Protein AF-0000000072647386 (afdb_homodimer)

Organism: Meloidogyne incognita (NCBI:txid6306)

Secondary structure (DSSP, 8-state):
----------------------HHHHHHHHHHHHHHHHHHHTT-STT---BSSPBPPEE-HHHHHHHHHHHHHT--TT--TTEEEEEE-S----HHHHHHHHHHHHHHGGGGB-TTT--B-GGGHHHHHHT-TT--EEEEEEEEETTEEEEEEEEES--GGGGTSS-SS-BSSTTTT-TTS-EETTTTEE----------/-------------------PPPHHHHHHHHHHHHHHHHHHHTT-STT---BSSPBPPEE-HHHHHHHHHHHHHT--TT--TTEEEEEE-S---SHHHHHHHHHHHHHHGGGGB-TTT--B-GGGHHHHHHT-TT--EEEEEEEEETTEEEEEEEEES--GGGGTSS-SS-BSSTTTT-TTS-EETTTTEE----------

pLDDT: mean 85.48, std 20.6, range [24.05, 98.81]

InterPro domains:
  IPR001283 Cysteine-rich secretory protein-related [PTHR10334] (27-175)
  IPR014044 CAP domain [PF00188] (32-155)
  IPR014044 CAP domain [SM00198] (24-166)
  IPR035940 CAP superfamily [G3DSA:3.40.33.10] (15-192)
  IPR035940 CAP superfamily [SSF55797] (18-172)

Sequence (400 aa):
MSSVVIIPFLFFISINGVSSLGKDERNSITKLINNQRSALANGEMSNLPTASDMNELTYSTLFEGMAQSLARDCSNNNMGGGVSHYSTDKIIQTNDALFQEAVDAWALESKDVDSSSLKPNENAKNFAQAFYSKNTQFGCGKAPCSGKTFLVCMFTPYGPAQTMNGPLYKQGETCGNCSNNKCDKGSGLCIPKVNKLIIDMSSVVIIPFLFFISINGVSSLGKDERNSITKLINNQRSALANGEMSNLPTASDMNELTYSTLFEGMAQSLARDCSNNNMGGGVSHYSTDKIIQTNDALFQEAVDAWALESKDVDSSSLKPNENAKNFAQAFYSKNTQFGCGKAPCSGKTFLVCMFTPYGPAQTMNGPLYKQGETCGNCSNNKCDKGSGLCIPKVNKLIID

Foldseek 3Di:
DDPPPPPPPPPPPPPVPPDQDDPVLQVLLLVLLLLLLLCQQCCNADRAAHFQAAAREDEAVVQQVVQQVVQVVVPPPDDDFQKAKDKDLDDDDDSSSVSNVRSVVLSVQCNQADRPQQFHDPSNLNVLNSNQRPWHYKHKHWDDDPNIIMIMMGTPDGDCSNVRRHHSHHHDHQNNPHPVSAADPVSSHHYDDDDHPPPD/DPPPPPPPPPPPPPPVPACQDDPVLQVLLLVLLLLLLLCQQCCNADRAAHFQAAARADEAVVQQVVQQVVQVVVPPPDDDFQKAKDKDLDDDDDSSSVSNVRSVVLSVQCNQADRPQQFHDPSNLNVLNSNQRPWHYKHKHWDDDPNIIMIMMGTPDGDCSNVRRHHSHHHDHQNNPHPVSAADPVSSHHYDDDDHPPPD

Nearest PDB structures (foldseek):
  4tpv-assembly1_A  TM=8.555E-01  e=1.645E-13  Ancylostoma caninum
  3nt8-assembly2_B  TM=8.337E-01  e=2.599E-13  Necator americanus
  5wee-assembly2_D  TM=8.666E-01  e=1.150E-11  Heligmosomoides polygyrus bakeri
  4p27-assembly1_A  TM=7.877E-01  e=4.246E-11  Schistosoma mansoni
  5vhg-assembly1_A  TM=6.550E-01  e=2.692E-07  Homo sapiens

Radius of gyration: 23.24 Å; Cα contacts (8 Å, |Δi|>4): 899; chains: 2; bounding box: 88×61×48 Å

Structure (mmCIF, N/CA/C/O backbone):
data_AF-0000000072647386-model_v1
#
loop_
_entity.id
_entity.type
_entity.pdbx_description
1 polymer 'SCP domain-containing protein'
#
loop_
_atom_site.group_PDB
_atom_site.id
_atom_site.type_symbol
_atom_site.label_atom_id
_atom_site.label_alt_id
_atom_site.label_comp_id
_atom_site.label_asym_id
_atom_site.label_entity_id
_atom_site.label_seq_id
_atom_site.pdbx_PDB_ins_code
_atom_site.Cartn_x
_atom_site.Cartn_y
_atom_site.Cartn_z
_atom_site.occupancy
_atom_site.B_iso_or_equiv
_atom_site.auth_seq_id
_atom_site.auth_comp_id
_atom_site.auth_asym_id
_atom_site.auth_atom_id
_atom_site.pdbx_PDB_model_num
ATOM 1 N N . MET A 1 1 ? -64.375 -10.914 5.543 1 29.05 1 MET A N 1
ATOM 2 C CA . MET A 1 1 ? -63.156 -11.383 4.906 1 29.05 1 MET A CA 1
ATOM 3 C C . MET A 1 1 ? -62.094 -10.273 4.852 1 29.05 1 MET A C 1
ATOM 5 O O . MET A 1 1 ? -62.25 -9.32 4.082 1 29.05 1 MET A O 1
ATOM 9 N N . SER A 1 2 ? -61.531 -9.938 6.027 1 34.81 2 SER A N 1
ATOM 10 C CA . SER A 1 2 ? -60.625 -8.828 6.324 1 34.81 2 SER A CA 1
ATOM 11 C C . SER A 1 2 ? -59.312 -8.977 5.586 1 34.81 2 SER A C 1
ATOM 13 O O . SER A 1 2 ? -58.656 -10.039 5.633 1 34.81 2 SER A O 1
ATOM 15 N N . SER A 1 3 ? -59.125 -8.242 4.461 1 37.66 3 SER A N 1
ATOM 16 C CA . SER A 1 3 ? -57.969 -8.156 3.572 1 37.66 3 SER A CA 1
ATOM 17 C C . SER A 1 3 ? -56.719 -7.73 4.328 1 37.66 3 SER A C 1
ATOM 19 O O . SER A 1 3 ? -56.688 -6.641 4.902 1 37.66 3 SER A O 1
ATOM 21 N N . VAL A 1 4 ? -56 -8.742 4.848 1 38.25 4 VAL A N 1
ATOM 22 C CA . VAL A 1 4 ? -54.719 -8.5 5.488 1 38.25 4 VAL A CA 1
ATOM 23 C C . VAL A 1 4 ? -53.719 -7.969 4.457 1 38.25 4 VAL A C 1
ATOM 25 O O . VAL A 1 4 ? -53.406 -8.656 3.482 1 38.25 4 VAL A O 1
ATOM 28 N N . VAL A 1 5 ? -53.719 -6.664 4.234 1 36 5 VAL A N 1
ATOM 29 C CA . VAL A 1 5 ? -52.688 -6.047 3.404 1 36 5 VAL A CA 1
ATOM 30 C C . VAL A 1 5 ? -51.344 -6.234 4.051 1 36 5 VAL A C 1
ATOM 32 O O . VAL A 1 5 ? -51.094 -5.809 5.188 1 36 5 VAL A O 1
ATOM 35 N N . ILE A 1 6 ? -50.625 -7.297 3.648 1 36.41 6 ILE A N 1
ATOM 36 C CA . ILE A 1 6 ? -49.219 -7.469 4.051 1 36.41 6 ILE A CA 1
ATOM 37 C C . ILE A 1 6 ? -48.375 -6.355 3.449 1 36.41 6 ILE A C 1
ATOM 39 O O . ILE A 1 6 ? -48.281 -6.234 2.227 1 36.41 6 ILE A O 1
ATOM 43 N N . ILE A 1 7 ? -48.281 -5.254 4.164 1 35.31 7 ILE A N 1
ATOM 44 C CA . ILE A 1 7 ? -47.312 -4.246 3.736 1 35.31 7 ILE A CA 1
ATOM 45 C C . ILE A 1 7 ? -45.906 -4.809 3.842 1 35.31 7 ILE A C 1
ATOM 47 O O . ILE A 1 7 ? -45.438 -5.188 4.926 1 35.31 7 ILE A O 1
ATOM 51 N N . PRO A 1 8 ? -45.469 -5.387 2.707 1 33.75 8 PRO A N 1
ATOM 52 C CA . PRO A 1 8 ? -44.062 -5.785 2.84 1 33.75 8 PRO A CA 1
ATOM 53 C C . PRO A 1 8 ? -43.156 -4.629 3.271 1 33.75 8 PRO A C 1
ATOM 55 O O . PRO A 1 8 ? -43.156 -3.57 2.637 1 33.75 8 PRO A O 1
ATOM 58 N N . PHE A 1 9 ? -42.875 -4.473 4.559 1 31.39 9 PHE A N 1
ATOM 59 C CA . PHE A 1 9 ? -41.844 -3.574 5.016 1 31.39 9 PHE A CA 1
ATOM 60 C C . PHE A 1 9 ? -40.5 -3.941 4.383 1 31.39 9 PHE A C 1
ATOM 62 O O . PHE A 1 9 ? -39.938 -5.004 4.668 1 31.39 9 PHE A O 1
ATOM 69 N N . LEU A 1 10 ? -40.375 -3.58 3.16 1 29.86 10 LEU A N 1
ATOM 70 C CA . LEU A 1 10 ? -39.031 -3.629 2.613 1 29.86 10 LEU A CA 1
ATOM 71 C C . LEU A 1 10 ? -38.031 -2.895 3.52 1 29.86 10 LEU A C 1
ATOM 73 O O . LEU A 1 10 ? -38.125 -1.672 3.658 1 29.86 10 LEU A O 1
ATOM 77 N N . PHE A 1 11 ? -37.656 -3.568 4.559 1 29.08 11 PHE A N 1
ATOM 78 C CA . PHE A 1 11 ? -36.562 -3.041 5.352 1 29.08 11 PHE A CA 1
ATOM 79 C C . PHE A 1 11 ? -35.312 -2.801 4.484 1 29.08 11 PHE A C 1
ATOM 81 O O . PHE A 1 11 ? -34.75 -3.744 3.93 1 29.08 11 PHE A O 1
ATOM 88 N N . PHE A 1 12 ? -35.312 -1.681 3.865 1 29.36 12 PHE A N 1
ATOM 89 C CA . PHE A 1 12 ? -34.062 -1.188 3.35 1 29.36 12 PHE A CA 1
ATOM 90 C C . PHE A 1 12 ? -32.938 -1.336 4.391 1 29.36 12 PHE A C 1
ATOM 92 O O . PHE A 1 12 ? -33 -0.729 5.461 1 29.36 12 PHE A O 1
ATOM 99 N N . ILE A 1 13 ? -32.531 -2.477 4.508 1 29.36 13 ILE A N 1
ATOM 100 C CA . ILE A 1 13 ? -31.281 -2.514 5.277 1 29.36 13 ILE A CA 1
ATOM 101 C C . ILE A 1 13 ? -30.312 -1.451 4.762 1 29.36 13 ILE A C 1
ATOM 103 O O . ILE A 1 13 ? -29.828 -1.547 3.633 1 29.36 13 ILE A O 1
ATOM 107 N N . SER A 1 14 ? -30.594 -0.255 5.078 1 29.78 14 SER A N 1
ATOM 108 C CA . SER A 1 14 ? -29.5 0.708 5.035 1 29.78 14 SER A CA 1
ATOM 109 C C . SER A 1 14 ? -28.203 0.11 5.598 1 29.78 14 SER A C 1
ATOM 111 O O . SER A 1 14 ? -28.141 -0.241 6.777 1 29.78 14 SER A O 1
ATOM 113 N N . ILE A 1 15 ? -27.672 -0.861 4.961 1 32.72 15 ILE A N 1
ATOM 114 C CA . ILE A 1 15 ? -26.297 -0.947 5.441 1 32.72 15 ILE A CA 1
ATOM 115 C C . ILE A 1 15 ? -25.844 0.419 5.949 1 32.72 15 ILE A C 1
ATOM 117 O O . ILE A 1 15 ? -25.75 1.375 5.176 1 32.72 15 ILE A O 1
ATOM 121 N N . ASN A 1 16 ? -26.516 0.883 7.027 1 33.66 16 ASN A N 1
ATOM 122 C CA . ASN A 1 16 ? -25.969 2.002 7.777 1 33.66 16 ASN A CA 1
ATOM 123 C C . ASN A 1 16 ? -24.453 2.084 7.617 1 33.66 16 ASN A C 1
ATOM 125 O O . ASN A 1 16 ? -23.719 1.214 8.102 1 33.66 16 ASN A O 1
ATOM 129 N N . GLY A 1 17 ? -23.953 2.074 6.473 1 36.88 17 GLY A N 1
ATOM 130 C CA . GLY A 1 17 ? -22.594 2.461 6.148 1 36.88 17 GLY A CA 1
ATOM 131 C C . GLY A 1 17 ? -21.953 3.344 7.207 1 36.88 17 GLY A C 1
ATOM 132 O O . GLY A 1 17 ? -22.531 4.359 7.602 1 36.88 17 GLY A O 1
ATOM 133 N N . VAL A 1 18 ? -21.266 2.832 8.172 1 41.38 18 VAL A N 1
ATOM 134 C CA . VAL A 1 18 ? -20.281 3.533 8.992 1 41.38 18 VAL A CA 1
ATOM 135 C C . VAL A 1 18 ? -19.891 4.848 8.312 1 41.38 18 VAL A C 1
ATOM 137 O O . VAL A 1 18 ? -20.031 4.992 7.098 1 41.38 18 VAL A O 1
ATOM 140 N N . SER A 1 19 ? -19.422 5.941 9.234 1 50.72 19 SER A N 1
ATOM 141 C CA . SER A 1 19 ? -19.172 7.379 9.32 1 50.72 19 SER A CA 1
ATOM 142 C C . SER A 1 19 ? -18.266 7.852 8.188 1 50.72 19 SER A C 1
ATOM 144 O O . SER A 1 19 ? -17.031 7.73 8.281 1 50.72 19 SER A O 1
ATOM 146 N N . SER A 1 20 ? -18.672 7.605 6.914 1 68.56 20 SER A N 1
ATOM 147 C CA . SER A 1 20 ? -18.047 8.328 5.805 1 68.56 20 SER A CA 1
ATOM 148 C C . SER A 1 20 ? -17.938 9.82 6.109 1 68.56 20 SER A C 1
ATOM 150 O O . SER A 1 20 ? -18.781 10.375 6.82 1 68.56 20 SER A O 1
ATOM 152 N N . LEU A 1 21 ? -16.812 10.32 6.145 1 89.12 21 LEU A N 1
ATOM 153 C CA . LEU A 1 21 ? -16.562 11.75 6.289 1 89.12 21 LEU A CA 1
ATOM 154 C C . LEU A 1 21 ? -17.422 12.562 5.332 1 89.12 21 LEU A C 1
ATOM 156 O O . LEU A 1 21 ? -17.656 12.148 4.195 1 89.12 21 LEU A O 1
ATOM 160 N N . GLY A 1 22 ? -18.094 13.602 5.973 1 91.5 22 GLY A N 1
ATOM 161 C CA . GLY A 1 22 ? -18.797 14.523 5.109 1 91.5 22 GLY A CA 1
ATOM 162 C C . GLY A 1 22 ? -17.875 15.367 4.25 1 91.5 22 GLY A C 1
ATOM 163 O O . GLY A 1 22 ? -16.656 15.359 4.441 1 91.5 22 GLY A O 1
ATOM 164 N N . LYS A 1 23 ? -18.516 16.078 3.338 1 93 23 LYS A N 1
ATOM 165 C CA . LYS A 1 23 ? -17.75 16.906 2.41 1 93 23 LYS A CA 1
ATOM 166 C C . LYS A 1 23 ? -16.906 17.938 3.156 1 93 23 LYS A C 1
ATOM 168 O O . LYS A 1 23 ? -15.734 18.141 2.836 1 93 23 LYS A O 1
ATOM 173 N N . ASP A 1 24 ? -17.5 18.609 4.113 1 95 24 ASP A N 1
ATOM 174 C CA . ASP A 1 24 ? -16.797 19.625 4.875 1 95 24 ASP A CA 1
ATOM 175 C C . ASP A 1 24 ? -15.609 19.031 5.629 1 95 24 ASP A C 1
ATOM 177 O O . ASP A 1 24 ? -14.539 19.641 5.711 1 95 24 ASP A O 1
ATOM 181 N N . GLU A 1 25 ? -15.773 17.891 6.168 1 96.06 25 GLU A N 1
ATOM 182 C CA . GL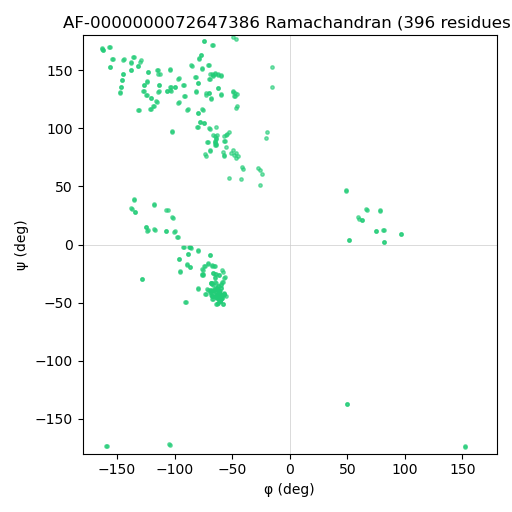U A 1 25 ? -14.711 17.203 6.895 1 96.06 25 GLU A CA 1
ATOM 183 C C . GLU A 1 25 ? -13.586 16.766 5.953 1 96.06 25 GLU A C 1
ATOM 185 O O . GLU A 1 25 ? -12.406 16.906 6.285 1 96.06 25 GLU A O 1
ATOM 190 N N . ARG A 1 26 ? -13.953 16.297 4.785 1 96.88 26 ARG A N 1
ATOM 191 C CA . ARG A 1 26 ? -12.977 15.938 3.764 1 96.88 26 ARG A CA 1
ATOM 192 C C . ARG A 1 26 ? -12.133 17.141 3.361 1 96.88 26 ARG A C 1
ATOM 194 O O . ARG A 1 26 ? -10.914 17.047 3.25 1 96.88 26 ARG A O 1
ATOM 201 N N . ASN A 1 27 ? -12.812 18.234 3.188 1 97.25 27 ASN A N 1
ATOM 202 C CA . ASN A 1 27 ? -12.109 19.469 2.84 1 97.25 27 ASN A CA 1
ATOM 203 C C . ASN A 1 27 ? -11.18 19.906 3.963 1 97.25 27 ASN A C 1
ATOM 205 O O . ASN A 1 27 ? -10.07 20.375 3.705 1 97.25 27 ASN A O 1
ATOM 209 N N . SER A 1 28 ? -11.648 19.781 5.113 1 97.31 28 SER A N 1
ATOM 210 C CA . SER A 1 28 ? -10.875 20.234 6.27 1 97.31 28 SER A CA 1
ATOM 211 C C . SER A 1 28 ? -9.57 19.453 6.391 1 97.31 28 SER A C 1
ATOM 213 O O . SER A 1 28 ? -8.5 20.047 6.527 1 97.31 28 SER A O 1
ATOM 215 N N . ILE A 1 29 ? -9.617 18.156 6.348 1 98.06 29 ILE A N 1
ATOM 216 C CA . ILE A 1 29 ? -8.406 17.359 6.504 1 98.06 29 ILE A CA 1
ATOM 217 C C . ILE A 1 29 ? -7.484 17.594 5.309 1 98.06 29 ILE A C 1
ATOM 219 O O . ILE A 1 29 ? -6.258 17.594 5.449 1 98.06 29 ILE A O 1
ATOM 223 N N . THR A 1 30 ? -8.07 17.781 4.156 1 98.38 30 THR A N 1
ATOM 224 C CA . THR A 1 30 ? -7.277 18.062 2.963 1 98.38 30 THR A CA 1
ATOM 225 C C . THR A 1 30 ? -6.496 19.359 3.117 1 98.38 30 THR A C 1
ATOM 227 O O . THR A 1 30 ? -5.297 19.406 2.83 1 98.38 30 THR A O 1
ATOM 230 N N . LYS A 1 31 ? -7.168 20.344 3.561 1 98.44 31 LYS A N 1
ATOM 231 C CA . LYS A 1 31 ? -6.516 21.641 3.789 1 98.44 31 LYS A CA 1
ATOM 232 C C . LYS A 1 31 ? -5.41 21.516 4.836 1 98.44 31 LYS A C 1
ATOM 234 O O . LYS A 1 31 ? -4.316 22.047 4.652 1 98.44 31 LYS A O 1
ATOM 239 N N . LEU A 1 32 ? -5.695 20.844 5.875 1 98.44 32 LEU A N 1
ATOM 240 C CA . LEU A 1 32 ? -4.734 20.703 6.965 1 98.44 32 LEU A CA 1
ATOM 241 C C . LEU A 1 32 ? -3.461 20.016 6.48 1 98.44 32 LEU A C 1
ATOM 243 O O . LEU A 1 32 ? -2.355 20.5 6.742 1 98.44 32 LEU A O 1
ATOM 247 N N . ILE A 1 33 ? -3.572 18.938 5.789 1 98.62 33 ILE A N 1
ATOM 248 C CA . ILE A 1 33 ? -2.4 18.188 5.355 1 98.62 33 ILE A CA 1
ATOM 249 C C . ILE A 1 33 ? -1.634 18.984 4.305 1 98.62 33 ILE A C 1
ATOM 251 O O . ILE A 1 33 ? -0.401 19.031 4.328 1 98.62 33 ILE A O 1
ATOM 255 N N . ASN A 1 34 ? -2.34 19.594 3.428 1 98.75 34 ASN A N 1
ATOM 256 C CA . ASN A 1 34 ? -1.669 20.359 2.379 1 98.75 34 ASN A CA 1
ATOM 257 C C . ASN A 1 34 ? -0.969 21.594 2.941 1 98.75 34 ASN A C 1
ATOM 259 O O . ASN A 1 34 ? 0.071 22.016 2.43 1 98.75 34 ASN A O 1
ATOM 263 N N . ASN A 1 35 ? -1.547 22.172 3.963 1 98.62 35 ASN A N 1
ATOM 264 C CA . ASN A 1 35 ? -0.834 23.25 4.641 1 98.62 35 ASN A CA 1
ATOM 265 C C . ASN A 1 35 ? 0.509 22.766 5.188 1 98.62 35 ASN A C 1
ATOM 267 O O . ASN A 1 35 ? 1.514 23.469 5.074 1 98.62 35 ASN A O 1
ATOM 271 N N . GLN A 1 36 ? 0.534 21.609 5.781 1 98.62 36 GLN A N 1
ATOM 272 C CA . GLN A 1 36 ? 1.783 21.062 6.305 1 98.62 36 GLN A CA 1
ATOM 273 C C . GLN A 1 36 ? 2.734 20.688 5.176 1 98.62 36 GLN A C 1
ATOM 275 O O . GLN A 1 36 ? 3.947 20.875 5.289 1 98.62 36 GLN A O 1
ATOM 280 N N . ARG A 1 37 ? 2.205 20.156 4.125 1 98.75 37 ARG A N 1
ATOM 281 C CA . ARG A 1 37 ? 3.033 19.844 2.965 1 98.75 37 ARG A CA 1
ATOM 282 C C . ARG A 1 37 ? 3.629 21.109 2.357 1 98.75 37 ARG A C 1
ATOM 284 O O . ARG A 1 37 ? 4.766 21.094 1.886 1 98.75 37 ARG A O 1
ATOM 291 N N . SER A 1 38 ? 2.82 22.156 2.375 1 98.81 38 SER A N 1
ATOM 292 C CA . SER A 1 38 ? 3.324 23.453 1.933 1 98.81 38 SER A CA 1
ATOM 293 C C . SER A 1 38 ? 4.484 23.922 2.807 1 98.81 38 SER A C 1
ATOM 295 O O . SER A 1 38 ? 5.508 24.375 2.295 1 98.81 38 SER A O 1
ATOM 297 N N . ALA A 1 39 ? 4.297 23.828 4.07 1 98.69 39 ALA A N 1
ATOM 298 C CA . ALA A 1 39 ? 5.371 24.188 4.992 1 98.69 39 ALA A CA 1
ATOM 299 C C . ALA A 1 39 ? 6.633 23.375 4.711 1 98.69 39 ALA A C 1
ATOM 301 O O . ALA A 1 39 ? 7.738 23.938 4.695 1 98.69 39 ALA A O 1
ATOM 302 N N . LEU A 1 40 ? 6.496 22.094 4.484 1 98.69 40 LEU A N 1
ATOM 303 C CA . LEU A 1 40 ? 7.625 21.219 4.172 1 98.69 40 LEU A CA 1
ATOM 304 C C . LEU A 1 40 ? 8.273 21.625 2.854 1 98.69 40 LEU A C 1
ATOM 306 O O . LEU A 1 40 ? 9.5 21.734 2.764 1 98.69 40 LEU A O 1
ATOM 310 N N . ALA A 1 41 ? 7.461 21.906 1.869 1 98.56 41 ALA A N 1
ATOM 311 C CA . ALA A 1 41 ? 7.961 22.297 0.555 1 98.56 41 ALA A CA 1
ATOM 312 C C . ALA A 1 41 ? 8.82 23.547 0.653 1 98.56 41 ALA A C 1
ATOM 314 O O . ALA A 1 41 ? 9.82 23.688 -0.059 1 98.56 41 ALA A O 1
ATOM 315 N N . ASN A 1 42 ? 8.484 24.375 1.565 1 98.5 42 ASN A N 1
ATOM 316 C CA . ASN A 1 42 ? 9.141 25.672 1.689 1 98.5 42 ASN A CA 1
ATOM 317 C C . ASN A 1 42 ? 10.242 25.656 2.744 1 98.5 42 ASN A C 1
ATOM 319 O O . ASN A 1 42 ? 10.758 26.703 3.133 1 98.5 42 ASN A O 1
ATOM 323 N N . GLY A 1 43 ? 10.539 24.531 3.275 1 98.06 43 GLY A N 1
ATOM 324 C CA . GLY A 1 43 ? 11.656 24.391 4.195 1 98.06 43 GLY A CA 1
ATOM 325 C C . GLY A 1 43 ? 11.336 24.875 5.594 1 98.06 43 GLY A C 1
ATOM 326 O O . GLY A 1 43 ? 12.227 25.344 6.309 1 98.06 43 GLY A O 1
ATOM 327 N N . GLU A 1 44 ? 10.125 24.797 6.004 1 97.56 44 GLU A N 1
ATOM 328 C CA . GLU A 1 44 ? 9.711 25.359 7.281 1 97.56 44 GLU A CA 1
ATOM 329 C C . GLU A 1 44 ? 9.438 24.281 8.312 1 97.56 44 GLU A C 1
ATOM 331 O O . GLU A 1 44 ? 8.758 24.516 9.312 1 97.56 44 GLU A O 1
ATOM 336 N N . MET A 1 45 ? 9.812 23.078 8.055 1 96.69 45 MET A N 1
ATOM 337 C CA . MET A 1 45 ? 9.578 21.984 8.984 1 96.69 45 MET A CA 1
ATOM 338 C C . MET A 1 45 ? 10.898 21.375 9.445 1 96.69 45 MET A C 1
ATOM 340 O O . MET A 1 45 ? 11.633 20.781 8.648 1 96.69 45 MET A O 1
ATOM 344 N N . SER A 1 46 ? 11.086 21.453 10.766 1 94.75 46 SER A N 1
ATOM 345 C CA . SER A 1 46 ? 12.297 20.922 11.367 1 94.75 46 SER A CA 1
ATOM 346 C C . SER A 1 46 ? 13.547 21.422 10.648 1 94.75 46 SER A C 1
ATOM 348 O O . SER A 1 46 ? 13.695 22.625 10.43 1 94.75 46 SER A O 1
ATOM 350 N N . ASN A 1 47 ? 14.547 20.625 10.375 1 93.81 47 ASN A N 1
ATOM 351 C CA . ASN A 1 47 ? 15.781 21.016 9.695 1 93.81 47 ASN A CA 1
ATOM 352 C C . ASN A 1 47 ? 15.82 20.469 8.273 1 93.81 47 ASN A C 1
ATOM 354 O O . ASN A 1 47 ? 16.906 20.25 7.715 1 93.81 47 ASN A O 1
ATOM 358 N N . LEU A 1 48 ? 14.648 20.344 7.746 1 98.25 48 LEU A N 1
ATOM 359 C CA . LEU A 1 48 ? 14.586 19.766 6.41 1 98.25 48 LEU A CA 1
ATOM 360 C C . LEU A 1 48 ? 14.633 20.859 5.34 1 98.25 48 LEU A C 1
ATOM 362 O O . LEU A 1 48 ? 14.008 21.906 5.488 1 98.25 48 LEU A O 1
ATOM 366 N N . PRO A 1 49 ? 15.352 20.672 4.32 1 98.5 49 PRO A N 1
ATOM 367 C CA . PRO A 1 49 ? 15.438 21.656 3.25 1 98.5 49 PRO A CA 1
ATOM 368 C C . PRO A 1 49 ? 14.195 21.703 2.371 1 98.5 49 PRO A C 1
ATOM 370 O O . PRO A 1 49 ? 13.289 20.875 2.535 1 98.5 49 PRO A O 1
ATOM 373 N N . THR A 1 50 ? 14.172 22.641 1.441 1 98.62 50 THR A N 1
ATOM 374 C CA . THR A 1 50 ? 13.039 22.828 0.542 1 98.62 50 THR A CA 1
ATOM 375 C C . THR A 1 50 ? 12.859 21.625 -0.379 1 98.62 50 THR A C 1
ATOM 377 O O . THR A 1 50 ? 13.836 20.969 -0.738 1 98.62 50 THR A O 1
ATOM 380 N N . ALA A 1 51 ? 11.656 21.375 -0.702 1 98.69 51 ALA A N 1
ATOM 381 C CA . ALA A 1 51 ? 11.305 20.297 -1.628 1 98.69 51 ALA A CA 1
ATOM 382 C C . ALA A 1 51 ? 10.945 20.859 -3 1 98.69 51 ALA A C 1
ATOM 384 O O . ALA A 1 51 ? 10.117 21.766 -3.107 1 98.69 51 ALA A O 1
ATOM 385 N N . SER A 1 52 ? 11.445 20.25 -4.055 1 98.44 52 SER A N 1
ATOM 386 C CA . SER A 1 52 ? 11.234 20.781 -5.398 1 98.44 52 SER A CA 1
ATOM 387 C C . SER A 1 52 ? 10.055 20.094 -6.086 1 98.44 52 SER A C 1
ATOM 389 O O . SER A 1 52 ? 9.562 20.578 -7.109 1 98.44 52 SER A O 1
ATOM 391 N N . ASP A 1 53 ? 9.594 19.016 -5.512 1 98.44 53 ASP A N 1
ATOM 392 C CA . ASP A 1 53 ? 8.633 18.203 -6.25 1 98.44 53 ASP A CA 1
ATOM 393 C C . ASP A 1 53 ? 7.461 17.797 -5.355 1 98.44 53 ASP A C 1
ATOM 395 O O . ASP A 1 53 ? 6.855 16.734 -5.555 1 98.44 53 ASP A O 1
ATOM 399 N N . MET A 1 54 ? 7.078 18.562 -4.32 1 98.62 54 MET A N 1
ATOM 400 C CA . MET A 1 54 ? 6.012 18.219 -3.383 1 98.62 54 MET A CA 1
ATOM 401 C C . MET A 1 54 ? 4.641 18.422 -4.02 1 98.62 54 MET A C 1
ATOM 403 O O . MET A 1 54 ? 4.242 19.547 -4.32 1 98.62 54 MET A O 1
ATOM 407 N N . ASN A 1 55 ? 3.887 17.344 -4.18 1 98.06 55 ASN A N 1
ATOM 408 C CA . ASN A 1 55 ? 2.564 17.422 -4.793 1 98.06 55 ASN A CA 1
ATOM 409 C C . ASN A 1 55 ? 1.506 17.859 -3.789 1 98.06 55 ASN A C 1
ATOM 411 O O . ASN A 1 55 ? 1.537 17.453 -2.625 1 98.06 55 ASN A O 1
ATOM 415 N N . GLU A 1 56 ? 0.584 18.625 -4.289 1 98.25 56 GLU A N 1
ATOM 416 C CA . GLU A 1 56 ? -0.674 18.812 -3.576 1 98.25 56 GLU A CA 1
ATOM 417 C C . GLU A 1 56 ? -1.514 17.547 -3.582 1 98.25 56 GLU A C 1
ATOM 419 O O . GLU A 1 56 ? -1.574 16.844 -4.59 1 98.25 56 GLU A O 1
ATOM 424 N N . LEU A 1 57 ? -2.182 17.312 -2.453 1 97.31 57 LEU A N 1
ATOM 425 C CA . LEU A 1 57 ? -3.031 16.125 -2.359 1 97.31 57 LEU A CA 1
ATOM 426 C C . LEU A 1 57 ? -4.484 16.484 -2.662 1 97.31 57 LEU A C 1
ATOM 428 O O . LEU A 1 57 ? -4.973 17.531 -2.25 1 97.31 57 LEU A O 1
ATOM 432 N N . THR A 1 58 ? -5.121 15.586 -3.336 1 95.88 58 THR A N 1
ATOM 433 C CA . THR A 1 58 ? -6.566 15.625 -3.537 1 95.88 58 THR A CA 1
ATOM 434 C C . THR A 1 58 ? -7.246 14.469 -2.809 1 95.88 58 THR A C 1
ATOM 436 O O . THR A 1 58 ? -6.688 13.367 -2.719 1 95.88 58 THR A O 1
ATOM 439 N N . TYR A 1 59 ? -8.453 14.766 -2.344 1 94.5 59 TYR A N 1
ATOM 440 C CA . TYR A 1 59 ? -9.18 13.75 -1.594 1 94.5 59 TYR A CA 1
ATOM 441 C C . TYR A 1 59 ? -9.828 12.742 -2.531 1 94.5 59 TYR A C 1
ATOM 443 O O . TYR A 1 59 ? -10.375 13.109 -3.576 1 94.5 59 TYR A O 1
ATOM 451 N N . SER A 1 60 ? -9.773 11.492 -2.168 1 91.75 60 SER A N 1
ATOM 452 C CA . SER A 1 60 ? -10.375 10.414 -2.939 1 91.75 60 SER A CA 1
ATOM 453 C C . SER A 1 60 ? -11.344 9.602 -2.088 1 91.75 60 SER A C 1
ATOM 455 O O . SER A 1 60 ? -10.953 9.016 -1.076 1 91.75 60 SER A O 1
ATOM 457 N N . THR A 1 61 ? -12.562 9.398 -2.574 1 90.06 61 THR A N 1
ATOM 458 C CA . THR A 1 61 ? -13.539 8.617 -1.833 1 90.06 61 THR A CA 1
ATOM 459 C C . THR A 1 61 ? -13.234 7.125 -1.943 1 90.06 61 THR A C 1
ATOM 461 O O . THR A 1 61 ? -13.617 6.34 -1.073 1 90.06 61 THR A O 1
ATOM 464 N N . LEU A 1 62 ? -12.547 6.762 -3.023 1 86.19 62 LEU A N 1
ATOM 465 C CA . LEU A 1 62 ? -12.094 5.379 -3.113 1 86.19 62 LEU A CA 1
ATOM 466 C C . LEU A 1 62 ? -11.156 5.039 -1.959 1 86.19 62 LEU A C 1
ATOM 468 O O . LEU A 1 62 ? -11.391 4.066 -1.235 1 86.19 62 LEU A O 1
ATOM 472 N N . PHE A 1 63 ? -10.203 5.863 -1.72 1 89.62 63 PHE A N 1
ATOM 473 C CA . PHE A 1 63 ? -9.219 5.605 -0.669 1 89.62 63 PHE A CA 1
ATOM 474 C C . PHE A 1 63 ? -9.82 5.867 0.707 1 89.62 63 PHE A C 1
ATOM 476 O O . PHE A 1 63 ? -9.414 5.254 1.695 1 89.62 63 PHE A O 1
ATOM 483 N N . GLU A 1 64 ? -10.805 6.734 0.701 1 92.19 64 GLU A N 1
ATOM 484 C CA . GLU A 1 64 ? -11.586 6.859 1.93 1 92.19 64 GLU A CA 1
ATOM 485 C C . GLU A 1 64 ? -12.211 5.523 2.322 1 92.19 64 GLU A C 1
ATOM 487 O O . GLU A 1 64 ? -12.109 5.102 3.477 1 92.19 64 GLU A O 1
ATOM 492 N N . GLY A 1 65 ? -12.891 4.93 1.356 1 88.06 65 GLY A N 1
ATOM 493 C CA . GLY A 1 65 ? -13.5 3.639 1.626 1 88.06 65 GLY A CA 1
ATOM 494 C C . GLY A 1 65 ? -12.508 2.59 2.082 1 88.06 65 GLY A C 1
ATOM 495 O O . GLY A 1 65 ? -12.781 1.83 3.014 1 88.06 65 GLY A O 1
ATOM 496 N N . MET A 1 66 ? -11.438 2.551 1.479 1 86.56 66 MET A N 1
ATOM 497 C CA . MET A 1 66 ? -10.406 1.577 1.842 1 86.56 66 MET A CA 1
ATOM 498 C C . MET A 1 66 ? -9.844 1.874 3.225 1 86.56 66 MET A C 1
ATOM 500 O O . MET A 1 66 ? -9.672 0.964 4.039 1 86.56 66 MET A O 1
ATOM 504 N N . ALA A 1 67 ? -9.586 3.084 3.461 1 90.69 67 ALA A N 1
ATOM 505 C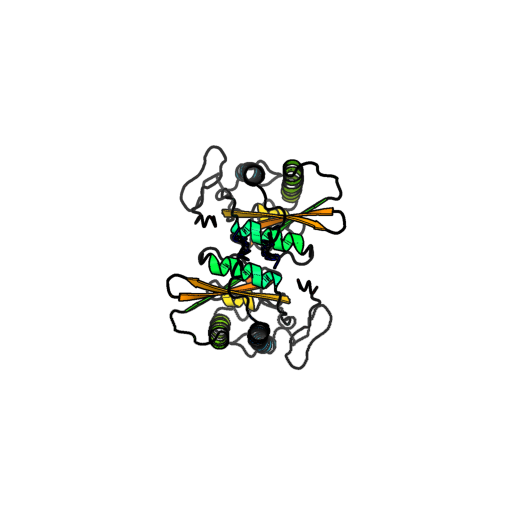 CA . ALA A 1 67 ? -9.102 3.484 4.781 1 90.69 67 ALA A CA 1
ATOM 506 C C . ALA A 1 67 ? -10.125 3.15 5.863 1 90.69 67 ALA A C 1
ATOM 508 O O . ALA A 1 67 ? -9.766 2.729 6.961 1 90.69 67 ALA A O 1
ATOM 509 N N . GLN A 1 68 ? -11.359 3.357 5.555 1 91.31 68 GLN A N 1
ATOM 510 C CA . GLN A 1 68 ? -12.422 3.049 6.504 1 91.31 68 GLN A CA 1
ATOM 511 C C . GLN A 1 68 ? -12.438 1.562 6.848 1 91.31 68 GLN A C 1
ATOM 513 O O . GLN A 1 68 ? -12.648 1.188 8.008 1 91.31 68 GLN A O 1
ATOM 518 N N . SER A 1 69 ? -12.25 0.764 5.844 1 85.62 69 SER A N 1
ATOM 519 C CA . SER A 1 69 ? -12.195 -0.675 6.078 1 85.62 69 SER A CA 1
ATOM 520 C C . SER A 1 69 ? -11.047 -1.042 7.008 1 85.62 69 SER A C 1
ATOM 522 O O . SER A 1 69 ? -11.203 -1.87 7.906 1 85.62 69 SER A O 1
ATOM 524 N N . LEU A 1 70 ? -9.969 -0.442 6.82 1 87.69 70 LEU A N 1
ATOM 525 C CA . LEU A 1 70 ? -8.812 -0.695 7.668 1 87.69 70 LEU A CA 1
ATOM 526 C C . LEU A 1 70 ? -9.055 -0.204 9.094 1 87.69 70 LEU A C 1
ATOM 528 O O . LEU A 1 70 ? -8.672 -0.867 10.055 1 87.69 70 LEU A O 1
ATOM 532 N N . ALA A 1 71 ? -9.609 0.968 9.172 1 89.44 71 ALA A N 1
ATOM 533 C CA . ALA A 1 71 ? -9.906 1.516 10.492 1 89.44 71 ALA A CA 1
ATOM 534 C C . ALA A 1 71 ? -10.812 0.578 11.281 1 89.44 71 ALA A C 1
ATOM 536 O O . ALA A 1 71 ? -10.586 0.336 12.469 1 89.44 71 ALA A O 1
ATOM 537 N N . ARG A 1 72 ? -11.75 0.039 10.656 1 87.5 72 ARG A N 1
ATOM 538 C CA . ARG A 1 72 ? -12.719 -0.84 11.312 1 87.5 72 ARG A CA 1
ATOM 539 C C . ARG A 1 72 ? -12.055 -2.141 11.758 1 87.5 72 ARG A C 1
ATOM 541 O O . ARG A 1 72 ? -12.484 -2.76 12.727 1 87.5 72 ARG A O 1
ATOM 548 N N . ASP A 1 73 ? -11.156 -2.543 11.031 1 81.81 73 ASP A N 1
ATOM 549 C CA . ASP A 1 73 ? -10.453 -3.777 11.367 1 81.81 73 ASP A CA 1
ATOM 550 C C . ASP A 1 73 ? -9.562 -3.584 12.586 1 81.81 73 ASP A C 1
ATOM 552 O O . ASP A 1 73 ? -9.188 -4.555 13.25 1 81.81 73 ASP A O 1
ATOM 556 N N . CYS A 1 74 ? -9.266 -2.41 12.969 1 75.81 74 CYS A N 1
ATOM 557 C CA . CYS A 1 74 ? -8.469 -2.012 14.117 1 75.81 74 CYS A CA 1
ATOM 558 C C . CYS A 1 74 ? -7.129 -2.732 14.133 1 75.81 74 CYS A C 1
ATOM 560 O O . CYS A 1 74 ? -6.445 -2.77 15.156 1 75.81 74 CYS A O 1
ATOM 562 N N . SER A 1 75 ? -6.812 -3.51 13.156 1 62.44 75 SER A N 1
ATOM 563 C CA . SER A 1 75 ? -5.551 -4.246 13.219 1 62.44 75 SER A CA 1
ATOM 564 C C . SER A 1 75 ? -4.359 -3.316 13.039 1 62.44 75 SER A C 1
ATOM 566 O O . SER A 1 75 ? -4.223 -2.666 12 1 62.44 75 SER A O 1
ATOM 568 N N . ASN A 1 76 ? -3.807 -2.713 14.078 1 55.91 76 ASN A N 1
ATOM 569 C CA . ASN A 1 76 ? -2.664 -1.805 14.078 1 55.91 76 ASN A CA 1
ATOM 570 C C . ASN A 1 76 ? -1.436 -2.447 13.445 1 55.91 76 ASN A C 1
ATOM 572 O O . ASN A 1 76 ? -0.514 -1.748 13.016 1 55.91 76 ASN A O 1
ATOM 576 N N . ASN A 1 77 ? -1.345 -3.777 13.523 1 51.09 77 ASN A N 1
ATOM 577 C CA . ASN A 1 77 ? -0.071 -4.434 13.242 1 51.09 77 ASN A CA 1
ATOM 578 C C . ASN A 1 77 ? 0.179 -4.559 11.742 1 51.09 77 ASN A C 1
ATOM 580 O O . ASN A 1 77 ? 1.29 -4.887 11.32 1 51.09 77 ASN A O 1
ATOM 584 N N . ASN A 1 78 ? -0.77 -4.191 11.039 1 51.81 78 ASN A N 1
ATOM 585 C CA . ASN A 1 78 ? -0.469 -4.633 9.68 1 51.81 78 ASN A CA 1
ATOM 586 C C . ASN A 1 78 ? -0.785 -3.545 8.656 1 51.81 78 ASN A C 1
ATOM 588 O O . ASN A 1 78 ? -1.182 -3.846 7.527 1 51.81 78 ASN A O 1
ATOM 592 N N . MET A 1 79 ? -0.566 -2.33 9.328 1 58.75 79 MET A N 1
ATOM 593 C CA . MET A 1 79 ? -0.985 -1.368 8.312 1 58.75 79 MET A CA 1
ATOM 594 C C . MET A 1 79 ? 0.115 -1.157 7.277 1 58.75 79 MET A C 1
ATOM 596 O O . MET A 1 79 ? 1.301 -1.205 7.605 1 58.75 79 MET A O 1
ATOM 600 N N . GLY A 1 80 ? 0.008 -1.785 6.109 1 59.12 80 GLY A N 1
ATOM 601 C CA . GLY A 1 80 ? 0.858 -1.84 4.93 1 59.12 80 GLY A CA 1
ATOM 602 C C . GLY A 1 80 ? 1.341 -0.474 4.477 1 59.12 80 GLY A C 1
ATOM 603 O O . GLY A 1 80 ? 1.188 0.514 5.199 1 59.12 80 GLY A O 1
ATOM 604 N N . GLY A 1 81 ? 2.096 -0.328 3.547 1 70.5 81 GLY A N 1
ATOM 605 C CA . GLY A 1 81 ? 2.564 0.849 2.834 1 70.5 81 GLY A CA 1
ATOM 606 C C . GLY A 1 81 ? 1.44 1.777 2.412 1 70.5 81 GLY A C 1
ATOM 607 O O . GLY A 1 81 ? 0.34 1.323 2.092 1 70.5 81 GLY A O 1
ATOM 608 N N . GLY A 1 82 ? 1.633 3.053 2.697 1 87 82 GLY A N 1
ATOM 609 C CA . GLY A 1 82 ? 0.713 4.082 2.242 1 87 82 GLY A CA 1
ATOM 610 C C . GLY A 1 82 ? -0.313 4.473 3.291 1 87 82 GLY A C 1
ATOM 611 O O . GLY A 1 82 ? -1.281 5.172 2.988 1 87 82 GLY A O 1
ATOM 612 N N . VAL A 1 83 ? -0.076 3.953 4.5 1 91.06 83 VAL A N 1
ATOM 613 C CA . VAL A 1 83 ? -1.09 4.184 5.527 1 91.06 83 VAL A CA 1
ATOM 614 C C . VAL A 1 83 ? -0.472 4.93 6.707 1 91.06 83 VAL A C 1
ATOM 616 O O . VAL A 1 83 ? 0.555 4.512 7.246 1 91.06 83 VAL A O 1
ATOM 619 N N . SER A 1 84 ? -1.05 6.016 7.066 1 93.75 84 SER A N 1
ATOM 620 C CA . SER A 1 84 ? -0.815 6.66 8.352 1 93.75 84 SER A CA 1
ATOM 621 C C . SER A 1 84 ? -1.979 6.418 9.312 1 93.75 84 SER A C 1
ATOM 623 O O . SER A 1 84 ? -3.117 6.238 8.875 1 93.75 84 SER A O 1
ATOM 625 N N . HIS A 1 85 ? -1.581 6.414 10.609 1 93.62 85 HIS A N 1
ATOM 626 C CA . HIS A 1 85 ? -2.648 6.223 11.578 1 93.62 85 HIS A CA 1
ATOM 627 C C . HIS A 1 85 ? -2.389 7.027 12.852 1 93.62 85 HIS A C 1
ATOM 629 O O . HIS A 1 85 ? -1.273 7.504 13.07 1 93.62 85 HIS A O 1
ATOM 635 N N . TYR A 1 86 ? -3.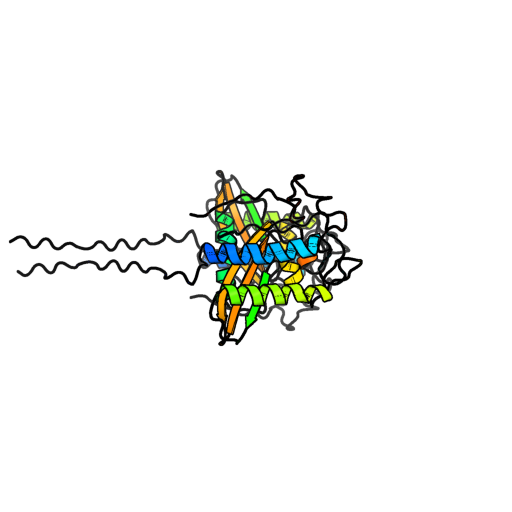449 7.27 13.586 1 94.5 86 TYR A N 1
ATOM 636 C CA . TYR A 1 86 ? -3.438 7.992 14.852 1 94.5 86 TYR A CA 1
ATOM 637 C C . TYR A 1 86 ? -4.508 7.457 15.797 1 94.5 86 TYR A C 1
ATOM 639 O O . TYR A 1 86 ? -5.641 7.199 15.375 1 94.5 86 TYR A O 1
ATOM 647 N N . SER A 1 87 ? -4.098 7.184 17.016 1 93.38 87 SER A N 1
ATOM 648 C CA . SER A 1 87 ? -5.031 6.734 18.047 1 93.38 87 SER A CA 1
ATOM 649 C C . SER A 1 87 ? -4.98 7.645 19.266 1 93.38 87 SER A C 1
ATOM 651 O O . SER A 1 87 ? -3.906 8.102 19.656 1 93.38 87 SER A O 1
ATOM 653 N N . THR A 1 88 ? -6.172 7.902 19.812 1 94.81 88 THR A N 1
ATOM 654 C CA . THR A 1 88 ? -6.227 8.727 21.016 1 94.81 88 THR A CA 1
ATOM 655 C C . THR A 1 88 ? -7.344 8.266 21.938 1 94.81 88 THR A C 1
ATOM 657 O O . THR A 1 88 ? -8.406 7.84 21.484 1 94.81 88 THR A O 1
ATOM 660 N N . ASP A 1 89 ? -7.066 8.312 23.203 1 92.81 89 ASP A N 1
ATOM 661 C CA . ASP A 1 89 ? -8.078 7.992 24.203 1 92.81 89 ASP A CA 1
ATOM 662 C C . ASP A 1 89 ? -8.812 9.25 24.672 1 92.81 89 ASP A C 1
ATOM 664 O O . ASP A 1 89 ? -9.75 9.172 25.469 1 92.81 89 ASP A O 1
ATOM 668 N N . LYS A 1 90 ? -8.391 10.352 24.141 1 91.06 90 LYS A N 1
ATOM 669 C CA . LYS A 1 90 ? -9.055 11.609 24.469 1 91.06 90 LYS A CA 1
ATOM 670 C C . LYS A 1 90 ? -10.469 11.648 23.906 1 91.06 90 LYS A C 1
ATOM 672 O O . LYS A 1 90 ? -10.75 11.039 22.875 1 91.06 90 LYS A O 1
ATOM 677 N N . ILE A 1 91 ? -11.273 12.297 24.656 1 86.38 91 ILE A N 1
ATOM 678 C CA . ILE A 1 91 ? -12.602 12.578 24.125 1 86.38 91 ILE A CA 1
ATOM 679 C C . ILE A 1 91 ? -12.516 13.688 23.078 1 86.38 91 ILE A C 1
ATOM 681 O O . ILE A 1 91 ? -12.273 14.844 23.406 1 86.38 91 ILE A O 1
ATOM 685 N N . ILE A 1 92 ? -12.617 13.352 21.828 1 83.25 92 ILE A N 1
ATOM 686 C CA . ILE A 1 92 ? -12.547 14.312 20.734 1 83.25 92 ILE A CA 1
ATOM 687 C C . ILE A 1 92 ? -13.953 14.719 20.297 1 83.25 92 ILE A C 1
ATOM 689 O O . ILE A 1 92 ? -14.766 13.867 19.938 1 83.25 92 ILE A O 1
ATOM 693 N N . GLN A 1 93 ? -14.211 15.969 20.344 1 84.31 93 GLN A N 1
ATOM 694 C CA . GLN A 1 93 ? -15.57 16.469 20.156 1 84.31 93 GLN A CA 1
ATOM 695 C C . GLN A 1 93 ? -15.938 16.516 18.672 1 84.31 93 GLN A C 1
ATOM 697 O O . GLN A 1 93 ? -17.109 16.344 18.312 1 84.31 93 GLN A O 1
ATOM 702 N N . THR A 1 94 ? -14.93 16.906 17.906 1 91.56 94 THR A N 1
ATOM 703 C CA . THR A 1 94 ? -15.203 17.031 16.484 1 91.56 94 THR A CA 1
ATOM 704 C C . THR A 1 94 ? -14.156 16.281 15.664 1 91.56 94 THR A C 1
ATOM 706 O O . THR A 1 94 ? -13.023 16.109 16.109 1 91.56 94 THR A O 1
ATOM 709 N N . ASN A 1 95 ? -14.531 15.961 14.461 1 93.69 95 ASN A N 1
ATOM 710 C CA . ASN A 1 95 ? -13.57 15.352 13.555 1 93.69 95 ASN A CA 1
ATOM 711 C C . ASN A 1 95 ? -12.43 16.297 13.219 1 93.69 95 ASN A C 1
ATOM 713 O O . ASN A 1 95 ? -11.289 15.875 13.047 1 93.69 95 ASN A O 1
ATOM 717 N N . ASP A 1 96 ? -12.758 17.578 13.18 1 95.19 96 ASP A N 1
ATOM 718 C CA . ASP A 1 96 ? -11.727 18.562 12.875 1 95.19 96 ASP A CA 1
ATOM 719 C C . ASP A 1 96 ? -10.633 18.562 13.938 1 95.19 96 ASP A C 1
ATOM 721 O O . ASP A 1 96 ? -9.445 18.672 13.617 1 95.19 96 ASP A O 1
ATOM 725 N N . ALA A 1 97 ? -11.062 18.484 15.125 1 95.62 97 ALA A N 1
ATOM 726 C CA . ALA A 1 97 ? -10.086 18.406 16.219 1 95.62 97 ALA A CA 1
ATOM 727 C C . ALA A 1 97 ? -9.234 17.141 16.109 1 95.62 97 ALA A C 1
ATOM 729 O O . ALA A 1 97 ? -8.023 17.172 16.328 1 95.62 97 ALA A O 1
ATOM 730 N N . LEU A 1 98 ? -9.836 16.016 15.797 1 96.44 98 LEU A N 1
ATOM 731 C CA . LEU A 1 98 ? -9.117 14.766 15.594 1 96.44 98 LEU A CA 1
ATOM 732 C C . LEU A 1 98 ? -8.094 14.891 14.469 1 96.44 98 LEU A C 1
ATOM 734 O O . LEU A 1 98 ? -6.945 14.469 14.625 1 96.44 98 LEU A O 1
ATOM 738 N N . PHE A 1 99 ? -8.5 15.5 13.367 1 97.94 99 PHE A N 1
ATOM 739 C CA . PHE A 1 99 ? -7.629 15.695 12.211 1 97.94 99 PHE A CA 1
ATOM 740 C C . PHE A 1 99 ? -6.414 16.531 12.586 1 97.94 99 PHE A C 1
ATOM 742 O O . PHE A 1 99 ? -5.285 16.203 12.227 1 97.94 99 PHE A O 1
ATOM 749 N N . GLN A 1 100 ? -6.684 17.609 13.297 1 97.5 100 GLN A N 1
ATOM 750 C CA . GLN A 1 100 ? -5.594 18.484 13.719 1 97.5 100 GLN A CA 1
ATOM 751 C C . GLN A 1 100 ? -4.582 17.734 14.578 1 97.5 100 GLN A C 1
ATOM 753 O O . GLN A 1 100 ? -3.373 17.828 14.344 1 97.5 100 GLN A O 1
ATOM 758 N N . GLU A 1 101 ? -5.062 16.984 15.531 1 97.44 101 GLU A N 1
ATOM 759 C CA . GLU A 1 101 ? -4.172 16.219 16.406 1 97.44 101 GLU A CA 1
ATOM 760 C C . GLU A 1 101 ? -3.352 15.203 15.602 1 97.44 101 GLU A C 1
ATOM 762 O O . GLU A 1 101 ? -2.143 15.086 15.805 1 97.44 101 GLU A O 1
ATOM 767 N N . ALA A 1 102 ? -3.996 14.508 14.734 1 97.44 102 ALA A N 1
ATOM 768 C CA . ALA A 1 102 ? -3.334 13.469 13.945 1 97.44 102 ALA A CA 1
ATOM 769 C C . ALA A 1 102 ? -2.256 14.062 13.047 1 97.44 102 ALA A C 1
ATOM 771 O O . ALA A 1 102 ? -1.104 13.625 13.07 1 97.44 102 ALA A O 1
ATOM 772 N N . VAL A 1 103 ? -2.627 15.078 12.289 1 98.38 103 VAL A N 1
ATOM 773 C CA . VAL A 1 103 ? -1.708 15.672 11.32 1 98.38 103 VAL A CA 1
ATOM 774 C C . VAL A 1 103 ? -0.529 16.312 12.055 1 98.38 103 VAL A C 1
ATOM 776 O O . VAL A 1 103 ? 0.616 16.203 11.609 1 98.38 103 VAL A O 1
ATOM 779 N N . ASP A 1 104 ? -0.794 16.938 13.211 1 97.75 104 ASP A N 1
ATOM 780 C CA . ASP A 1 104 ? 0.284 17.5 14.023 1 97.75 104 ASP A CA 1
ATOM 781 C C . ASP A 1 104 ? 1.229 16.406 14.508 1 97.75 104 ASP A C 1
ATOM 783 O O . ASP A 1 104 ? 2.449 16.578 14.477 1 97.75 104 ASP A O 1
ATOM 787 N N . ALA A 1 105 ? 0.663 15.32 14.977 1 97.62 105 ALA A N 1
ATOM 788 C CA . ALA A 1 105 ? 1.474 14.203 15.453 1 97.62 105 ALA A CA 1
ATOM 789 C C . ALA A 1 105 ? 2.352 13.648 14.336 1 97.62 105 ALA A C 1
ATOM 791 O O . ALA A 1 105 ? 3.525 13.344 14.555 1 97.62 105 ALA A O 1
ATOM 792 N N . TRP A 1 106 ? 1.79 13.5 13.148 1 97.69 106 TRP A N 1
ATOM 793 C CA . TRP A 1 106 ? 2.568 13.008 12.016 1 97.69 106 TRP A CA 1
ATOM 794 C C . TRP A 1 106 ? 3.678 13.992 11.656 1 97.69 106 TRP A C 1
ATOM 796 O O . TRP A 1 106 ? 4.816 13.586 11.406 1 97.69 106 TRP A O 1
ATOM 806 N N . ALA A 1 107 ? 3.307 15.281 11.617 1 97.81 107 ALA A N 1
ATOM 807 C CA . ALA A 1 107 ? 4.289 16.312 11.273 1 97.81 107 ALA A CA 1
ATOM 808 C C . ALA A 1 107 ? 5.449 16.297 12.266 1 97.81 107 ALA A C 1
ATOM 810 O O . ALA A 1 107 ? 6.598 16.547 11.883 1 97.81 107 ALA A O 1
ATOM 811 N N . LEU A 1 108 ? 5.223 16.016 13.484 1 97.62 108 LEU A N 1
ATOM 812 C CA . LEU A 1 108 ? 6.25 16 14.523 1 97.62 108 LEU A CA 1
ATOM 813 C C . LEU A 1 108 ? 7.289 14.922 14.25 1 97.62 108 LEU A C 1
ATOM 815 O O . LEU A 1 108 ? 8.445 15.047 14.656 1 97.62 108 LEU A O 1
ATOM 819 N N . GLU A 1 109 ? 6.898 13.922 13.547 1 97.5 109 GLU A N 1
ATOM 820 C CA . GLU A 1 109 ? 7.832 12.844 13.219 1 97.5 109 GLU A CA 1
ATOM 821 C C . GLU A 1 109 ? 8.906 13.32 12.242 1 97.5 109 GLU A C 1
ATOM 823 O O . GLU A 1 109 ? 9.898 12.633 12.016 1 97.5 109 GLU A O 1
ATOM 828 N N . SER A 1 110 ? 8.758 14.539 11.695 1 97.94 110 SER A N 1
ATOM 829 C CA . SER A 1 110 ? 9.734 15.086 10.75 1 97.94 110 SER A CA 1
ATOM 830 C C . SER A 1 110 ? 11.125 15.148 11.375 1 97.94 110 SER A C 1
ATOM 832 O O . SER A 1 110 ? 12.133 15.141 10.656 1 97.94 110 SER A O 1
ATOM 834 N N . LYS A 1 111 ? 11.219 15.195 12.664 1 97.5 111 LYS A N 1
ATOM 835 C CA . LYS A 1 111 ? 12.492 15.25 13.367 1 97.5 111 LYS A CA 1
ATOM 836 C C . LYS A 1 111 ? 13.297 13.969 13.156 1 97.5 111 LYS A C 1
ATOM 838 O O . LYS A 1 111 ? 14.5 13.938 13.406 1 97.5 111 LYS A O 1
ATOM 843 N N . ASP A 1 112 ? 12.609 12.906 12.727 1 97.56 112 ASP A N 1
ATOM 844 C CA . ASP A 1 112 ? 13.242 11.602 12.555 1 97.56 112 ASP A CA 1
ATOM 845 C C . ASP A 1 112 ? 13.531 11.32 11.086 1 97.56 112 ASP A C 1
ATOM 847 O O . ASP A 1 112 ? 13.609 10.164 10.672 1 97.56 112 ASP A O 1
ATOM 851 N N . VAL A 1 113 ? 13.641 12.375 10.305 1 97.75 113 VAL A N 1
ATOM 852 C CA . VAL A 1 113 ? 14.086 12.305 8.914 1 97.75 113 VAL A CA 1
ATOM 853 C C . VAL A 1 113 ? 15.508 12.867 8.805 1 97.75 113 VAL A C 1
ATOM 855 O O . VAL A 1 113 ? 15.797 13.945 9.336 1 97.75 113 VAL A O 1
ATOM 858 N N . ASP A 1 114 ? 16.328 12.125 8.133 1 97.44 114 ASP A N 1
ATOM 859 C CA . ASP A 1 114 ? 17.688 12.602 7.906 1 97.44 114 ASP A CA 1
ATOM 860 C C . ASP A 1 114 ? 17.703 13.797 6.957 1 97.44 114 ASP A C 1
ATOM 862 O O . ASP A 1 114 ? 17.203 13.711 5.836 1 97.44 114 ASP A O 1
ATOM 866 N N . SER A 1 115 ? 18.312 14.875 7.383 1 96.38 115 SER A N 1
ATOM 867 C CA . SER A 1 115 ? 18.219 16.109 6.621 1 96.38 115 SER A CA 1
ATOM 868 C C . SER A 1 115 ? 19.094 16.047 5.363 1 96.38 115 SER A C 1
ATOM 870 O O . SER A 1 115 ? 18.891 16.828 4.43 1 96.38 115 SER A O 1
ATOM 872 N N . SER A 1 116 ? 20.016 15.156 5.328 1 96.88 116 SER A N 1
ATOM 873 C CA . SER A 1 116 ? 20.906 15.047 4.172 1 96.88 116 SER A CA 1
ATOM 874 C C . SER A 1 116 ? 20.344 14.078 3.135 1 96.88 116 SER A C 1
ATOM 876 O O . SER A 1 116 ? 20.141 14.453 1.978 1 96.88 116 SER A O 1
ATOM 878 N N . SER A 1 117 ? 19.953 12.906 3.58 1 97.31 117 SER A N 1
ATOM 879 C CA . SER A 1 117 ? 19.469 11.891 2.65 1 97.31 117 SER A CA 1
ATOM 880 C C . SER A 1 117 ? 17.969 12.023 2.428 1 97.31 117 SER A C 1
ATOM 882 O O . SER A 1 117 ? 17.422 11.438 1.495 1 97.31 117 SER A O 1
ATOM 884 N N . LEU A 1 118 ? 17.297 12.727 3.299 1 98.31 118 LEU A N 1
ATOM 885 C CA . LEU A 1 118 ? 15.859 12.922 3.285 1 98.31 118 LEU A CA 1
ATOM 886 C C . LEU A 1 118 ? 15.125 11.594 3.453 1 98.31 118 LEU A C 1
ATOM 888 O O . LEU A 1 118 ? 13.969 11.461 3.049 1 98.31 118 LEU A O 1
ATOM 892 N N . LYS A 1 119 ? 15.828 10.617 4 1 96.88 119 LYS A N 1
ATOM 893 C CA . LYS A 1 119 ? 15.25 9.305 4.277 1 96.88 119 LYS A CA 1
ATOM 894 C C . LYS A 1 119 ? 14.68 9.242 5.688 1 96.88 119 LYS A C 1
ATOM 896 O O . LYS A 1 119 ? 15.359 9.586 6.656 1 96.88 119 LYS A O 1
ATOM 901 N N . PRO A 1 120 ? 13.398 8.812 5.793 1 96.31 120 PRO A N 1
ATOM 902 C CA . PRO A 1 120 ? 12.82 8.602 7.121 1 96.31 120 PRO A CA 1
ATOM 903 C C . PRO A 1 120 ? 13.312 7.312 7.781 1 96.31 120 PRO A C 1
ATOM 905 O O . PRO A 1 120 ? 13.734 6.383 7.086 1 96.31 120 PRO A O 1
ATOM 908 N N . ASN A 1 121 ? 13.336 7.34 9.078 1 94.69 121 ASN A N 1
ATOM 909 C CA . ASN A 1 121 ? 13.562 6.098 9.805 1 94.69 121 ASN A CA 1
ATOM 910 C C . ASN A 1 121 ? 12.273 5.555 10.414 1 94.69 121 ASN A C 1
ATOM 912 O O . ASN A 1 121 ? 11.188 6.051 10.117 1 94.69 121 ASN A O 1
ATOM 916 N N . GLU A 1 122 ? 12.398 4.52 11.227 1 90.69 122 GLU A N 1
ATOM 917 C CA . GLU A 1 122 ? 11.227 3.779 11.703 1 90.69 122 GLU A CA 1
ATOM 918 C C . GLU A 1 122 ? 10.375 4.637 12.633 1 90.69 122 GLU A C 1
ATOM 920 O O . GLU A 1 122 ? 9.188 4.363 12.812 1 90.69 122 GLU A O 1
ATOM 925 N N . ASN A 1 123 ? 10.914 5.715 13.172 1 94.38 123 ASN A N 1
ATOM 926 C CA . ASN A 1 123 ? 10.164 6.594 14.07 1 94.38 123 ASN A CA 1
ATOM 927 C C . ASN A 1 123 ? 9.383 7.648 13.297 1 94.38 123 ASN A C 1
ATOM 929 O O . ASN A 1 123 ? 8.602 8.406 13.883 1 94.38 123 ASN A O 1
ATOM 933 N N . ALA A 1 124 ? 9.523 7.668 11.938 1 96.06 124 ALA A N 1
ATOM 934 C CA . ALA A 1 124 ? 8.828 8.625 11.086 1 96.06 124 ALA A CA 1
ATOM 935 C C . ALA A 1 124 ? 7.895 7.918 10.109 1 96.06 124 ALA A C 1
ATOM 937 O O . ALA A 1 124 ? 7.707 8.375 8.977 1 96.06 124 ALA A O 1
ATOM 938 N N . LYS A 1 125 ? 7.312 6.852 10.516 1 92.81 125 LYS A N 1
ATOM 939 C CA . LYS A 1 125 ? 6.527 6.031 9.594 1 92.81 125 LYS A CA 1
ATOM 940 C C . LYS A 1 125 ? 5.273 6.766 9.133 1 92.81 125 LYS A C 1
ATOM 942 O O . LYS A 1 125 ? 4.93 6.734 7.949 1 92.81 125 LYS A O 1
ATOM 947 N N . ASN A 1 126 ? 4.566 7.352 10.07 1 95 126 ASN A N 1
ATOM 948 C CA . ASN A 1 126 ? 3.359 8.062 9.656 1 95 126 ASN A CA 1
ATOM 949 C C . ASN A 1 126 ? 3.693 9.273 8.789 1 95 126 ASN A C 1
ATOM 951 O O . ASN A 1 126 ? 2.986 9.57 7.824 1 95 126 ASN A O 1
ATOM 955 N N . PHE A 1 127 ? 4.738 9.992 9.133 1 97.31 127 PHE A N 1
ATOM 956 C CA . PHE A 1 127 ? 5.207 11.125 8.344 1 97.31 127 PHE A CA 1
ATOM 957 C C . PHE A 1 127 ? 5.57 10.688 6.934 1 97.31 127 PHE A C 1
ATOM 959 O O . PHE A 1 127 ? 5.188 11.336 5.957 1 97.31 127 PHE A O 1
ATOM 966 N N . ALA A 1 128 ? 6.273 9.57 6.824 1 95.81 128 ALA A N 1
ATOM 967 C CA . ALA A 1 128 ? 6.734 9.062 5.535 1 95.81 128 ALA A CA 1
ATOM 968 C C . ALA A 1 128 ? 5.555 8.781 4.605 1 95.81 128 ALA A C 1
ATOM 970 O O . ALA A 1 128 ? 5.641 9.023 3.396 1 95.81 128 ALA A O 1
ATOM 971 N N . GLN A 1 129 ? 4.512 8.305 5.184 1 94.5 129 GLN A N 1
ATOM 972 C CA . GLN A 1 129 ? 3.354 7.977 4.355 1 94.5 129 GLN A CA 1
ATOM 973 C C . GLN A 1 129 ? 2.639 9.242 3.883 1 94.5 129 GLN A C 1
ATOM 975 O O . GLN A 1 129 ? 2.352 9.391 2.693 1 94.5 129 GLN A O 1
ATOM 980 N N . ALA A 1 130 ? 2.467 10.172 4.695 1 97.06 130 ALA A N 1
ATOM 981 C CA . ALA A 1 130 ? 1.594 11.312 4.445 1 97.06 130 ALA A CA 1
ATOM 982 C C . ALA A 1 130 ? 2.336 12.414 3.689 1 97.06 130 ALA A C 1
ATOM 984 O O . ALA A 1 130 ? 1.712 13.266 3.053 1 97.06 130 ALA A O 1
ATOM 985 N N . PHE A 1 131 ? 3.645 12.398 3.707 1 98.19 131 PHE A N 1
ATOM 986 C CA . PHE A 1 131 ? 4.371 13.547 3.184 1 98.19 131 PHE A CA 1
ATOM 987 C C . PHE A 1 131 ? 5.336 13.125 2.082 1 98.19 131 PHE A C 1
ATOM 989 O O . PHE A 1 131 ? 6.25 13.867 1.73 1 98.19 131 PHE A O 1
ATOM 996 N N . TYR A 1 132 ? 5.18 11.938 1.652 1 97.06 132 TYR A N 1
ATOM 997 C CA . TYR A 1 132 ? 5.895 11.539 0.444 1 97.06 132 TYR A CA 1
ATOM 998 C C . TYR A 1 132 ? 5.492 12.414 -0.739 1 97.06 132 TYR A C 1
ATOM 1000 O O . TYR A 1 132 ? 4.305 12.555 -1.036 1 97.06 132 TYR A O 1
ATOM 1008 N N . SER A 1 133 ? 6.469 12.953 -1.429 1 97.94 133 SER A N 1
ATOM 1009 C CA . SER A 1 133 ? 6.23 14.023 -2.395 1 97.94 133 SER A CA 1
ATOM 1010 C C . SER A 1 133 ? 5.41 13.516 -3.58 1 97.94 133 SER A C 1
ATOM 1012 O O . SER A 1 133 ? 4.668 14.289 -4.195 1 97.94 133 SER A O 1
ATOM 1014 N N . LYS A 1 134 ? 5.457 12.25 -3.857 1 93.5 134 LYS A N 1
ATOM 1015 C CA . LYS A 1 134 ? 4.848 11.734 -5.078 1 93.5 134 LYS A CA 1
ATOM 1016 C C . LYS A 1 134 ? 3.379 11.383 -4.852 1 93.5 134 LYS A C 1
ATOM 1018 O O . LYS A 1 134 ? 2.65 11.094 -5.805 1 93.5 134 LYS A O 1
ATOM 1023 N N . ASN A 1 135 ? 2.936 11.422 -3.605 1 94.38 135 ASN A N 1
ATOM 1024 C CA . ASN A 1 135 ? 1.512 11.211 -3.361 1 94.38 135 ASN A CA 1
ATOM 1025 C C . ASN A 1 135 ? 0.66 12.25 -4.086 1 94.38 135 ASN A C 1
ATOM 1027 O O . ASN A 1 135 ? 1.021 13.43 -4.137 1 94.38 135 ASN A O 1
ATOM 1031 N N . THR A 1 136 ? -0.563 11.773 -4.559 1 93.81 136 THR A N 1
ATOM 1032 C CA . THR A 1 136 ? -1.437 12.703 -5.254 1 93.81 136 THR A CA 1
ATOM 1033 C C . THR A 1 136 ? -2.84 12.688 -4.656 1 93.81 136 THR A C 1
ATOM 1035 O O . THR A 1 136 ? -3.578 13.672 -4.762 1 93.81 136 THR A O 1
ATOM 1038 N N . GLN A 1 137 ? -3.189 11.523 -4.125 1 93.25 137 GLN A N 1
ATOM 1039 C CA . GLN A 1 137 ? -4.527 11.383 -3.557 1 93.25 137 GLN A CA 1
ATOM 1040 C C . GLN A 1 137 ? -4.477 10.656 -2.217 1 93.25 137 GLN A C 1
ATOM 1042 O O . GLN A 1 137 ? -3.508 9.953 -1.92 1 93.25 137 GLN A O 1
ATOM 1047 N N . PHE A 1 138 ? -5.535 10.797 -1.447 1 93.75 138 PHE A N 1
ATOM 1048 C CA . PHE A 1 138 ? -5.633 10.109 -0.168 1 93.75 138 PHE A CA 1
ATOM 1049 C C . PHE A 1 138 ? -7.078 10.07 0.319 1 93.75 138 PHE A C 1
ATOM 1051 O O . PHE A 1 138 ? -7.949 10.727 -0.258 1 93.75 138 PHE A O 1
ATOM 1058 N N . GLY A 1 139 ? -7.344 9.312 1.277 1 94.25 139 GLY A N 1
ATOM 1059 C CA . GLY A 1 139 ? -8.602 9.227 2.01 1 94.25 139 GLY A CA 1
ATOM 1060 C C . GLY A 1 139 ? -8.43 8.711 3.424 1 94.25 139 GLY A C 1
ATOM 1061 O O . GLY A 1 139 ? -7.426 8.07 3.74 1 94.25 139 GLY A O 1
ATOM 1062 N N . CYS A 1 140 ? -9.43 9.023 4.223 1 95.75 140 CYS A N 1
ATOM 1063 C CA . CYS A 1 140 ? -9.312 8.641 5.629 1 95.75 140 CYS A CA 1
ATOM 1064 C C . CYS A 1 140 ? -10.578 7.953 6.113 1 95.75 140 CYS A C 1
ATOM 1066 O O . CYS A 1 140 ? -11.664 8.188 5.57 1 95.75 140 CYS A O 1
ATOM 1068 N N . GLY A 1 141 ? -10.383 7.168 7.074 1 93.69 141 GLY A N 1
ATOM 1069 C CA . GLY A 1 141 ? -11.453 6.543 7.844 1 93.69 141 GLY A CA 1
ATOM 1070 C C . GLY A 1 141 ? -11.18 6.531 9.336 1 93.69 141 GLY A C 1
ATOM 1071 O O . GLY A 1 141 ? -10.031 6.664 9.766 1 93.69 141 GLY A O 1
ATOM 1072 N N . LYS A 1 142 ? -12.203 6.441 10.094 1 93.69 142 LYS A N 1
ATOM 1073 C CA . LYS A 1 142 ? -12.047 6.371 11.547 1 93.69 142 LYS A CA 1
ATOM 1074 C C . LYS A 1 142 ? -12.992 5.34 12.148 1 93.69 142 LYS A C 1
ATOM 1076 O O . LYS A 1 142 ? -14.047 5.047 11.578 1 93.69 142 LYS A O 1
ATOM 1081 N N . ALA A 1 143 ? -12.562 4.758 13.25 1 90.88 143 ALA A N 1
ATOM 1082 C CA . ALA A 1 143 ? -13.367 3.791 13.992 1 90.88 143 ALA A CA 1
ATOM 1083 C C . ALA A 1 143 ? -12.938 3.721 15.453 1 90.88 143 ALA A C 1
ATOM 1085 O O . ALA A 1 143 ? -11.812 4.082 15.789 1 90.88 143 ALA A O 1
ATOM 1086 N N . PRO A 1 144 ? -13.898 3.361 16.281 1 89.94 144 PRO A N 1
ATOM 1087 C CA . PRO A 1 144 ? -13.492 3.061 17.656 1 89.94 144 PRO A CA 1
ATOM 1088 C C . PRO A 1 144 ? -12.742 1.737 17.766 1 89.94 144 PRO A C 1
ATOM 1090 O O . PRO A 1 144 ? -13.148 0.735 17.188 1 89.94 144 PRO A O 1
ATOM 1093 N N . CYS A 1 145 ? -11.586 1.811 18.438 1 87.81 145 CYS A N 1
ATOM 1094 C CA . CYS A 1 145 ? -10.797 0.606 18.688 1 87.81 145 CYS A CA 1
ATOM 1095 C C . CYS A 1 145 ? -10.375 0.524 20.141 1 87.81 145 CYS A C 1
ATOM 1097 O O . CYS A 1 145 ? -9.516 1.284 20.594 1 87.81 145 CYS A O 1
ATOM 1099 N N . SER A 1 146 ? -10.859 -0.492 20.859 1 86.56 146 SER A N 1
ATOM 1100 C CA . SER A 1 146 ? -10.492 -0.716 22.25 1 86.56 146 SER A CA 1
ATOM 1101 C C . SER A 1 146 ? -10.625 0.565 23.078 1 86.56 146 SER A C 1
ATOM 1103 O O . SER A 1 146 ? -9.688 0.956 23.781 1 86.56 146 SER A O 1
ATOM 1105 N N . GLY A 1 147 ? -11.664 1.259 22.938 1 86.94 147 GLY A N 1
ATOM 1106 C CA . GLY A 1 147 ? -11.953 2.449 23.719 1 86.94 147 GLY A CA 1
ATOM 1107 C C . GLY A 1 147 ? -11.266 3.693 23.203 1 86.94 147 GLY A C 1
ATOM 1108 O O . GLY A 1 147 ? -11.367 4.77 23.797 1 86.94 147 GLY A O 1
ATOM 1109 N N . LYS A 1 148 ? -10.555 3.562 22.125 1 92.38 148 LYS A N 1
ATOM 1110 C CA . LYS A 1 148 ? -9.867 4.695 21.516 1 92.38 148 LYS A CA 1
ATOM 1111 C C . LYS A 1 148 ? -10.438 5.012 20.141 1 92.38 148 LYS A C 1
ATOM 1113 O O . LYS A 1 148 ? -11.031 4.145 19.5 1 92.38 148 LYS A O 1
ATOM 1118 N N . THR A 1 149 ? -10.344 6.277 19.812 1 92.44 149 THR A N 1
ATOM 1119 C CA . THR A 1 149 ? -10.633 6.637 18.438 1 92.44 149 THR A CA 1
ATOM 1120 C C . THR A 1 149 ? -9.422 6.371 17.547 1 92.44 149 THR A C 1
ATOM 1122 O O . THR A 1 149 ? -8.305 6.789 17.859 1 92.44 149 THR A O 1
ATOM 1125 N N . PHE A 1 150 ? -9.703 5.719 16.469 1 92.38 150 PHE A N 1
ATOM 1126 C CA . PHE A 1 150 ? -8.641 5.301 15.562 1 92.38 150 PHE A CA 1
ATOM 1127 C C . PHE A 1 150 ? -8.844 5.898 14.172 1 92.38 150 PHE A C 1
ATOM 1129 O O . PHE A 1 150 ? -9.852 5.633 13.516 1 92.38 150 PHE A O 1
ATOM 1136 N N . LEU A 1 151 ? -7.906 6.738 13.758 1 94.19 151 LEU A N 1
ATOM 1137 C CA . LEU A 1 151 ? -7.91 7.348 12.43 1 94.19 151 LEU A CA 1
ATOM 1138 C C . LEU A 1 151 ? -6.895 6.672 11.516 1 94.19 151 LEU A C 1
ATOM 1140 O O . LEU A 1 151 ? -5.746 6.453 11.914 1 94.19 151 LEU A O 1
ATOM 1144 N N . VAL A 1 152 ? -7.371 6.363 10.352 1 93.69 152 VAL A N 1
ATOM 1145 C CA . VAL A 1 152 ? -6.508 5.781 9.328 1 93.69 152 VAL A CA 1
ATOM 1146 C C . VAL A 1 152 ? -6.617 6.586 8.039 1 93.69 152 VAL A C 1
ATOM 1148 O O . VAL A 1 152 ? -7.719 6.91 7.594 1 93.69 152 VAL A O 1
ATOM 1151 N N . CYS A 1 153 ? -5.492 6.93 7.445 1 94.81 153 CYS A N 1
ATOM 1152 C CA . CYS A 1 153 ? -5.477 7.578 6.141 1 94.81 153 CYS A CA 1
ATOM 1153 C C . CYS A 1 153 ? -4.574 6.824 5.168 1 94.81 153 CYS A C 1
ATOM 1155 O O . CYS A 1 153 ? -3.484 6.387 5.539 1 94.81 153 CYS A O 1
ATOM 1157 N N . MET A 1 154 ? -5.09 6.703 3.977 1 92.12 154 MET A N 1
ATOM 1158 C CA . MET A 1 154 ? -4.344 6.012 2.928 1 92.12 154 MET A CA 1
ATOM 1159 C C . MET A 1 154 ? -3.936 6.98 1.822 1 92.12 154 MET A C 1
ATOM 1161 O O . MET A 1 154 ? -4.73 7.824 1.405 1 92.12 154 MET A O 1
ATOM 1165 N N . PHE A 1 155 ? -2.68 6.82 1.372 1 92.38 155 PHE A N 1
ATOM 1166 C CA . PHE A 1 155 ? -2.102 7.711 0.372 1 92.38 155 PHE A CA 1
ATOM 1167 C C . PHE A 1 155 ? -1.634 6.922 -0.847 1 92.38 155 PHE A C 1
ATOM 1169 O O . PHE A 1 155 ? -1.173 5.789 -0.721 1 92.38 155 PHE A O 1
ATOM 1176 N N . THR A 1 156 ? -1.71 7.574 -2.037 1 89.12 156 THR A N 1
ATOM 1177 C CA . THR A 1 156 ? -1.31 6.953 -3.293 1 89.12 156 THR A CA 1
ATOM 1178 C C . THR A 1 156 ? -0.682 7.98 -4.23 1 89.12 156 THR A C 1
ATOM 1180 O O . THR A 1 156 ? -1.023 9.164 -4.18 1 89.12 156 THR A O 1
ATOM 1183 N N . PRO A 1 157 ? 0.26 7.547 -5.004 1 87.25 157 PRO A N 1
ATOM 1184 C CA . PRO A 1 157 ? 0.858 6.211 -5.047 1 87.25 157 PRO A CA 1
ATOM 1185 C C . PRO A 1 157 ? 1.851 5.973 -3.91 1 87.25 157 PRO A C 1
ATOM 1187 O O . PRO A 1 157 ? 2.225 6.91 -3.205 1 87.25 157 PRO A O 1
ATOM 1190 N N . TYR A 1 158 ? 2.16 4.699 -3.68 1 85.75 158 TYR A N 1
ATOM 1191 C CA . TYR A 1 158 ? 3.172 4.285 -2.717 1 85.75 158 TYR A CA 1
ATOM 1192 C C . TYR A 1 158 ? 4.562 4.297 -3.346 1 85.75 158 TYR A C 1
ATOM 1194 O O . TYR A 1 158 ? 4.699 4.152 -4.562 1 85.75 158 TYR A O 1
ATOM 1202 N N . GLY A 1 159 ? 5.605 4.473 -2.461 1 87.75 159 GLY A N 1
ATOM 1203 C CA . GLY A 1 159 ? 6.965 4.516 -2.977 1 87.75 159 GLY A CA 1
ATOM 1204 C C . GLY A 1 159 ? 8.016 4.207 -1.923 1 87.75 159 GLY A C 1
ATOM 1205 O O . GLY A 1 159 ? 7.68 3.801 -0.808 1 87.75 159 GLY A O 1
ATOM 1206 N N . PRO A 1 160 ? 9.25 4.379 -2.332 1 88.12 160 PRO A N 1
ATOM 1207 C CA . PRO A 1 160 ? 10.359 3.938 -1.488 1 88.12 160 PRO A CA 1
ATOM 1208 C C . PRO A 1 160 ? 10.406 4.66 -0.144 1 88.12 160 PRO A C 1
ATOM 1210 O O . PRO A 1 160 ? 10.781 4.066 0.868 1 88.12 160 PRO A O 1
ATOM 1213 N N . ALA A 1 161 ? 10.055 5.914 -0.111 1 92.75 161 ALA A N 1
ATOM 1214 C CA . ALA A 1 161 ? 10.094 6.66 1.143 1 92.75 161 ALA A CA 1
ATOM 1215 C C . ALA A 1 161 ? 9.156 6.047 2.178 1 92.75 161 ALA A C 1
ATOM 1217 O O . ALA A 1 161 ? 9.438 6.086 3.379 1 92.75 161 ALA A O 1
ATOM 1218 N N . GLN A 1 162 ? 8.141 5.379 1.707 1 90.94 162 GLN A N 1
ATOM 1219 C CA . GLN A 1 162 ? 7.105 4.875 2.598 1 90.94 162 GLN A CA 1
ATOM 1220 C C . GLN A 1 162 ? 7.469 3.498 3.146 1 90.94 162 GLN A C 1
ATOM 1222 O O . GLN A 1 162 ? 6.762 2.955 3.998 1 90.94 162 GLN A O 1
ATOM 1227 N N . THR A 1 163 ? 8.609 3 2.699 1 88.38 163 THR A N 1
ATOM 1228 C CA . THR A 1 163 ? 9.203 1.807 3.287 1 88.38 163 THR A CA 1
ATOM 1229 C C . THR A 1 163 ? 10.57 2.127 3.9 1 88.38 163 THR A C 1
ATOM 1231 O O . THR A 1 163 ? 11.391 1.232 4.102 1 88.38 163 THR A O 1
ATOM 1234 N N . MET A 1 164 ? 10.828 3.41 4.035 1 89.75 164 MET A N 1
ATOM 1235 C CA . MET A 1 164 ? 12.047 3.928 4.652 1 89.75 164 MET A CA 1
ATOM 1236 C C . MET A 1 164 ? 13.266 3.592 3.809 1 89.75 164 MET A C 1
ATOM 1238 O O . MET A 1 164 ? 14.367 3.422 4.34 1 89.75 164 MET A O 1
ATOM 1242 N N . ASN A 1 165 ? 13.078 3.504 2.518 1 89.38 165 ASN A N 1
ATOM 1243 C CA . ASN A 1 165 ? 14.172 3.061 1.658 1 89.38 165 ASN A CA 1
ATOM 1244 C C . ASN A 1 165 ? 14.469 4.074 0.556 1 89.38 165 ASN A C 1
ATOM 1246 O O . ASN A 1 165 ? 15.133 3.748 -0.43 1 89.38 165 ASN A O 1
ATOM 1250 N N . GLY A 1 166 ? 13.984 5.223 0.692 1 93.31 166 GLY A N 1
ATOM 1251 C CA . GLY A 1 166 ? 14.203 6.297 -0.263 1 93.31 166 GLY A CA 1
ATOM 1252 C C . GLY A 1 166 ? 13.875 7.668 0.295 1 93.31 166 GLY A C 1
ATOM 1253 O O . GLY A 1 166 ? 13.305 7.781 1.383 1 93.31 166 GLY A O 1
ATOM 1254 N N . PRO A 1 167 ? 14.266 8.68 -0.442 1 96.69 167 PRO A N 1
ATOM 1255 C CA . PRO A 1 167 ? 14.023 10.047 0.028 1 96.69 167 PRO A CA 1
ATOM 1256 C C . PRO A 1 167 ? 12.547 10.43 -0.024 1 96.69 167 PRO A C 1
ATOM 1258 O O . PRO A 1 167 ? 11.805 9.93 -0.871 1 96.69 167 PRO A O 1
ATOM 1261 N N . LEU A 1 168 ? 12.172 11.352 0.814 1 97.88 168 LEU A N 1
ATOM 1262 C CA . LEU A 1 168 ? 10.805 11.844 0.892 1 97.88 168 LEU A CA 1
ATOM 1263 C C . LEU A 1 168 ? 10.453 12.688 -0.328 1 97.88 168 LEU A C 1
ATOM 1265 O O . LEU A 1 168 ? 9.312 12.672 -0.796 1 97.88 168 LEU A O 1
ATOM 1269 N N . TYR A 1 169 ? 11.43 13.445 -0.724 1 98.44 16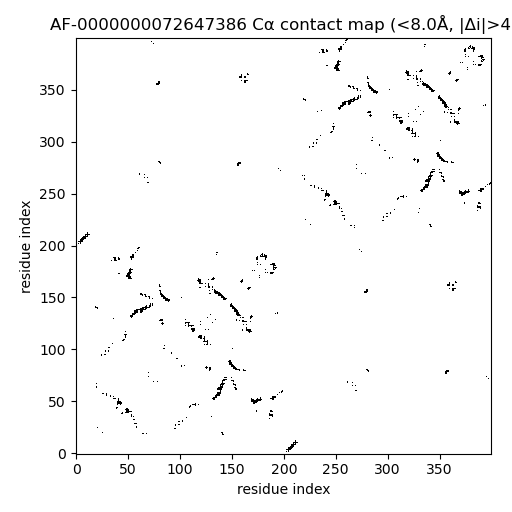9 TYR A N 1
ATOM 1270 C CA . TYR A 1 169 ? 11.242 14.359 -1.844 1 98.44 169 TYR A CA 1
ATOM 1271 C C . TYR A 1 169 ? 12.57 14.703 -2.502 1 98.44 169 TYR A C 1
ATOM 1273 O O . TYR A 1 169 ? 13.633 14.281 -2.031 1 98.44 169 TYR A O 1
ATOM 1281 N N . LYS A 1 170 ? 12.477 15.352 -3.627 1 98.06 170 LYS A N 1
ATOM 1282 C CA . LYS A 1 170 ? 13.664 15.883 -4.285 1 98.06 170 LYS A CA 1
ATOM 1283 C C . LYS A 1 170 ? 13.984 17.297 -3.801 1 98.06 170 LYS A C 1
ATOM 1285 O O . LYS A 1 170 ? 13.188 18.219 -3.996 1 98.06 170 LYS A O 1
ATOM 1290 N N . GLN A 1 171 ? 15.133 17.344 -3.17 1 98.44 171 GLN A N 1
ATOM 1291 C CA . GLN A 1 171 ? 15.57 18.641 -2.691 1 98.44 171 GLN A CA 1
ATOM 1292 C C . GLN A 1 171 ? 15.773 19.609 -3.852 1 98.44 171 GLN A C 1
ATOM 1294 O O . GLN A 1 171 ? 16.219 19.219 -4.934 1 98.44 171 GLN A O 1
ATOM 1299 N N . GLY A 1 172 ? 15.477 20.906 -3.586 1 98.25 172 GLY A N 1
ATOM 1300 C CA . GLY A 1 172 ? 15.648 21.953 -4.59 1 98.25 172 GLY A CA 1
ATOM 1301 C C . GLY A 1 172 ? 14.703 23.125 -4.395 1 98.25 172 GLY A C 1
ATOM 1302 O O . GLY A 1 172 ? 13.961 23.172 -3.408 1 98.25 172 GLY A O 1
ATOM 1303 N N . GLU A 1 173 ? 14.766 23.969 -5.359 1 97.5 173 GLU A N 1
ATOM 1304 C CA . GLU A 1 173 ? 13.867 25.109 -5.297 1 97.5 173 GLU A CA 1
ATOM 1305 C C . GLU A 1 173 ? 12.406 24.672 -5.34 1 97.5 173 GLU A C 1
ATOM 1307 O O . GLU A 1 173 ? 12.039 23.797 -6.117 1 97.5 173 GLU A O 1
ATOM 1312 N N . THR A 1 174 ? 11.68 25.266 -4.461 1 97.69 174 THR A N 1
ATOM 1313 C CA . THR A 1 174 ? 10.25 24.984 -4.434 1 97.69 174 THR A CA 1
ATOM 1314 C C . THR A 1 174 ? 9.656 25.062 -5.84 1 97.69 174 THR A C 1
ATOM 1316 O O . THR A 1 174 ? 9.945 26 -6.594 1 97.69 174 THR A O 1
ATOM 1319 N N . CYS A 1 175 ? 8.977 24.078 -6.238 1 97.44 175 CYS A N 1
ATOM 1320 C CA . CYS A 1 175 ? 8.32 23.984 -7.535 1 97.44 175 CYS A CA 1
ATOM 1321 C C . CYS A 1 175 ? 9.344 23.719 -8.641 1 97.44 175 CYS A C 1
ATOM 1323 O O . CYS A 1 175 ? 9.016 23.781 -9.82 1 97.44 175 CYS A O 1
ATOM 1325 N N . GLY A 1 176 ? 10.539 23.391 -8.336 1 97.5 176 GLY A N 1
ATOM 1326 C CA . GLY A 1 176 ? 11.609 23.281 -9.312 1 97.5 176 GLY A CA 1
ATOM 1327 C C . GLY A 1 176 ? 11.539 22.016 -10.148 1 97.5 176 GLY A C 1
ATOM 1328 O O . GLY A 1 176 ? 12.125 21.953 -11.227 1 97.5 176 GLY A O 1
ATOM 1329 N N . ASN A 1 177 ? 10.844 20.969 -9.672 1 97.31 177 ASN A N 1
ATOM 1330 C CA . ASN A 1 177 ? 10.797 19.688 -10.367 1 97.31 177 ASN A CA 1
ATOM 1331 C C . ASN A 1 177 ? 9.375 19.125 -10.414 1 97.31 177 ASN A C 1
ATOM 1333 O O . ASN A 1 177 ? 9.18 17.922 -10.242 1 97.31 177 ASN A O 1
ATOM 1337 N N . CYS A 1 178 ? 8.445 20.031 -10.609 1 97.12 178 CYS A N 1
ATOM 1338 C CA . CYS A 1 178 ? 7.066 19.578 -10.719 1 97.12 178 CYS A CA 1
ATOM 1339 C C . CYS A 1 178 ? 6.848 18.828 -12.031 1 97.12 178 CYS A C 1
ATOM 1341 O O . CYS A 1 178 ? 7.234 19.297 -13.094 1 97.12 178 CYS A O 1
ATOM 1343 N N . SER A 1 179 ? 6.258 17.641 -12.031 1 87.88 179 SER A N 1
ATOM 1344 C CA . SER A 1 179 ? 6.102 16.734 -13.172 1 87.88 179 SER A CA 1
ATOM 1345 C C . SER A 1 179 ? 5.305 17.391 -14.289 1 87.88 179 SER A C 1
ATOM 1347 O O . SER A 1 179 ? 5.621 17.219 -15.469 1 87.88 179 SER A O 1
ATOM 1349 N N . ASN A 1 180 ? 4.223 18.062 -14.031 1 84.25 180 ASN A N 1
ATOM 1350 C CA . ASN A 1 180 ? 3.391 18.641 -15.086 1 84.25 180 ASN A CA 1
ATOM 1351 C C . ASN A 1 180 ? 3.664 20.125 -15.266 1 84.25 180 ASN A C 1
ATOM 1353 O O . ASN A 1 180 ? 2.877 20.828 -15.898 1 84.25 180 ASN A O 1
ATOM 1357 N N . ASN A 1 181 ? 4.691 20.609 -14.672 1 85.25 181 ASN A N 1
ATOM 1358 C CA . ASN A 1 181 ? 5.121 22 -14.727 1 85.25 181 ASN A CA 1
ATOM 1359 C C . ASN A 1 181 ? 4.051 22.953 -14.188 1 85.25 181 ASN A C 1
ATOM 1361 O O . ASN A 1 181 ? 3.881 24.062 -14.695 1 85.25 181 ASN A O 1
ATOM 1365 N N . LYS A 1 182 ? 3.248 22.438 -13.453 1 94.5 182 LYS A N 1
ATOM 1366 C CA . LYS A 1 182 ? 2.258 23.281 -12.773 1 94.5 182 LYS A CA 1
ATOM 1367 C C . LYS A 1 182 ? 2.484 23.281 -11.266 1 94.5 182 LYS A C 1
ATOM 1369 O O . LYS A 1 182 ? 2.709 22.234 -10.664 1 94.5 182 LYS A O 1
ATOM 1374 N N . CYS A 1 183 ? 2.473 24.484 -10.797 1 97.38 183 CYS A N 1
ATOM 1375 C CA . CYS A 1 183 ? 2.727 24.672 -9.375 1 97.38 183 CYS A CA 1
ATOM 1376 C C . CYS A 1 183 ? 1.931 25.859 -8.844 1 97.38 183 CYS A C 1
ATOM 1378 O O . CYS A 1 183 ? 1.798 26.891 -9.516 1 97.38 183 CYS A O 1
ATOM 1380 N N . ASP A 1 184 ? 1.337 25.656 -7.715 1 97.44 184 ASP A N 1
ATOM 1381 C CA . ASP A 1 184 ? 0.779 26.797 -6.992 1 97.44 184 ASP A CA 1
ATOM 1382 C C . ASP A 1 184 ? 1.875 27.578 -6.273 1 97.44 184 ASP A C 1
ATOM 1384 O O . ASP A 1 184 ? 2.336 27.172 -5.203 1 97.44 184 ASP A O 1
ATOM 1388 N N . LYS A 1 185 ? 2.199 28.672 -6.793 1 94.31 185 LYS A N 1
ATOM 1389 C CA . LYS A 1 185 ? 3.322 29.438 -6.266 1 94.31 185 LYS A CA 1
ATOM 1390 C C . LYS A 1 185 ? 3.039 29.922 -4.844 1 94.31 185 LYS A C 1
ATOM 1392 O O . LYS A 1 185 ? 3.965 30.141 -4.062 1 94.31 185 LYS A O 1
ATOM 1397 N N . GLY A 1 186 ? 1.872 30.094 -4.574 1 96.19 186 GLY A N 1
ATOM 1398 C CA . GLY A 1 186 ? 1.507 30.531 -3.234 1 96.19 186 GLY A CA 1
ATOM 1399 C C . GLY A 1 186 ? 1.839 29.5 -2.168 1 96.19 186 GLY A C 1
ATOM 1400 O O . GLY A 1 186 ? 2.506 29.812 -1.182 1 96.19 186 GLY A O 1
ATOM 1401 N N . SER A 1 187 ? 1.554 28.281 -2.418 1 97.94 187 SER A N 1
ATOM 1402 C CA . SER A 1 187 ? 1.774 27.219 -1.439 1 97.94 187 SER A CA 1
ATOM 1403 C C . SER A 1 187 ? 3.113 26.531 -1.669 1 97.94 187 SER A C 1
ATOM 1405 O O . SER A 1 187 ? 3.652 25.891 -0.76 1 97.94 187 SER A O 1
ATOM 1407 N N . GLY A 1 188 ? 3.594 26.609 -2.857 1 98.12 188 GLY A N 1
ATOM 1408 C CA . GLY A 1 188 ? 4.801 25.891 -3.207 1 98.12 188 GLY A CA 1
ATOM 1409 C C . GLY A 1 188 ? 4.543 24.438 -3.553 1 98.12 188 GLY A C 1
ATOM 1410 O O . GLY A 1 188 ? 5.477 23.641 -3.689 1 98.12 188 GLY A O 1
ATOM 1411 N N . LEU A 1 189 ? 3.277 24.047 -3.754 1 98.69 189 LEU A N 1
ATOM 1412 C CA . LEU A 1 189 ? 2.939 22.672 -4.051 1 98.69 189 LEU A CA 1
ATOM 1413 C C . LEU A 1 189 ? 2.713 22.469 -5.547 1 98.69 189 LEU A C 1
ATOM 1415 O O . LEU A 1 189 ? 2.109 23.328 -6.203 1 98.69 189 LEU A O 1
ATOM 1419 N N . CYS A 1 190 ? 3.24 21.422 -6.09 1 98.44 190 CYS A N 1
ATOM 1420 C CA . CYS A 1 190 ? 2.982 21.016 -7.465 1 98.44 190 CYS A CA 1
ATOM 1421 C C . CYS A 1 190 ? 1.531 20.578 -7.645 1 98.44 190 CYS A C 1
ATOM 1423 O O . CYS A 1 190 ? 0.929 20.016 -6.727 1 98.44 190 CYS A O 1
ATOM 1425 N N . ILE A 1 191 ? 0.942 20.828 -8.766 1 96.38 191 ILE A N 1
ATOM 1426 C CA . ILE A 1 191 ? -0.422 20.438 -9.094 1 96.38 191 ILE A CA 1
ATOM 1427 C C . ILE A 1 191 ? -0.396 19.219 -10.008 1 96.38 191 ILE A C 1
ATOM 1429 O O . ILE A 1 191 ? -0.253 19.344 -11.227 1 96.38 191 ILE A O 1
ATOM 1433 N N . PRO A 1 192 ? -0.574 17.969 -9.438 1 92.62 192 PRO A N 1
ATOM 1434 C CA . PRO A 1 192 ? -0.485 16.766 -10.266 1 92.62 192 PRO A CA 1
ATOM 1435 C C . PRO A 1 192 ? -1.753 16.516 -11.078 1 92.62 192 PRO A C 1
ATOM 1437 O O . PRO A 1 192 ? -2.814 17.047 -10.75 1 92.62 192 PRO A O 1
ATOM 1440 N N . LYS A 1 193 ? -1.557 15.727 -12.117 1 84.38 193 LYS A N 1
ATOM 1441 C CA . LYS A 1 193 ? -2.719 15.234 -12.852 1 84.38 193 LYS A CA 1
ATOM 1442 C C . LYS A 1 193 ? -3.369 14.062 -12.125 1 84.38 193 LYS A C 1
ATOM 1444 O O . LYS A 1 193 ? -2.695 13.094 -11.773 1 84.38 193 LYS A O 1
ATOM 1449 N N . VAL A 1 194 ? -4.539 14.305 -11.664 1 80.38 194 VAL A N 1
ATOM 1450 C CA . VAL A 1 194 ? -5.203 13.219 -10.945 1 80.38 194 VAL A CA 1
ATOM 1451 C C . VAL A 1 194 ? -6.461 12.797 -11.703 1 80.38 194 VAL A C 1
ATOM 1453 O O . VAL A 1 194 ? -7.16 13.633 -12.273 1 80.38 194 VAL A O 1
ATOM 1456 N N . ASN A 1 195 ? -6.434 11.492 -11.992 1 59.44 195 ASN A N 1
ATOM 1457 C CA . ASN A 1 195 ? -7.691 11 -12.539 1 59.44 195 ASN A CA 1
ATOM 1458 C C . ASN A 1 195 ? -8.789 10.969 -11.484 1 59.44 195 ASN A C 1
ATOM 1460 O O . ASN A 1 195 ? -8.555 10.547 -10.352 1 59.44 195 ASN A O 1
ATOM 1464 N N . LYS A 1 196 ? -9.734 11.945 -11.414 1 50.22 196 LYS A N 1
ATOM 1465 C CA . LYS A 1 196 ? -10.836 11.992 -10.461 1 50.22 196 LYS A CA 1
ATOM 1466 C C . LYS A 1 196 ? -11.859 10.891 -10.75 1 50.22 196 LYS A C 1
ATOM 1468 O O . LYS A 1 196 ? -12.477 10.883 -11.812 1 50.22 196 LYS A O 1
ATOM 1473 N N . LEU A 1 197 ? -11.711 9.68 -10.383 1 39.16 197 LEU A N 1
ATOM 1474 C CA . LEU A 1 197 ? -12.891 8.82 -10.414 1 39.16 197 LEU A CA 1
ATOM 1475 C C . LEU A 1 197 ? -13.836 9.164 -9.266 1 39.16 197 LEU A C 1
ATOM 1477 O O . LEU A 1 197 ? -13.469 9.039 -8.094 1 39.16 197 LEU A O 1
ATOM 1481 N N . ILE A 1 198 ? -14.672 10.227 -9.25 1 32.72 198 ILE A N 1
ATOM 1482 C CA . ILE A 1 198 ? -15.758 10.453 -8.297 1 32.72 198 ILE A CA 1
ATOM 1483 C C . ILE A 1 198 ? -16.719 9.273 -8.328 1 32.72 198 ILE A C 1
ATOM 1485 O O . ILE A 1 198 ? -17.266 8.938 -9.383 1 32.72 198 ILE A O 1
ATOM 1489 N N . ILE A 1 199 ? -16.578 8.312 -7.512 1 29.78 199 ILE A N 1
ATOM 1490 C CA . ILE A 1 199 ? -17.734 7.426 -7.371 1 29.78 199 ILE A CA 1
ATOM 1491 C C . ILE A 1 199 ? -18.906 8.195 -6.777 1 29.78 199 ILE A C 1
ATOM 1493 O O . ILE A 1 199 ? -18.828 8.703 -5.656 1 29.78 199 ILE A O 1
ATOM 1497 N N . ASP A 1 200 ? -19.719 8.852 -7.562 1 24.14 200 ASP A N 1
ATOM 1498 C CA . ASP A 1 200 ? -21.016 9.344 -7.07 1 24.14 200 ASP A CA 1
ATOM 1499 C C . ASP A 1 200 ? -21.734 8.273 -6.27 1 24.14 200 ASP A C 1
ATOM 1501 O O . ASP A 1 200 ? -21.688 7.09 -6.609 1 24.14 200 ASP A O 1
ATOM 1505 N N . MET B 1 1 ? -66.312 -2.316 -0.519 1 30.3 1 MET B N 1
ATOM 1506 C CA . MET B 1 1 ? -65.125 -1.492 -0.176 1 30.3 1 MET B CA 1
ATOM 1507 C C . MET B 1 1 ? -63.844 -2.297 -0.277 1 30.3 1 MET B C 1
ATOM 1509 O O . MET B 1 1 ? -63.656 -3.26 0.465 1 30.3 1 MET B O 1
ATOM 1513 N N . SER B 1 2 ? -63.281 -2.406 -1.529 1 35.5 2 SER B N 1
ATOM 1514 C CA . SER B 1 2 ? -62.188 -3.217 -2.014 1 35.5 2 SER B CA 1
ATOM 1515 C C . SER B 1 2 ? -60.844 -2.781 -1.382 1 35.5 2 SER B C 1
ATOM 1517 O O . SER B 1 2 ? -60.5 -1.601 -1.425 1 35.5 2 SER B O 1
ATOM 1519 N N . SER B 1 3 ? -60.469 -3.449 -0.291 1 37.81 3 SER B N 1
ATOM 1520 C CA . SER B 1 3 ? -59.25 -3.246 0.498 1 37.81 3 SER B CA 1
ATOM 1521 C C . SER B 1 3 ? -58 -3.375 -0.365 1 37.81 3 SER B C 1
ATOM 1523 O O . SER B 1 3 ? -57.75 -4.43 -0.95 1 37.81 3 SER B O 1
ATOM 1525 N N . VAL B 1 4 ? -57.594 -2.221 -0.932 1 37.69 4 VAL B N 1
ATOM 1526 C CA . VAL B 1 4 ? -56.344 -2.148 -1.671 1 37.69 4 VAL B CA 1
ATOM 1527 C C . VAL B 1 4 ? -55.188 -2.414 -0.728 1 37.69 4 VAL B C 1
ATOM 1529 O O . VAL B 1 4 ? -54.938 -1.658 0.22 1 37.69 4 VAL B O 1
ATOM 1532 N N . VAL B 1 5 ? -54.844 -3.654 -0.523 1 35.75 5 VAL B N 1
ATOM 1533 C CA . VAL B 1 5 ? -53.625 -3.996 0.232 1 35.75 5 VAL B CA 1
ATOM 1534 C C . VAL B 1 5 ? -52.406 -3.527 -0.527 1 35.75 5 VAL B C 1
ATOM 1536 O O . VAL B 1 5 ? -52.156 -3.938 -1.668 1 35.75 5 VAL B O 1
ATOM 1539 N N . ILE B 1 6 ? -51.938 -2.307 -0.214 1 36.62 6 ILE B N 1
ATOM 1540 C CA . ILE B 1 6 ? -50.688 -1.848 -0.747 1 36.62 6 ILE B CA 1
ATOM 1541 C C . ILE B 1 6 ? -49.531 -2.73 -0.216 1 36.62 6 ILE B C 1
ATOM 1543 O O . ILE B 1 6 ? -49.312 -2.801 0.995 1 36.62 6 ILE B O 1
ATOM 1547 N N . ILE B 1 7 ? -49.219 -3.777 -0.947 1 36.25 7 ILE B N 1
ATOM 1548 C CA . ILE B 1 7 ? -48.031 -4.551 -0.612 1 36.25 7 ILE B CA 1
ATOM 1549 C C . ILE B 1 7 ? -46.781 -3.688 -0.803 1 36.25 7 ILE B C 1
ATOM 1551 O O . ILE B 1 7 ? -46.5 -3.227 -1.912 1 36.25 7 ILE B O 1
ATOM 1555 N N . PRO B 1 8 ? -46.438 -3.002 0.283 1 33.81 8 PRO B N 1
ATOM 1556 C CA . PRO B 1 8 ? -45.156 -2.326 0.04 1 33.81 8 PRO B CA 1
ATOM 1557 C C . PRO B 1 8 ? -44.062 -3.281 -0.448 1 33.81 8 PRO B C 1
ATOM 1559 O O . PRO B 1 8 ? -43.812 -4.312 0.181 1 33.81 8 PRO B O 1
ATOM 1562 N N . PHE B 1 9 ? -43.844 -3.357 -1.753 1 32.44 9 PHE B N 1
ATOM 1563 C CA . PHE B 1 9 ? -42.656 -4.031 -2.275 1 32.44 9 PHE B CA 1
ATOM 1564 C C . PHE B 1 9 ? -41.375 -3.412 -1.708 1 32.44 9 PHE B C 1
ATOM 1566 O O . PHE B 1 9 ? -41.094 -2.252 -1.985 1 32.44 9 PHE B O 1
ATOM 1573 N N . LEU B 1 10 ? -41.125 -3.752 -0.525 1 30.22 10 LEU B N 1
ATOM 1574 C CA . LEU B 1 10 ? -39.781 -3.443 -0.047 1 30.22 10 LEU B CA 1
ATOM 1575 C C . LEU B 1 10 ? -38.719 -3.918 -1.042 1 30.22 10 LEU B C 1
ATOM 1577 O O . LEU B 1 10 ? -38.562 -5.125 -1.247 1 30.22 10 LEU B O 1
ATOM 1581 N N . PHE B 1 11 ? -38.5 -3.105 -2.061 1 29.27 11 PHE B N 1
ATOM 1582 C CA . PHE B 1 11 ? -37.375 -3.377 -2.926 1 29.27 11 PHE B CA 1
ATOM 1583 C C . PHE B 1 11 ? -36.062 -3.4 -2.123 1 29.27 11 PHE B C 1
ATOM 1585 O O . PHE B 1 11 ? -35.656 -2.377 -1.573 1 29.27 11 PHE B O 1
ATOM 1592 N N . PHE B 1 12 ? -35.875 -4.484 -1.503 1 30.19 12 PHE B N 1
ATOM 1593 C CA . PHE B 1 12 ? -34.5 -4.727 -1.057 1 30.19 12 PHE B CA 1
ATOM 1594 C C . PHE B 1 12 ? -33.5 -4.441 -2.178 1 30.19 12 PHE B C 1
ATOM 1596 O O . PHE B 1 12 ? -33.531 -5.105 -3.213 1 30.19 12 PHE B O 1
ATOM 1603 N N . ILE B 1 13 ? -33.25 -3.232 -2.352 1 29.11 13 ILE B N 1
ATOM 1604 C CA . ILE B 1 13 ? -32.094 -3.031 -3.201 1 29.11 13 ILE B CA 1
ATOM 1605 C C . ILE B 1 13 ? -30.938 -3.91 -2.715 1 29.11 13 ILE B C 1
ATOM 1607 O O . ILE B 1 13 ? -30.422 -3.709 -1.614 1 29.11 13 ILE B O 1
ATOM 1611 N N . SER B 1 14 ? -31 -5.125 -3.01 1 29.7 14 SER B N 1
ATOM 1612 C CA . SER B 1 14 ? -29.75 -5.879 -3.008 1 29.7 14 SER B CA 1
ATOM 1613 C C . SER B 1 14 ? -28.625 -5.066 -3.621 1 29.7 14 SER B C 1
ATOM 1615 O O . SER B 1 14 ? -28.656 -4.723 -4.805 1 29.7 14 SER B O 1
ATOM 1617 N N . ILE B 1 15 ? -28.234 -4.016 -3.002 1 32.72 15 ILE B N 1
ATOM 1618 C CA . ILE B 1 15 ? -26.922 -3.686 -3.533 1 32.72 15 ILE B CA 1
ATOM 1619 C C . ILE B 1 15 ? -26.234 -4.953 -4.047 1 32.72 15 ILE B C 1
ATOM 1621 O O . ILE B 1 15 ? -25.969 -5.875 -3.273 1 32.72 15 ILE B O 1
ATOM 1625 N N . ASN B 1 16 ? -26.828 -5.535 -5.113 1 34.47 16 ASN B N 1
ATOM 1626 C CA . ASN B 1 16 ? -26.094 -6.539 -5.879 1 34.47 16 ASN B CA 1
ATOM 1627 C C . ASN B 1 16 ? -24.594 -6.375 -5.723 1 34.47 16 ASN B C 1
ATOM 1629 O O . ASN B 1 16 ? -24.016 -5.355 -6.117 1 34.47 16 ASN B O 1
ATOM 1633 N N . GLY B 1 17 ? -24.094 -6.48 -4.594 1 36.94 17 GLY B N 1
ATOM 1634 C CA . GLY B 1 17 ? -22.688 -6.664 -4.25 1 36.94 17 GLY B CA 1
ATOM 1635 C C . GLY B 1 17 ? -21.859 -7.203 -5.398 1 36.94 17 GLY B C 1
ATOM 1636 O O . GLY B 1 17 ? -22.266 -8.164 -6.062 1 36.94 17 GLY B O 1
ATOM 1637 N N . VAL B 1 18 ? -21.156 -6.41 -6.168 1 41.94 18 VAL B N 1
ATOM 1638 C CA . VAL B 1 18 ? -19.984 -6.758 -6.965 1 41.94 18 VAL B CA 1
ATOM 1639 C C . VAL B 1 18 ? -19.422 -8.102 -6.504 1 41.94 18 VAL B C 1
ATOM 1641 O O . VAL B 1 18 ? -19.531 -8.453 -5.324 1 41.94 18 VAL B O 1
ATOM 1644 N N . SER B 1 19 ? -19.047 -9.055 -7.531 1 51.19 19 SER B N 1
ATOM 1645 C CA . SER B 1 19 ? -18.578 -10.422 -7.711 1 51.19 19 SER B CA 1
ATOM 1646 C C . SER B 1 19 ? -17.5 -10.773 -6.691 1 51.19 19 SER B C 1
ATOM 1648 O O . SER B 1 19 ? -16.328 -10.438 -6.887 1 51.19 19 SER B O 1
ATOM 1650 N N . SER B 1 20 ? -17.828 -10.633 -5.359 1 69.12 20 SER B N 1
ATOM 1651 C CA . SER B 1 20 ? -17 -11.25 -4.324 1 69.12 20 SER B CA 1
ATOM 1652 C C . SER B 1 20 ? -16.672 -12.703 -4.668 1 69.12 20 SER B C 1
ATOM 1654 O O . SER B 1 20 ? -17.469 -13.383 -5.312 1 69.12 20 SER B O 1
ATOM 1656 N N . LEU B 1 21 ? -15.5 -13.031 -4.836 1 89.12 21 LEU B N 1
ATOM 1657 C CA . LEU B 1 21 ? -15.039 -14.406 -5.02 1 89.12 21 LEU B CA 1
ATOM 1658 C C . LEU B 1 21 ? -15.672 -15.336 -3.998 1 89.12 21 LEU B C 1
ATOM 1660 O O . LEU B 1 21 ? -15.859 -14.961 -2.838 1 89.12 21 LEU B O 1
ATOM 1664 N N . GLY B 1 22 ? -16.234 -16.453 -4.582 1 91.56 22 GLY B N 1
ATOM 1665 C CA . GLY B 1 22 ? -16.719 -17.484 -3.666 1 91.56 22 GLY B CA 1
ATOM 1666 C C . GLY B 1 22 ? -15.594 -18.156 -2.9 1 91.56 22 GLY B C 1
ATOM 1667 O O . GLY B 1 22 ? -14.414 -17.969 -3.209 1 91.56 22 GLY B O 1
ATOM 1668 N N . LYS B 1 23 ? -16.031 -18.969 -1.947 1 93 23 LYS B N 1
ATOM 1669 C CA . LYS B 1 23 ? -15.055 -19.656 -1.101 1 93 23 LYS B CA 1
ATOM 1670 C C . LYS B 1 23 ? -14.141 -20.547 -1.93 1 93 23 LYS B C 1
ATOM 1672 O O . LYS B 1 23 ? -12.922 -20.562 -1.723 1 93 23 LYS B O 1
ATOM 1677 N N . ASP B 1 24 ? -14.711 -21.297 -2.834 1 95 24 ASP B N 1
ATOM 1678 C CA . ASP B 1 24 ? -13.922 -22.203 -3.664 1 95 24 ASP B CA 1
ATOM 1679 C C . ASP B 1 24 ? -12.93 -21.422 -4.523 1 95 24 ASP B C 1
ATOM 1681 O O . ASP B 1 24 ? -11.789 -21.859 -4.707 1 95 24 ASP B O 1
ATOM 1685 N N . GLU B 1 25 ? -13.312 -20.328 -5.031 1 96.12 25 GLU B N 1
ATOM 1686 C CA . GLU B 1 25 ? -12.438 -19.5 -5.848 1 96.12 25 GLU B CA 1
ATOM 1687 C C . GLU B 1 25 ? -11.312 -18.891 -5.008 1 96.12 25 GLU B C 1
ATOM 1689 O O . GLU B 1 25 ? -10.156 -18.844 -5.449 1 96.12 25 GLU B O 1
ATOM 1694 N N . ARG B 1 26 ? -11.648 -18.469 -3.811 1 96.88 26 ARG B N 1
ATOM 1695 C CA . ARG B 1 26 ? -10.641 -17.953 -2.883 1 96.88 26 ARG B CA 1
ATOM 1696 C C . ARG B 1 26 ? -9.594 -19.016 -2.566 1 96.88 26 ARG B C 1
ATOM 1698 O O . ARG B 1 26 ? -8.391 -18.734 -2.568 1 96.88 26 ARG B O 1
ATOM 1705 N N . ASN B 1 27 ? -10.078 -20.188 -2.34 1 97.25 27 ASN B N 1
ATOM 1706 C CA . ASN B 1 27 ? -9.164 -21.297 -2.066 1 97.25 27 ASN B CA 1
ATOM 1707 C C . ASN B 1 27 ? -8.281 -21.609 -3.275 1 97.25 27 ASN B C 1
ATOM 1709 O O . ASN B 1 27 ? -7.094 -21.891 -3.125 1 97.25 27 ASN B O 1
ATOM 1713 N N . SER B 1 28 ? -8.867 -21.562 -4.387 1 97.38 28 SER B N 1
ATOM 1714 C CA . SER B 1 28 ? -8.141 -21.891 -5.609 1 97.38 28 SER B CA 1
ATOM 1715 C C . SER B 1 28 ? -6.992 -20.922 -5.848 1 97.38 28 SER B C 1
ATOM 1717 O O . SER B 1 28 ? -5.855 -21.344 -6.086 1 97.38 28 SER B O 1
ATOM 1719 N N . ILE B 1 29 ? -7.23 -19.641 -5.789 1 98.06 29 ILE B N 1
ATOM 1720 C CA . ILE B 1 29 ? -6.172 -18.672 -6.051 1 98.06 29 ILE B CA 1
ATOM 1721 C C . ILE B 1 29 ? -5.121 -18.75 -4.945 1 98.06 29 ILE B C 1
ATOM 1723 O O . ILE B 1 29 ? -3.928 -18.562 -5.199 1 98.06 29 ILE B O 1
ATOM 1727 N N . THR B 1 30 ? -5.562 -19.031 -3.746 1 98.38 30 THR B N 1
ATOM 1728 C CA . THR B 1 30 ? -4.629 -19.156 -2.633 1 98.38 30 THR B CA 1
ATOM 1729 C C . THR B 1 30 ? -3.676 -20.328 -2.871 1 98.38 30 THR B C 1
ATOM 1731 O O . THR B 1 30 ? -2.463 -20.188 -2.697 1 98.38 30 THR B O 1
ATOM 1734 N N . LYS B 1 31 ? -4.227 -21.406 -3.264 1 98.44 31 LYS B N 1
ATOM 1735 C CA . LYS B 1 31 ? -3.408 -22.578 -3.562 1 98.44 31 LYS B CA 1
ATOM 1736 C C . LYS B 1 31 ? -2.438 -22.297 -4.703 1 98.44 31 LYS B C 1
ATOM 1738 O O . LYS B 1 31 ? -1.259 -22.656 -4.625 1 98.44 31 LYS B O 1
ATOM 1743 N N . LEU B 1 32 ? -2.912 -21.688 -5.707 1 98.44 32 LEU B N 1
ATOM 1744 C CA . LEU B 1 32 ? -2.092 -21.406 -6.879 1 98.44 32 LEU B CA 1
ATOM 1745 C C . LEU B 1 32 ? -0.898 -20.531 -6.504 1 98.44 32 LEU B C 1
ATOM 1747 O O . LEU B 1 32 ? 0.239 -20.828 -6.875 1 98.44 32 LEU B O 1
ATOM 1751 N N . ILE B 1 33 ? -1.113 -19.469 -5.793 1 98.69 33 ILE B N 1
ATOM 1752 C CA . ILE B 1 33 ? -0.037 -18.547 -5.461 1 98.69 33 ILE B CA 1
ATOM 1753 C C . ILE B 1 33 ? 0.937 -19.219 -4.492 1 98.69 33 ILE B C 1
ATOM 1755 O O . ILE B 1 33 ? 2.154 -19.078 -4.629 1 98.69 33 ILE B O 1
ATOM 1759 N N . ASN B 1 34 ? 0.416 -19.922 -3.557 1 98.75 34 ASN B N 1
ATOM 1760 C CA . ASN B 1 34 ? 1.289 -20.562 -2.582 1 98.75 34 ASN B CA 1
ATOM 1761 C C . ASN B 1 34 ? 2.117 -21.672 -3.221 1 98.75 34 ASN B C 1
ATOM 1763 O O . ASN B 1 34 ? 3.252 -21.922 -2.811 1 98.75 34 ASN B O 1
ATOM 1767 N N . ASN B 1 35 ? 1.555 -22.344 -4.199 1 98.69 35 ASN B N 1
ATOM 1768 C CA . ASN B 1 35 ? 2.359 -23.297 -4.949 1 98.69 35 ASN B CA 1
ATOM 1769 C C . ASN B 1 35 ? 3.559 -22.625 -5.613 1 98.69 35 ASN B C 1
ATOM 1771 O O . ASN B 1 35 ? 4.664 -23.156 -5.602 1 98.69 35 ASN B O 1
ATOM 1775 N N . GLN B 1 36 ? 3.344 -21.484 -6.188 1 98.62 36 GLN B N 1
ATOM 1776 C CA . GLN B 1 36 ? 4.441 -20.75 -6.82 1 98.62 36 GLN B CA 1
ATOM 1777 C C . GLN B 1 36 ? 5.422 -20.219 -5.777 1 98.62 36 GLN B C 1
ATOM 1779 O O . GLN B 1 36 ? 6.633 -20.219 -6 1 98.62 36 GLN B O 1
ATOM 1784 N N . ARG B 1 37 ? 4.91 -19.766 -4.672 1 98.75 37 ARG B N 1
ATOM 1785 C CA . ARG B 1 37 ? 5.785 -19.328 -3.59 1 98.75 37 ARG B CA 1
ATOM 1786 C C . ARG B 1 37 ? 6.621 -20.484 -3.053 1 98.75 37 ARG B C 1
ATOM 1788 O O . ARG B 1 37 ? 7.785 -20.297 -2.691 1 98.75 37 ARG B O 1
ATOM 1795 N N . SER B 1 38 ? 5.984 -21.641 -3.012 1 98.81 38 SER B N 1
ATOM 1796 C CA . SER B 1 38 ? 6.723 -22.844 -2.633 1 98.81 38 SER B CA 1
ATOM 1797 C C . SER B 1 38 ? 7.852 -23.125 -3.615 1 98.81 38 SER B C 1
ATOM 1799 O O . SER B 1 38 ? 8.977 -23.422 -3.205 1 98.81 38 SER B O 1
ATOM 1801 N N . ALA B 1 39 ? 7.547 -23.078 -4.859 1 98.69 39 ALA B N 1
ATOM 1802 C CA . ALA B 1 39 ? 8.57 -23.266 -5.879 1 98.69 39 ALA B CA 1
ATOM 1803 C C . ALA B 1 39 ? 9.719 -22.281 -5.707 1 98.69 39 ALA B C 1
ATOM 1805 O O . ALA B 1 39 ? 10.891 -22.656 -5.797 1 98.69 39 ALA B O 1
ATOM 1806 N N . LEU B 1 40 ? 9.398 -21.031 -5.453 1 98.69 40 LEU B N 1
ATOM 1807 C CA . LEU B 1 40 ? 10.406 -20 -5.23 1 98.69 40 LEU B CA 1
ATOM 1808 C C . LEU B 1 40 ? 11.227 -20.297 -3.982 1 98.69 40 LEU B C 1
ATOM 1810 O O . LEU B 1 40 ? 12.461 -20.203 -4.008 1 98.69 40 LEU B O 1
ATOM 1814 N N . ALA B 1 41 ? 10.562 -20.672 -2.926 1 98.56 41 ALA B N 1
ATOM 1815 C CA . ALA B 1 41 ? 11.234 -20.984 -1.666 1 98.56 41 ALA B CA 1
ATOM 1816 C C . ALA B 1 41 ? 12.266 -22.094 -1.854 1 98.56 41 ALA B C 1
ATOM 1818 O O . ALA B 1 41 ? 13.328 -22.078 -1.232 1 98.56 41 ALA B O 1
ATOM 1819 N N . ASN B 1 42 ? 11.977 -22.969 -2.744 1 98.5 42 ASN B N 1
ATOM 1820 C CA . ASN B 1 42 ? 12.805 -24.156 -2.939 1 98.5 42 ASN B CA 1
ATOM 1821 C C . AS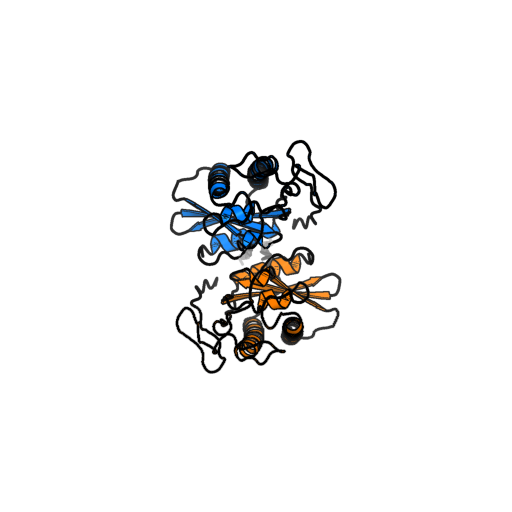N B 1 42 ? 13.789 -23.969 -4.094 1 98.5 42 ASN B C 1
ATOM 1823 O O . ASN B 1 42 ? 14.414 -24.922 -4.543 1 98.5 42 ASN B O 1
ATOM 1827 N N . GLY B 1 43 ? 13.859 -22.812 -4.637 1 98.06 43 GLY B N 1
ATOM 1828 C CA . GLY B 1 43 ? 14.852 -22.516 -5.656 1 98.06 43 GLY B CA 1
ATOM 1829 C C . GLY B 1 43 ? 14.484 -23.047 -7.023 1 98.06 43 GLY B C 1
ATOM 1830 O O . GLY B 1 43 ? 15.367 -23.391 -7.82 1 98.06 43 GLY B O 1
ATOM 1831 N N . GLU B 1 44 ? 13.242 -23.156 -7.32 1 97.56 44 GLU B N 1
ATOM 1832 C CA . GLU B 1 44 ? 12.797 -23.781 -8.562 1 97.56 44 GLU B CA 1
ATOM 1833 C C . GLU B 1 44 ? 12.273 -22.75 -9.547 1 97.56 44 GLU B C 1
ATOM 1835 O O . GLU B 1 44 ? 11.547 -23.094 -10.484 1 97.56 44 GLU B O 1
ATOM 1840 N N . MET B 1 45 ? 12.477 -21.516 -9.32 1 96.69 45 MET B N 1
ATOM 1841 C CA . MET B 1 45 ? 11.992 -20.469 -10.211 1 96.69 45 MET B CA 1
ATOM 1842 C C . MET B 1 45 ? 13.156 -19.672 -10.797 1 96.69 45 MET B C 1
ATOM 1844 O O . MET B 1 45 ? 13.867 -18.984 -10.062 1 96.69 45 MET B O 1
ATOM 1848 N N . SER B 1 46 ? 13.227 -19.734 -12.125 1 94.5 46 SER B N 1
ATOM 1849 C CA . SER B 1 46 ? 14.281 -19.031 -12.844 1 94.5 46 SER B CA 1
ATOM 1850 C C . SER B 1 46 ? 15.648 -19.344 -12.242 1 94.5 46 SER B C 1
ATOM 1852 O O . SER B 1 46 ? 16 -20.5 -12.039 1 94.5 46 SER B O 1
ATOM 1854 N N . ASN B 1 47 ? 16.547 -18.375 -12.07 1 93.62 47 ASN B N 1
ATOM 1855 C CA . ASN B 1 47 ? 17.875 -18.562 -11.508 1 93.62 47 ASN B CA 1
ATOM 1856 C C . ASN B 1 47 ? 17.969 -18.016 -10.086 1 93.62 47 ASN B C 1
ATOM 1858 O O . ASN B 1 47 ? 19.047 -17.625 -9.633 1 93.62 47 ASN B O 1
ATOM 1862 N N . LEU B 1 48 ? 16.844 -18.078 -9.445 1 98.19 48 LEU B N 1
ATOM 1863 C CA . LEU B 1 48 ? 16.812 -17.5 -8.102 1 98.19 48 LEU B CA 1
ATOM 1864 C C . LEU B 1 48 ? 17.125 -18.562 -7.051 1 98.19 48 LEU B C 1
ATOM 1866 O O . LEU B 1 48 ? 16.656 -19.703 -7.148 1 98.19 48 LEU B O 1
ATOM 1870 N N . PRO B 1 49 ? 17.906 -18.25 -6.102 1 98.5 49 PRO B N 1
ATOM 1871 C CA . PRO B 1 49 ? 18.25 -19.219 -5.051 1 98.5 49 PRO B CA 1
ATOM 1872 C C . PRO B 1 49 ? 17.109 -19.438 -4.059 1 98.5 49 PRO B C 1
ATOM 1874 O O . PRO B 1 49 ? 16.078 -18.766 -4.137 1 98.5 49 PRO B O 1
ATOM 1877 N N . THR B 1 50 ? 17.312 -20.375 -3.137 1 98.62 50 THR B N 1
ATOM 1878 C CA . THR B 1 50 ? 16.312 -20.734 -2.139 1 98.62 50 THR B CA 1
ATOM 1879 C C . THR B 1 50 ? 16.047 -19.578 -1.195 1 98.62 50 THR B C 1
ATOM 1881 O O . THR B 1 50 ? 16.938 -18.766 -0.918 1 98.62 50 THR B O 1
ATOM 1884 N N . ALA B 1 51 ? 14.859 -19.5 -0.768 1 98.69 51 ALA B N 1
ATOM 1885 C CA . ALA B 1 51 ? 14.43 -18.484 0.197 1 98.69 51 ALA B CA 1
ATOM 1886 C C . ALA B 1 51 ? 14.289 -19.094 1.593 1 98.69 51 ALA B C 1
ATOM 1888 O O . ALA B 1 51 ? 13.625 -20.125 1.768 1 98.69 51 ALA B O 1
ATOM 1889 N N . SER B 1 52 ? 14.781 -18.406 2.607 1 98.5 52 SER B N 1
ATOM 1890 C CA . SER B 1 52 ? 14.781 -18.953 3.959 1 98.5 52 SER B CA 1
ATOM 1891 C C . SER B 1 52 ? 13.578 -18.453 4.758 1 98.5 52 SER B C 1
ATOM 1893 O O . SER B 1 52 ? 13.266 -19 5.816 1 98.5 52 SER B O 1
ATOM 1895 N N . ASP B 1 53 ? 12.906 -17.469 4.242 1 98.5 53 ASP B N 1
ATOM 1896 C CA . ASP B 1 53 ? 11.906 -16.797 5.07 1 98.5 53 ASP B CA 1
ATOM 1897 C C . ASP B 1 53 ? 10.609 -16.594 4.297 1 98.5 53 ASP B C 1
ATOM 1899 O O . ASP B 1 53 ? 9.867 -15.641 4.555 1 98.5 53 ASP B O 1
ATOM 1903 N N . MET B 1 54 ? 10.242 -17.422 3.299 1 98.62 54 MET B N 1
ATOM 1904 C CA . MET B 1 54 ? 9.062 -17.25 2.465 1 98.62 54 MET B CA 1
ATOM 1905 C C . MET B 1 54 ? 7.797 -17.656 3.223 1 98.62 54 MET B C 1
ATOM 1907 O O . MET B 1 54 ? 7.609 -18.828 3.549 1 98.62 54 MET B O 1
ATOM 1911 N N . ASN B 1 55 ? 6.902 -16.703 3.449 1 98.06 55 ASN B N 1
ATOM 1912 C CA . ASN B 1 55 ? 5.668 -16.969 4.18 1 98.06 55 ASN B CA 1
ATOM 1913 C C . ASN B 1 55 ? 4.605 -17.594 3.275 1 98.06 55 ASN B C 1
ATOM 1915 O O . ASN B 1 55 ? 4.465 -17.188 2.117 1 98.06 55 ASN B O 1
ATOM 1919 N N . GLU B 1 56 ? 3.859 -18.484 3.863 1 98.25 56 GLU B N 1
ATOM 1920 C CA . GLU B 1 56 ? 2.584 -18.875 3.268 1 98.25 56 GLU B CA 1
ATOM 1921 C C . GLU B 1 56 ? 1.561 -17.75 3.363 1 98.25 56 GLU B C 1
ATOM 1923 O O . GLU B 1 56 ? 1.482 -17.062 4.383 1 98.25 56 GLU B O 1
ATOM 1928 N N . LEU B 1 57 ? 0.773 -17.625 2.307 1 97.31 57 LEU B N 1
ATOM 1929 C CA . LEU B 1 57 ? -0.255 -16.594 2.305 1 97.31 57 LEU B CA 1
ATOM 1930 C C . LEU B 1 57 ? -1.602 -17.156 2.738 1 97.31 57 LEU B C 1
ATOM 1932 O O . LEU B 1 57 ? -1.955 -18.281 2.367 1 97.31 57 LEU B O 1
ATOM 1936 N N . THR B 1 58 ? -2.316 -16.359 3.461 1 95.88 58 THR B N 1
ATOM 1937 C CA . THR B 1 58 ? -3.713 -16.625 3.793 1 95.88 58 THR B CA 1
ATOM 1938 C C . THR B 1 58 ? -4.625 -15.586 3.141 1 95.88 58 THR B C 1
ATOM 1940 O O . THR B 1 58 ? -4.254 -14.422 3.006 1 95.88 58 THR B O 1
ATOM 1943 N N . TYR B 1 59 ? -5.812 -16.078 2.793 1 94.56 59 TYR B N 1
ATOM 1944 C CA . TYR B 1 59 ? -6.754 -15.18 2.121 1 94.56 59 TYR B CA 1
ATOM 1945 C C . TYR B 1 59 ? -7.461 -14.281 3.123 1 94.56 59 TYR B C 1
ATOM 1947 O O . TYR B 1 59 ? -7.84 -14.719 4.211 1 94.56 59 TYR B O 1
ATOM 1955 N N . SER B 1 60 ? -7.621 -13.047 2.77 1 91.75 60 SER B N 1
ATOM 1956 C CA . SER B 1 60 ? -8.312 -12.062 3.604 1 91.75 60 SER B CA 1
ATOM 1957 C C . SER B 1 60 ? -9.469 -11.414 2.854 1 91.75 60 SER B C 1
ATOM 1959 O O . SER B 1 60 ? -9.266 -10.789 1.814 1 91.75 60 SER B O 1
ATOM 1961 N N . THR B 1 61 ? -10.656 -11.406 3.447 1 90 61 THR B N 1
ATOM 1962 C CA . THR B 1 61 ? -11.805 -10.781 2.809 1 90 61 THR B CA 1
ATOM 1963 C C . THR B 1 61 ? -11.727 -9.266 2.904 1 90 61 THR B C 1
ATOM 1965 O O . THR B 1 61 ? -12.305 -8.555 2.084 1 90 61 THR B O 1
ATOM 1968 N N . LEU B 1 62 ? -11.008 -8.789 3.924 1 86.06 62 LEU B N 1
ATOM 1969 C CA . LEU B 1 62 ? -10.766 -7.355 3.986 1 86.06 62 LEU B CA 1
ATOM 1970 C C . LEU B 1 62 ? -10.008 -6.875 2.752 1 86.06 62 LEU B C 1
ATOM 1972 O O . LEU B 1 62 ? -10.453 -5.957 2.064 1 86.06 62 LEU B O 1
ATOM 1976 N N . PHE B 1 63 ? -8.961 -7.543 2.414 1 89.69 63 PHE B N 1
ATOM 1977 C CA . PHE B 1 63 ? -8.133 -7.137 1.283 1 89.69 63 PHE B CA 1
ATOM 1978 C C . PHE B 1 63 ? -8.812 -7.496 -0.036 1 89.69 63 PHE B C 1
ATOM 1980 O O . PHE B 1 63 ? -8.586 -6.832 -1.052 1 89.69 63 PHE B O 1
ATOM 1987 N N . GLU B 1 64 ? -9.641 -8.508 0.056 1 92.19 64 GLU B N 1
ATOM 1988 C CA . GLU B 1 64 ? -10.5 -8.758 -1.1 1 92.19 64 GLU B CA 1
ATOM 1989 C C . GLU B 1 64 ? -11.359 -7.539 -1.42 1 92.19 64 GLU B C 1
ATOM 1991 O O . GLU B 1 64 ? -11.43 -7.113 -2.574 1 92.19 64 GLU B O 1
ATOM 1996 N N . GLY B 1 65 ? -12.031 -7.059 -0.395 1 88 65 GLY B N 1
ATOM 1997 C CA . GLY B 1 65 ? -12.867 -5.879 -0.594 1 88 65 GLY B CA 1
ATOM 1998 C C . GLY B 1 65 ? -12.094 -4.688 -1.131 1 88 65 GLY B C 1
ATOM 1999 O O . GLY B 1 65 ? -12.562 -3.986 -2.027 1 88 65 GLY B O 1
ATOM 2000 N N . MET B 1 66 ? -10.984 -4.484 -0.63 1 86.56 66 MET B N 1
ATOM 2001 C CA . MET B 1 66 ? -10.164 -3.365 -1.076 1 86.56 66 MET B CA 1
ATOM 2002 C C . MET B 1 66 ? -9.68 -3.578 -2.508 1 86.56 66 MET B C 1
ATOM 2004 O O . MET B 1 66 ? -9.734 -2.658 -3.328 1 86.56 66 MET B O 1
ATOM 2008 N N . ALA B 1 67 ? -9.266 -4.738 -2.771 1 90.69 67 ALA B N 1
ATOM 2009 C CA . ALA B 1 67 ? -8.852 -5.066 -4.133 1 90.69 67 ALA B CA 1
ATOM 2010 C C . ALA B 1 67 ? -10.008 -4.902 -5.113 1 90.69 67 ALA B C 1
ATOM 2012 O O . ALA B 1 67 ? -9.82 -4.438 -6.238 1 90.69 67 ALA B O 1
ATOM 2013 N N . GLN B 1 68 ? -11.164 -5.297 -4.703 1 91.38 68 GLN B N 1
ATOM 2014 C CA . GLN B 1 68 ? -12.344 -5.16 -5.551 1 91.38 68 GLN B CA 1
ATOM 2015 C C . GLN B 1 68 ? -12.617 -3.693 -5.879 1 91.38 68 GLN B C 1
ATOM 2017 O O . GLN B 1 68 ? -12.984 -3.363 -7.008 1 91.38 68 GLN B O 1
ATOM 2022 N N . SER B 1 69 ? -12.453 -2.869 -4.891 1 85.56 69 SER B N 1
ATOM 2023 C CA . SER B 1 69 ? -12.648 -1.439 -5.117 1 85.56 69 SER B CA 1
ATOM 2024 C C . SER B 1 69 ? -11.656 -0.903 -6.145 1 85.56 69 SER B C 1
ATOM 2026 O O . SER B 1 69 ? -12.031 -0.117 -7.02 1 85.56 69 SER B O 1
ATOM 2028 N N . LEU B 1 70 ? -10.5 -1.332 -6.055 1 87.75 70 LEU B N 1
ATOM 2029 C CA . LEU B 1 70 ? -9.469 -0.907 -7 1 87.75 70 LEU B CA 1
ATOM 2030 C C . LEU B 1 70 ? -9.773 -1.438 -8.398 1 87.75 70 LEU B C 1
ATOM 2032 O O . LEU B 1 70 ? -9.586 -0.729 -9.391 1 87.75 70 LEU B O 1
ATOM 2036 N N . ALA B 1 71 ? -10.141 -2.672 -8.445 1 89.44 71 ALA B N 1
ATOM 2037 C CA . ALA B 1 71 ? -10.469 -3.268 -9.734 1 89.44 71 ALA B CA 1
ATOM 2038 C C . ALA B 1 71 ? -11.578 -2.484 -10.43 1 89.44 71 ALA B C 1
ATOM 2040 O O . ALA B 1 71 ? -11.492 -2.215 -11.633 1 89.44 71 ALA B O 1
ATOM 2041 N N . ARG B 1 72 ? -12.531 -2.105 -9.727 1 87.44 72 ARG B N 1
ATOM 2042 C CA . ARG B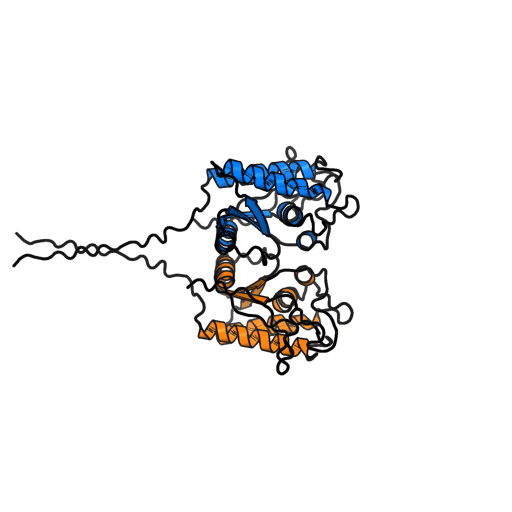 1 72 ? -13.672 -1.39 -10.281 1 87.44 72 ARG B CA 1
ATOM 2043 C C . ARG B 1 72 ? -13.266 -0.003 -10.766 1 87.44 72 ARG B C 1
ATOM 2045 O O . ARG B 1 72 ? -13.883 0.538 -11.695 1 87.44 72 ARG B O 1
ATOM 2052 N N . ASP B 1 73 ? -12.383 0.532 -10.125 1 81.94 73 ASP B N 1
ATOM 2053 C CA . ASP B 1 73 ? -11.914 1.859 -10.508 1 81.94 73 ASP B CA 1
ATOM 2054 C C . ASP B 1 73 ? -11.109 1.803 -11.812 1 81.94 73 ASP B C 1
ATOM 2056 O O . ASP B 1 73 ? -10.938 2.82 -12.484 1 81.94 73 ASP B O 1
ATOM 2060 N N . CYS B 1 74 ? -10.68 0.685 -12.234 1 76 74 CYS B N 1
ATOM 2061 C CA . CYS B 1 74 ? -9.93 0.409 -13.453 1 76 74 CYS B CA 1
ATOM 2062 C C . CYS B 1 74 ? -8.719 1.326 -13.57 1 76 74 CYS B C 1
ATOM 2064 O O . CYS B 1 74 ? -8.148 1.477 -14.656 1 76 74 CYS B O 1
ATOM 2066 N N . SER B 1 75 ? -8.445 2.135 -12.609 1 62.72 75 SER B N 1
ATOM 2067 C CA . SER B 1 75 ? -7.328 3.059 -12.781 1 62.72 75 SER B CA 1
ATOM 2068 C C . SER B 1 75 ? -5.992 2.326 -12.727 1 62.72 75 SER B C 1
ATOM 2070 O O . SER B 1 75 ? -5.66 1.7 -11.719 1 62.72 75 SER B O 1
ATOM 2072 N N . ASN B 1 76 ? -5.453 1.816 -13.82 1 56.06 76 ASN B N 1
ATOM 2073 C CA . ASN B 1 76 ? -4.195 1.091 -13.953 1 56.06 76 ASN B CA 1
ATOM 2074 C C . ASN B 1 76 ? -3.018 1.913 -13.438 1 56.06 76 ASN B C 1
ATOM 2076 O O . ASN B 1 76 ? -1.964 1.361 -13.117 1 56.06 76 ASN B O 1
ATOM 2080 N N . ASN B 1 77 ? -3.123 3.234 -13.523 1 51.06 77 ASN B N 1
ATOM 2081 C CA . ASN B 1 77 ? -1.937 4.07 -13.359 1 51.06 77 ASN B CA 1
ATOM 2082 C C . ASN B 1 77 ? -1.568 4.25 -11.891 1 51.06 77 ASN B C 1
ATOM 2084 O O . ASN B 1 77 ? -0.479 4.73 -11.57 1 51.06 77 ASN B O 1
ATOM 2088 N N . ASN B 1 78 ? -2.383 3.74 -11.102 1 52.09 78 ASN B N 1
ATOM 2089 C CA . ASN B 1 78 ? -2.016 4.238 -9.781 1 52.09 78 ASN B CA 1
ATOM 2090 C C . ASN B 1 78 ? -2.08 3.133 -8.734 1 52.09 78 ASN B C 1
ATOM 2092 O O . ASN B 1 78 ? -2.424 3.389 -7.574 1 52.09 78 ASN B O 1
ATOM 2096 N N . MET B 1 79 ? -1.744 1.95 -9.422 1 58.78 79 MET B N 1
ATOM 2097 C CA . MET B 1 79 ? -1.91 0.954 -8.375 1 58.78 79 MET B CA 1
ATOM 2098 C C . MET B 1 79 ? -0.69 0.919 -7.457 1 58.78 79 MET B C 1
ATOM 2100 O O . MET B 1 79 ? 0.436 1.131 -7.91 1 58.78 79 MET B O 1
ATOM 2104 N N . GLY B 1 80 ? -0.774 1.534 -6.277 1 59.44 80 GLY B N 1
ATOM 2105 C CA . GLY B 1 80 ? 0.183 1.729 -5.199 1 59.44 80 GLY B CA 1
ATOM 2106 C C . GLY B 1 80 ? 0.889 0.451 -4.789 1 59.44 80 GLY B C 1
ATOM 2107 O O . GLY B 1 80 ? 0.815 -0.558 -5.492 1 59.44 80 GLY B O 1
ATOM 2108 N N . GLY B 1 81 ? 1.729 0.427 -3.928 1 70.88 81 GLY B N 1
ATOM 2109 C CA . GLY B 1 81 ? 2.43 -0.658 -3.26 1 70.88 81 GLY B CA 1
ATOM 2110 C C . GLY B 1 81 ? 1.499 -1.739 -2.742 1 70.88 81 GLY B C 1
ATOM 2111 O O . GLY B 1 81 ? 0.38 -1.449 -2.312 1 70.88 81 GLY B O 1
ATOM 2112 N N . GLY B 1 82 ? 1.852 -2.977 -3.049 1 87.19 82 GLY B N 1
ATOM 2113 C CA . GLY B 1 82 ? 1.141 -4.129 -2.518 1 87.19 82 GLY B CA 1
ATOM 2114 C C . GLY B 1 82 ? 0.097 -4.676 -3.473 1 87.19 82 GLY B C 1
ATOM 2115 O O . GLY B 1 82 ? -0.719 -5.52 -3.092 1 87.19 82 GLY B O 1
ATOM 2116 N N . VAL B 1 83 ? 0.132 -4.137 -4.695 1 91.12 83 VAL B N 1
ATOM 2117 C CA . VAL B 1 83 ? -0.923 -4.527 -5.625 1 91.12 83 VAL B CA 1
ATOM 2118 C C . VAL B 1 83 ? -0.307 -5.176 -6.863 1 91.12 83 VAL B C 1
ATOM 2120 O O . VAL B 1 83 ? 0.587 -4.602 -7.492 1 91.12 83 VAL B O 1
ATOM 2123 N N . SER B 1 84 ? -0.744 -6.34 -7.184 1 93.88 84 SER B N 1
ATOM 2124 C CA . SER B 1 84 ? -0.534 -6.945 -8.492 1 93.88 84 SER B CA 1
ATOM 2125 C C . SER B 1 84 ? -1.805 -6.898 -9.336 1 93.88 84 SER B C 1
ATOM 2127 O O . SER B 1 84 ? -2.912 -6.898 -8.797 1 93.88 84 SER B O 1
ATOM 2129 N N . HIS B 1 85 ? -1.543 -6.82 -10.656 1 93.81 85 HIS B N 1
ATOM 2130 C CA . HIS B 1 85 ? -2.715 -6.805 -11.523 1 93.81 85 HIS B CA 1
ATOM 2131 C C . HIS B 1 85 ? -2.449 -7.566 -12.82 1 93.81 85 HIS B C 1
ATOM 2133 O O . HIS B 1 85 ? -1.298 -7.859 -13.148 1 93.81 85 HIS B O 1
ATOM 2139 N N . TYR B 1 86 ? -3.512 -7.973 -13.461 1 94.56 86 TYR B N 1
ATOM 2140 C CA . TYR B 1 86 ? -3.506 -8.688 -14.727 1 94.56 86 TYR B CA 1
ATOM 2141 C C . TYR B 1 86 ? -4.73 -8.328 -15.562 1 94.56 86 TYR B C 1
ATOM 2143 O O . TYR B 1 86 ? -5.844 -8.258 -15.039 1 94.56 86 TYR B O 1
ATOM 2151 N N . SER B 1 87 ? -4.488 -8.008 -16.812 1 93.44 87 SER B N 1
ATOM 2152 C CA . SER B 1 87 ? -5.566 -7.715 -17.75 1 93.44 87 SER B CA 1
ATOM 2153 C C . SER B 1 87 ? -5.492 -8.617 -18.969 1 93.44 87 SER B C 1
ATOM 2155 O O . SER B 1 87 ? -4.402 -8.906 -19.469 1 93.44 87 SER B O 1
ATOM 2157 N N . THR B 1 88 ? -6.684 -9.055 -19.422 1 94.88 88 THR B N 1
ATOM 2158 C CA . THR B 1 88 ? -6.719 -9.891 -20.609 1 94.88 88 THR B CA 1
ATOM 2159 C C . THR B 1 88 ? -7.977 -9.609 -21.422 1 94.88 88 THR B C 1
ATOM 2161 O O . THR B 1 88 ? -9.047 -9.352 -20.859 1 94.88 88 THR B O 1
ATOM 2164 N N . ASP B 1 89 ? -7.805 -9.617 -22.703 1 92.88 89 ASP B N 1
ATOM 2165 C CA . ASP B 1 89 ? -8.938 -9.469 -23.609 1 92.88 89 ASP B CA 1
ATOM 2166 C C . ASP B 1 89 ? -9.516 -10.828 -24 1 92.88 89 ASP B C 1
ATOM 2168 O O . ASP B 1 89 ? -10.508 -10.898 -24.719 1 92.88 89 ASP B O 1
ATOM 2172 N N . LYS B 1 90 ? -8.891 -11.836 -23.516 1 91 90 LYS B N 1
ATOM 2173 C CA . LYS B 1 90 ? -9.375 -13.18 -23.812 1 91 90 LYS B CA 1
ATOM 2174 C C . LYS B 1 90 ? -10.711 -13.438 -23.109 1 91 90 LYS B C 1
ATOM 2176 O O . LYS B 1 90 ? -10.992 -12.867 -22.062 1 91 90 LYS B O 1
ATOM 2181 N N . ILE B 1 91 ? -11.477 -14.203 -23.781 1 86.38 91 ILE B N 1
ATOM 2182 C CA . ILE B 1 91 ? -12.688 -14.68 -23.141 1 86.38 91 ILE B CA 1
ATOM 2183 C C . ILE B 1 91 ? -12.336 -15.758 -22.109 1 86.38 91 ILE B C 1
ATOM 2185 O O . ILE B 1 91 ? -11.961 -16.875 -22.484 1 86.38 91 ILE B O 1
ATOM 2189 N N . ILE B 1 92 ? -12.367 -15.445 -20.859 1 83.25 92 ILE B N 1
ATOM 2190 C CA . ILE B 1 92 ? -12.039 -16.375 -19.781 1 83.25 92 ILE B CA 1
ATOM 2191 C C . ILE B 1 92 ? -13.328 -16.984 -19.219 1 83.25 92 ILE B C 1
ATOM 2193 O O . ILE B 1 92 ? -14.211 -16.266 -18.766 1 83.25 92 ILE B O 1
ATOM 2197 N N . GLN B 1 93 ? -13.398 -18.266 -19.266 1 84.12 93 GLN B N 1
ATOM 2198 C CA . GLN B 1 93 ? -14.641 -18.953 -18.953 1 84.12 93 GLN B CA 1
ATOM 2199 C C . GLN B 1 93 ? -14.852 -19.062 -17.453 1 84.12 93 GLN B C 1
ATOM 2201 O O . GLN B 1 93 ? -15.992 -19.062 -16.969 1 84.12 93 GLN B O 1
ATOM 2206 N N . THR B 1 94 ? -13.727 -19.281 -16.797 1 91.62 94 THR B N 1
ATOM 2207 C CA . THR B 1 94 ? -13.844 -19.453 -15.352 1 91.62 94 THR B CA 1
ATOM 2208 C C . THR B 1 94 ? -12.852 -18.547 -14.625 1 91.62 94 THR B C 1
ATOM 2210 O O . THR B 1 94 ? -11.805 -18.188 -15.172 1 91.62 94 THR B O 1
ATOM 2213 N N . ASN B 1 95 ? -13.164 -18.266 -13.391 1 93.69 95 ASN B N 1
ATOM 2214 C CA . ASN B 1 95 ? -12.227 -17.516 -12.57 1 93.69 95 ASN B CA 1
ATOM 2215 C C . ASN B 1 95 ? -10.93 -18.281 -12.344 1 93.69 95 ASN B C 1
ATOM 2217 O O . ASN B 1 95 ? -9.852 -17.672 -12.281 1 93.69 95 ASN B O 1
ATOM 2221 N N . ASP B 1 96 ? -11.047 -19.578 -12.281 1 95.19 96 ASP B N 1
ATOM 2222 C CA . ASP B 1 96 ? -9.852 -20.391 -12.086 1 95.19 96 ASP B CA 1
ATOM 2223 C C . ASP B 1 96 ? -8.875 -20.234 -13.242 1 95.19 96 ASP B C 1
ATOM 2225 O O . ASP B 1 96 ? -7.66 -20.141 -13.031 1 95.19 96 ASP B O 1
ATOM 2229 N N . ALA B 1 97 ? -9.398 -20.234 -14.383 1 95.69 97 ALA B N 1
ATOM 2230 C CA . ALA B 1 97 ? -8.547 -20.016 -15.555 1 95.69 97 ALA B CA 1
ATOM 2231 C C . ALA B 1 97 ? -7.906 -18.641 -15.516 1 95.69 97 ALA B C 1
ATOM 2233 O O . ALA B 1 97 ? -6.727 -18.484 -15.852 1 95.69 97 ALA B O 1
ATOM 2234 N N . LEU B 1 98 ? -8.648 -17.625 -15.148 1 96.38 98 LEU B N 1
ATOM 2235 C CA . LEU B 1 98 ? -8.125 -16.266 -15 1 96.38 98 LEU B CA 1
ATOM 2236 C C . LEU B 1 98 ? -6.992 -16.234 -13.984 1 96.38 98 LEU B C 1
ATOM 2238 O O . LEU B 1 98 ? -5.938 -15.633 -14.234 1 96.38 98 LEU B O 1
ATOM 2242 N N . PHE B 1 99 ? -7.191 -16.875 -12.852 1 97.94 99 PHE B N 1
ATOM 2243 C CA . PHE B 1 99 ? -6.195 -16.922 -11.789 1 97.94 99 PHE B CA 1
ATOM 2244 C C . PHE B 1 99 ? -4.906 -17.578 -12.281 1 97.94 99 PHE B C 1
ATOM 2246 O O . PHE B 1 99 ? -3.812 -17.062 -12.016 1 97.94 99 PHE B O 1
ATOM 2253 N N . GLN B 1 100 ? -5.074 -18.672 -12.961 1 97.56 100 GLN B N 1
ATOM 2254 C CA . GLN B 1 100 ? -3.906 -19.375 -13.484 1 97.56 100 GLN B CA 1
ATOM 2255 C C . GLN B 1 100 ? -3.105 -18.484 -14.43 1 97.56 100 GLN B C 1
ATOM 2257 O O . GLN B 1 100 ? -1.881 -18.391 -14.312 1 97.56 100 GLN B O 1
ATOM 2262 N N . GLU B 1 101 ? -3.779 -17.828 -15.328 1 97.44 101 GLU B N 1
ATOM 2263 C CA . GLU B 1 101 ? -3.104 -16.938 -16.266 1 97.44 101 GLU B CA 1
ATOM 2264 C C . GLU B 1 101 ? -2.379 -15.805 -15.539 1 97.44 101 GLU B C 1
ATOM 2266 O O . GLU B 1 101 ? -1.226 -15.5 -15.852 1 97.44 101 GLU B O 1
ATOM 2271 N N . ALA B 1 102 ? -3.043 -15.211 -14.609 1 97.5 102 ALA B N 1
ATOM 2272 C CA . ALA B 1 102 ? -2.48 -14.078 -13.883 1 97.5 102 ALA B CA 1
ATOM 2273 C C . ALA B 1 102 ? -1.245 -14.5 -13.086 1 97.5 102 ALA B C 1
ATOM 2275 O O . ALA B 1 102 ? -0.183 -13.883 -13.211 1 97.5 102 ALA B O 1
ATOM 2276 N N . VAL B 1 103 ? -1.376 -15.555 -12.312 1 98.38 103 VAL B N 1
ATOM 2277 C CA . VAL B 1 103 ? -0.291 -15.992 -11.438 1 98.38 103 VAL B CA 1
ATOM 2278 C C . VAL B 1 103 ? 0.899 -16.453 -12.281 1 98.38 103 VAL B C 1
ATOM 2280 O O . VAL B 1 103 ? 2.051 -16.172 -11.938 1 98.38 103 VAL B O 1
ATOM 2283 N N . ASP B 1 104 ? 0.627 -17.109 -13.406 1 97.75 104 ASP B N 1
ATOM 2284 C CA . ASP B 1 104 ? 1.698 -17.516 -14.32 1 97.75 104 ASP B CA 1
ATOM 2285 C C . ASP B 1 104 ? 2.414 -16.281 -14.883 1 97.75 104 ASP B C 1
ATOM 2287 O O . ASP B 1 104 ? 3.645 -16.266 -14.969 1 97.75 104 ASP B O 1
ATOM 2291 N N . ALA B 1 105 ? 1.651 -15.297 -15.289 1 97.69 105 ALA B N 1
ATOM 2292 C CA . ALA B 1 105 ? 2.232 -14.07 -15.828 1 97.69 105 ALA B CA 1
ATOM 2293 C C . ALA B 1 105 ? 3.111 -13.383 -14.789 1 97.69 105 ALA B C 1
ATOM 2295 O O . ALA B 1 105 ? 4.199 -12.898 -15.117 1 97.69 105 ALA B O 1
ATOM 2296 N N . TRP B 1 106 ? 2.637 -13.312 -13.562 1 97.75 106 TRP B N 1
ATOM 2297 C CA . TRP B 1 106 ? 3.432 -12.711 -12.5 1 97.75 106 TRP B CA 1
ATOM 2298 C C . TRP B 1 106 ? 4.711 -13.5 -12.258 1 97.75 106 TRP B C 1
ATOM 2300 O O . TRP B 1 106 ? 5.789 -12.93 -12.109 1 97.75 106 TRP B O 1
ATOM 2310 N N . ALA B 1 107 ? 4.555 -14.836 -12.188 1 97.81 107 ALA B N 1
ATOM 2311 C CA . ALA B 1 107 ? 5.711 -15.695 -11.945 1 97.81 107 ALA B CA 1
ATOM 2312 C C . ALA B 1 107 ? 6.762 -15.516 -13.039 1 97.81 107 ALA B C 1
ATOM 2314 O O . ALA B 1 107 ? 7.961 -15.578 -12.773 1 97.81 107 ALA B O 1
ATOM 2315 N N . LEU B 1 108 ? 6.383 -15.273 -14.242 1 97.62 108 LEU B N 1
ATOM 2316 C CA . LEU B 1 108 ? 7.293 -15.109 -15.367 1 97.62 108 LEU B CA 1
ATOM 2317 C C . LEU B 1 108 ? 8.172 -13.875 -15.18 1 97.62 108 LEU B C 1
ATOM 2319 O O . LEU B 1 108 ? 9.297 -13.828 -15.688 1 97.62 108 LEU B O 1
ATOM 2323 N N . GLU B 1 109 ? 7.695 -12.953 -14.438 1 97.5 109 GLU B N 1
ATOM 2324 C CA . GLU B 1 109 ? 8.477 -11.742 -14.188 1 97.5 109 GLU B CA 1
ATOM 2325 C C . GLU B 1 109 ? 9.695 -12.039 -13.32 1 97.5 109 GLU B C 1
ATOM 2327 O O . GLU B 1 109 ? 10.586 -11.203 -13.188 1 97.5 109 GLU B O 1
ATOM 2332 N N . SER B 1 110 ? 9.789 -13.258 -12.766 1 97.88 110 SER B N 1
ATOM 2333 C CA . SER B 1 110 ? 10.922 -13.633 -11.922 1 97.88 110 SER B CA 1
ATOM 2334 C C . SER B 1 110 ? 12.242 -13.5 -12.672 1 97.88 110 SER B C 1
ATOM 2336 O O . SER B 1 110 ? 13.297 -13.328 -12.062 1 97.88 110 SER B O 1
ATOM 2338 N N . LYS B 1 111 ? 12.211 -13.531 -13.969 1 97.44 111 LYS B N 1
ATOM 2339 C CA . LYS B 1 111 ? 13.414 -13.391 -14.789 1 97.44 111 LYS B CA 1
ATOM 2340 C C . LYS B 1 111 ? 14.023 -12 -14.641 1 97.44 111 LYS B C 1
ATOM 2342 O O . LYS B 1 111 ? 15.18 -11.781 -15.008 1 97.44 111 LYS B O 1
ATOM 2347 N N . ASP B 1 112 ? 13.227 -11.062 -14.148 1 97.44 112 ASP B N 1
ATOM 2348 C CA . ASP B 1 112 ? 13.656 -9.68 -14.023 1 97.44 112 ASP B CA 1
ATOM 2349 C C . ASP B 1 112 ? 14.047 -9.352 -12.586 1 97.44 112 ASP B C 1
ATOM 2351 O O . ASP B 1 112 ? 13.977 -8.188 -12.164 1 97.44 112 ASP B O 1
ATOM 2355 N N . VAL B 1 113 ? 14.391 -10.367 -11.82 1 97.75 113 VAL B N 1
ATOM 2356 C CA . VAL B 1 113 ? 14.945 -10.219 -10.484 1 97.75 113 VAL B CA 1
ATOM 2357 C C . VAL B 1 113 ? 16.438 -10.555 -10.508 1 97.75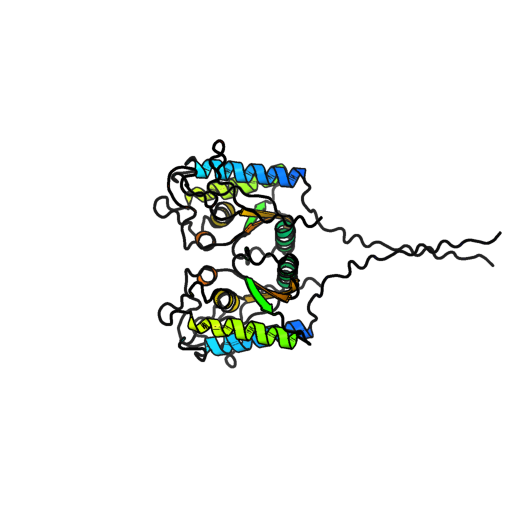 113 VAL B C 1
ATOM 2359 O O . VAL B 1 113 ? 16.844 -11.578 -11.07 1 97.75 113 VAL B O 1
ATOM 2362 N N . ASP B 1 114 ? 17.203 -9.688 -9.906 1 97.38 114 ASP B N 1
ATOM 2363 C CA . ASP B 1 114 ? 18.625 -9.938 -9.805 1 97.38 114 ASP B C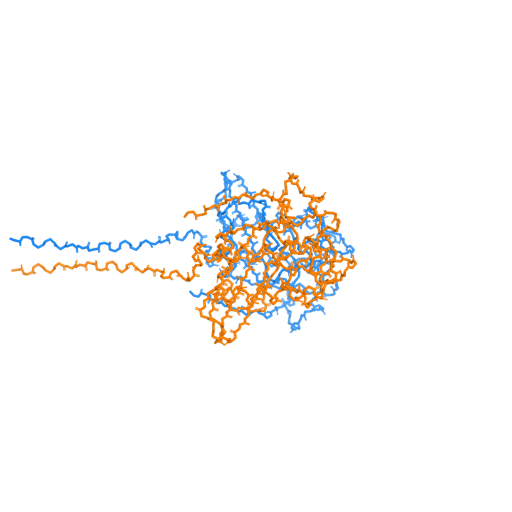A 1
ATOM 2364 C C . ASP B 1 114 ? 18.922 -11.117 -8.875 1 97.38 114 ASP B C 1
ATOM 2366 O O . ASP B 1 114 ? 18.516 -11.109 -7.715 1 97.38 114 ASP B O 1
ATOM 2370 N N . SER B 1 115 ? 19.641 -12.102 -9.367 1 96.31 115 SER B N 1
ATOM 2371 C CA . SER B 1 115 ? 19.812 -13.336 -8.609 1 96.31 115 SER B CA 1
ATOM 2372 C C . SER B 1 115 ? 20.766 -13.141 -7.441 1 96.31 115 SER B C 1
ATOM 2374 O O . SER B 1 115 ? 20.781 -13.938 -6.5 1 96.31 115 SER B O 1
ATOM 2376 N N . SER B 1 116 ? 21.562 -12.102 -7.48 1 96.94 116 SER B N 1
ATOM 2377 C CA . SER B 1 116 ? 22.516 -11.852 -6.414 1 96.94 116 SER B CA 1
ATOM 2378 C C . SER B 1 116 ? 21.922 -10.984 -5.316 1 96.94 116 SER B C 1
ATOM 2380 O O . SER B 1 116 ? 21.906 -11.375 -4.148 1 96.94 116 SER B O 1
ATOM 2382 N N . SER B 1 117 ? 21.312 -9.891 -5.715 1 97.31 117 SER B N 1
ATOM 2383 C CA . SER B 1 117 ? 20.766 -8.961 -4.734 1 97.31 117 SER B CA 1
ATOM 2384 C C . SER B 1 117 ? 19.328 -9.32 -4.379 1 97.31 117 SER B C 1
ATOM 2386 O O . SER B 1 117 ? 18.781 -8.82 -3.393 1 97.31 117 SER B O 1
ATOM 2388 N N . LEU B 1 118 ? 18.688 -10.109 -5.191 1 98.25 118 LEU B N 1
ATOM 2389 C CA . LEU B 1 118 ? 17.297 -10.523 -5.051 1 98.25 118 LEU B CA 1
ATOM 2390 C C . LEU B 1 118 ? 16.359 -9.32 -5.137 1 98.25 118 LEU B C 1
ATOM 2392 O O . LEU B 1 118 ? 15.242 -9.367 -4.633 1 98.25 118 LEU B O 1
ATOM 2396 N N . LYS B 1 119 ? 16.859 -8.25 -5.73 1 96.81 119 LYS B N 1
ATOM 2397 C CA . LYS B 1 119 ? 16.062 -7.047 -5.938 1 96.81 119 LYS B CA 1
ATOM 2398 C C . LYS B 1 119 ? 15.359 -7.082 -7.289 1 96.81 119 LYS B C 1
ATOM 2400 O O . LYS B 1 119 ? 15.992 -7.324 -8.32 1 96.81 119 LYS B O 1
ATOM 2405 N N . PRO B 1 120 ? 14.016 -6.859 -7.273 1 96.31 120 PRO B N 1
ATOM 2406 C CA . PRO B 1 120 ? 13.289 -6.746 -8.539 1 96.31 120 PRO B CA 1
ATOM 2407 C C . PRO B 1 120 ? 13.516 -5.398 -9.227 1 96.31 120 PRO B C 1
ATOM 2409 O O . PRO B 1 120 ? 13.852 -4.414 -8.57 1 96.31 120 PRO B O 1
ATOM 2412 N N . ASN B 1 121 ? 13.406 -5.426 -10.523 1 94.62 121 ASN B N 1
ATOM 2413 C CA . ASN B 1 121 ? 13.375 -4.164 -11.25 1 94.62 121 ASN B CA 1
ATOM 2414 C C . ASN B 1 121 ? 11.961 -3.838 -11.734 1 94.62 121 ASN B C 1
ATOM 2416 O O . ASN B 1 121 ? 11 -4.5 -11.352 1 94.62 121 ASN B O 1
ATOM 2420 N N . GLU B 1 122 ? 11.836 -2.807 -12.547 1 90.69 122 GLU B N 1
ATOM 2421 C CA . GLU B 1 122 ? 10.531 -2.264 -12.898 1 90.69 122 GLU B CA 1
ATOM 2422 C C . GLU B 1 122 ? 9.734 -3.248 -13.75 1 90.69 122 GLU B C 1
ATOM 2424 O O . GLU B 1 122 ? 8.508 -3.172 -13.812 1 90.69 122 GLU B O 1
ATOM 2429 N N . ASN B 1 123 ? 10.391 -4.223 -14.367 1 94.44 123 ASN B N 1
ATOM 2430 C CA . ASN B 1 123 ? 9.711 -5.207 -15.195 1 94.44 123 ASN B CA 1
ATOM 2431 C C . ASN B 1 123 ? 9.18 -6.367 -14.359 1 94.44 123 ASN B C 1
ATOM 2433 O O . ASN B 1 123 ? 8.469 -7.234 -14.883 1 94.44 123 ASN B O 1
ATOM 2437 N N . ALA B 1 124 ? 9.453 -6.355 -13.023 1 96.12 124 ALA B N 1
ATOM 2438 C CA . ALA B 1 124 ? 9 -7.41 -12.117 1 96.12 124 ALA B CA 1
ATOM 2439 C C . ALA B 1 124 ? 8.055 -6.852 -11.055 1 96.12 124 ALA B C 1
ATOM 2441 O O . ALA B 1 124 ? 8.039 -7.328 -9.922 1 96.12 124 ALA B O 1
ATOM 2442 N N . LYS B 1 125 ? 7.285 -5.891 -11.398 1 92.88 125 LYS B N 1
ATOM 2443 C CA . LYS B 1 125 ? 6.473 -5.199 -10.406 1 92.88 125 LYS B CA 1
ATOM 2444 C C . LYS B 1 125 ? 5.398 -6.117 -9.836 1 92.88 125 LYS B C 1
ATOM 2446 O O . LYS B 1 125 ? 5.164 -6.141 -8.625 1 92.88 125 LYS B O 1
ATOM 2451 N N . ASN B 1 126 ? 4.711 -6.812 -10.703 1 95.06 126 ASN B N 1
ATOM 2452 C CA . ASN B 1 126 ? 3.674 -7.699 -10.188 1 95.06 126 ASN B CA 1
ATOM 2453 C C . ASN B 1 126 ? 4.27 -8.844 -9.375 1 95.06 126 ASN B C 1
ATOM 2455 O O . ASN B 1 126 ? 3.705 -9.234 -8.352 1 95.06 126 ASN B O 1
ATOM 2459 N N . PHE B 1 127 ? 5.375 -9.383 -9.82 1 97.38 127 PHE B N 1
ATOM 2460 C CA . PHE B 1 127 ? 6.082 -10.422 -9.086 1 97.38 127 PHE B CA 1
ATOM 2461 C C . PHE B 1 127 ? 6.5 -9.93 -7.711 1 97.38 127 PHE B C 1
ATOM 2463 O O . PHE B 1 127 ? 6.309 -10.617 -6.711 1 97.38 127 PHE B O 1
ATOM 2470 N N . ALA B 1 128 ? 7.023 -8.719 -7.652 1 95.88 128 ALA B N 1
ATOM 2471 C CA . ALA B 1 128 ? 7.516 -8.141 -6.406 1 95.88 128 ALA B CA 1
ATOM 2472 C C . ALA B 1 128 ? 6.402 -8.047 -5.371 1 95.88 128 ALA B C 1
ATOM 2474 O O . ALA B 1 128 ? 6.633 -8.266 -4.18 1 95.88 128 ALA B O 1
ATOM 2475 N N . GLN B 1 129 ? 5.25 -7.73 -5.84 1 94.56 129 GLN B N 1
ATOM 2476 C CA . GLN B 1 129 ? 4.137 -7.578 -4.906 1 94.56 129 GLN B CA 1
ATOM 2477 C C . GLN B 1 129 ? 3.672 -8.93 -4.379 1 94.56 129 GLN B C 1
ATOM 2479 O O . GLN B 1 129 ? 3.518 -9.117 -3.17 1 94.56 129 GLN B O 1
ATOM 2484 N N . ALA B 1 130 ? 3.574 -9.883 -5.188 1 97.19 130 ALA B N 1
ATOM 2485 C CA . ALA B 1 130 ? 2.916 -11.141 -4.863 1 97.19 130 ALA B CA 1
ATOM 2486 C C . ALA B 1 130 ? 3.885 -12.109 -4.188 1 97.19 130 ALA B C 1
ATOM 2488 O O . ALA B 1 130 ? 3.463 -13.039 -3.502 1 97.19 130 ALA B O 1
ATOM 2489 N N . PHE B 1 131 ? 5.164 -11.891 -4.332 1 98.19 131 PHE B N 1
ATOM 2490 C CA . PHE B 1 131 ? 6.102 -12.906 -3.883 1 98.19 131 PHE B CA 1
ATOM 2491 C C . PHE B 1 131 ? 7.09 -12.336 -2.875 1 98.19 131 PHE B C 1
ATOM 2493 O O . PHE B 1 131 ? 8.141 -12.93 -2.615 1 98.19 131 PHE B O 1
ATOM 2500 N N . TYR B 1 132 ? 6.805 -11.188 -2.416 1 97.12 132 TYR B N 1
ATOM 2501 C CA . TYR B 1 132 ? 7.559 -10.672 -1.277 1 97.12 132 TYR B CA 1
ATOM 2502 C C . TYR B 1 132 ? 7.41 -11.594 -0.069 1 97.12 132 TYR B C 1
ATOM 2504 O O . TYR B 1 132 ? 6.289 -11.922 0.336 1 97.12 132 TYR B O 1
ATOM 2512 N N . SER B 1 133 ? 8.516 -11.969 0.515 1 97.94 133 SER B N 1
ATOM 2513 C CA . SER B 1 133 ? 8.531 -13.055 1.49 1 97.94 133 SER B CA 1
ATOM 2514 C C . SER B 1 133 ? 7.762 -12.68 2.75 1 97.94 133 SER B C 1
ATOM 2516 O O . SER B 1 133 ? 7.203 -13.547 3.424 1 97.94 133 SER B O 1
ATOM 2518 N N . LYS B 1 134 ? 7.637 -11.422 3.031 1 93.56 134 LYS B N 1
ATOM 2519 C CA . LYS B 1 134 ? 7.07 -11 4.309 1 93.56 134 LYS B CA 1
ATOM 2520 C C . LYS B 1 134 ? 5.551 -10.883 4.219 1 93.56 134 LYS B C 1
ATOM 2522 O O . LYS B 1 134 ? 4.875 -10.703 5.234 1 93.56 134 LYS B O 1
ATOM 2527 N N . ASN B 1 135 ? 5 -11.008 3.023 1 94.44 135 ASN B N 1
ATOM 2528 C CA . ASN B 1 135 ? 3.545 -11.023 2.914 1 94.44 135 ASN B CA 1
ATOM 2529 C C . ASN B 1 135 ? 2.936 -12.172 3.709 1 94.44 135 ASN B C 1
ATOM 2531 O O . ASN B 1 135 ? 3.477 -13.281 3.725 1 94.44 135 ASN B O 1
ATOM 2535 N N . THR B 1 136 ? 1.699 -11.875 4.285 1 93.81 136 THR B N 1
ATOM 2536 C CA . THR B 1 136 ? 1.05 -12.93 5.055 1 93.81 136 THR B CA 1
ATOM 2537 C C . THR B 1 136 ? -0.388 -13.133 4.586 1 93.81 136 THR B C 1
ATOM 2539 O O . THR B 1 136 ? -0.951 -14.219 4.746 1 93.81 136 THR B O 1
ATOM 2542 N N . GLN B 1 137 ? -0.971 -12.047 4.105 1 93.19 137 GLN B N 1
ATOM 2543 C CA . GLN B 1 137 ? -2.359 -12.117 3.662 1 93.19 137 GLN B CA 1
ATOM 2544 C C . GLN B 1 137 ? -2.547 -11.398 2.33 1 93.19 137 GLN B C 1
ATOM 2546 O O . GLN B 1 137 ? -1.729 -10.555 1.951 1 93.19 137 GLN B O 1
ATOM 2551 N N . PHE B 1 138 ? -3.627 -11.711 1.673 1 93.81 138 PHE B N 1
ATOM 2552 C CA . PHE B 1 138 ? -3.949 -11.047 0.416 1 93.81 138 PHE B CA 1
ATOM 2553 C C . PHE B 1 138 ? -5.418 -11.234 0.064 1 93.81 138 PHE B C 1
ATOM 2555 O O . PHE B 1 138 ? -6.125 -12.008 0.715 1 93.81 138 PHE B O 1
ATOM 2562 N N . GLY B 1 139 ? -5.895 -10.523 -0.858 1 94.25 139 GLY B N 1
ATOM 2563 C CA . GLY B 1 139 ? -7.207 -10.641 -1.472 1 94.25 139 GLY B CA 1
ATOM 2564 C C . GLY B 1 139 ? -7.254 -10.109 -2.891 1 94.25 139 GLY B C 1
ATOM 2565 O O . GLY B 1 139 ? -6.387 -9.328 -3.295 1 94.25 139 GLY B O 1
ATOM 2566 N N . CYS B 1 140 ? -8.266 -10.578 -3.604 1 95.75 140 CYS B N 1
ATOM 2567 C CA . CYS B 1 140 ? -8.336 -10.195 -5.008 1 95.75 140 CYS B CA 1
ATOM 2568 C C . CYS B 1 140 ? -9.734 -9.711 -5.371 1 95.75 140 CYS B C 1
ATOM 2570 O O . CYS B 1 140 ? -10.719 -10.102 -4.734 1 95.75 140 CYS B O 1
ATOM 2572 N N . GLY B 1 141 ? -9.758 -8.906 -6.34 1 93.69 141 GLY B N 1
ATOM 2573 C CA . GLY B 1 141 ? -10.969 -8.461 -7 1 93.69 141 GLY B CA 1
ATOM 2574 C C . GLY B 1 141 ? -10.844 -8.414 -8.516 1 93.69 141 GLY B C 1
ATOM 2575 O O . GLY B 1 141 ? -9.734 -8.367 -9.047 1 93.69 141 GLY B O 1
ATOM 2576 N N . LYS B 1 142 ? -11.922 -8.492 -9.172 1 93.75 142 LYS B N 1
ATOM 2577 C CA . LYS B 1 142 ? -11.914 -8.398 -10.633 1 93.75 142 LYS B CA 1
ATOM 2578 C C . LYS B 1 142 ? -13.062 -7.531 -11.141 1 93.75 142 LYS B C 1
ATOM 2580 O O . LYS B 1 142 ? -14.086 -7.395 -10.469 1 93.75 142 LYS B O 1
ATOM 2585 N N . ALA B 1 143 ? -12.828 -6.902 -12.266 1 90.94 143 ALA B N 1
ATOM 2586 C CA . ALA B 1 143 ? -13.844 -6.078 -12.922 1 90.94 143 ALA B CA 1
ATOM 2587 C C . ALA B 1 143 ? -13.562 -5.953 -14.414 1 90.94 143 ALA B C 1
ATOM 2589 O O . ALA B 1 143 ? -12.43 -6.137 -14.859 1 90.94 143 ALA B O 1
ATOM 2590 N N . PRO B 1 144 ? -14.641 -5.746 -15.148 1 90 144 PRO B N 1
ATOM 2591 C CA . PRO B 1 144 ? -14.414 -5.398 -16.547 1 90 144 PRO B CA 1
ATOM 2592 C C . PRO B 1 144 ? -13.891 -3.975 -16.734 1 90 144 PRO B C 1
ATOM 2594 O O . PRO B 1 144 ? -14.391 -3.043 -16.094 1 90 144 PRO B O 1
ATOM 2597 N N . CYS B 1 145 ? -12.805 -3.873 -17.484 1 87.88 145 CYS B N 1
ATOM 2598 C CA . CYS B 1 145 ? -12.242 -2.564 -17.797 1 87.88 145 CYS B CA 1
ATOM 2599 C C . CYS B 1 145 ? -11.977 -2.428 -19.297 1 87.88 145 CYS B C 1
ATOM 2601 O O . CYS B 1 145 ? -11.047 -3.039 -19.828 1 87.88 145 CYS B O 1
ATOM 2603 N N . SER B 1 146 ? -12.68 -1.506 -19.953 1 86.69 146 SER B N 1
ATOM 2604 C CA . SER B 1 146 ? -12.492 -1.236 -21.375 1 86.69 146 SER B CA 1
ATOM 2605 C C . SER B 1 146 ? -12.492 -2.525 -22.188 1 86.69 146 SER B C 1
ATOM 2607 O O . SER B 1 146 ? -11.578 -2.768 -22.984 1 86.69 146 SER B O 1
ATOM 2609 N N . GLY B 1 147 ? -13.391 -3.379 -21.984 1 87.12 147 GLY B N 1
ATOM 2610 C CA . GLY B 1 147 ? -13.562 -4.605 -22.75 1 87.12 147 GLY B CA 1
ATOM 2611 C C . GLY B 1 147 ? -12.648 -5.727 -22.297 1 87.12 147 GLY B C 1
ATOM 2612 O O . GLY B 1 147 ? -12.656 -6.812 -22.875 1 87.12 147 GLY B O 1
ATOM 2613 N N . LYS B 1 148 ? -11.883 -5.473 -21.297 1 92.5 148 LYS B N 1
ATOM 2614 C CA . LYS B 1 148 ? -10.969 -6.48 -20.766 1 92.5 148 LYS B CA 1
ATOM 2615 C C . LYS B 1 148 ? -11.359 -6.871 -19.344 1 92.5 148 LYS B C 1
ATOM 2617 O O . LYS B 1 148 ? -12.023 -6.105 -18.641 1 92.5 148 LYS B O 1
ATOM 2622 N N . THR B 1 149 ? -11.039 -8.102 -19.031 1 92.5 149 THR B N 1
ATOM 2623 C CA . THR B 1 149 ? -11.141 -8.492 -17.625 1 92.5 149 THR B CA 1
ATOM 2624 C C . THR B 1 149 ? -9.906 -8.031 -16.844 1 92.5 149 THR B C 1
ATOM 2626 O O . THR B 1 149 ? -8.773 -8.273 -17.281 1 92.5 149 THR B O 1
ATOM 2629 N N . PHE B 1 150 ? -10.18 -7.434 -15.75 1 92.38 150 PHE B N 1
ATOM 2630 C CA . PHE B 1 150 ? -9.117 -6.852 -14.945 1 92.38 150 PHE B CA 1
ATOM 2631 C C . PHE B 1 150 ? -9.094 -7.461 -13.547 1 92.38 150 PHE B C 1
ATOM 2633 O O . PHE B 1 150 ? -10.07 -7.34 -12.797 1 92.38 150 PHE B O 1
ATOM 2640 N N . LEU B 1 151 ? -7.996 -8.141 -13.219 1 94.19 151 LEU B N 1
ATOM 2641 C CA . LEU B 1 151 ? -7.789 -8.727 -11.906 1 94.19 151 LEU B CA 1
ATOM 2642 C C . LEU B 1 151 ? -6.809 -7.898 -11.086 1 94.19 151 LEU B C 1
ATOM 2644 O O . LEU B 1 151 ? -5.75 -7.512 -11.578 1 94.19 151 LEU B O 1
ATOM 2648 N N . VAL B 1 152 ? -7.211 -7.664 -9.875 1 93.69 152 VAL B N 1
ATOM 2649 C CA . VAL B 1 152 ? -6.355 -6.953 -8.93 1 93.69 152 VAL B CA 1
ATOM 2650 C C . VAL B 1 152 ? -6.223 -7.762 -7.645 1 93.69 152 VAL B C 1
ATOM 2652 O O . VAL B 1 152 ? -7.215 -8.258 -7.105 1 93.69 152 VAL B O 1
ATOM 2655 N N . CYS B 1 153 ? -5.008 -7.922 -7.16 1 94.88 153 CYS B N 1
ATOM 2656 C CA . CYS B 1 153 ? -4.77 -8.555 -5.867 1 94.88 153 CYS B CA 1
ATOM 2657 C C . CYS B 1 153 ? -3.912 -7.66 -4.977 1 94.88 153 CYS B C 1
ATOM 2659 O O . CYS B 1 153 ? -2.939 -7.066 -5.441 1 94.88 153 CYS B O 1
ATOM 2661 N N . MET B 1 154 ? -4.328 -7.621 -3.744 1 92.12 154 MET B N 1
ATOM 2662 C CA . MET B 1 154 ? -3.604 -6.816 -2.762 1 92.12 154 MET B CA 1
ATOM 2663 C C . MET B 1 154 ? -2.951 -7.703 -1.707 1 92.12 154 MET B C 1
ATOM 2665 O O . MET B 1 154 ? -3.562 -8.656 -1.227 1 92.12 154 MET B O 1
ATOM 2669 N N . PHE B 1 155 ? -1.695 -7.344 -1.376 1 92.38 155 PHE B N 1
ATOM 2670 C CA . PHE B 1 155 ? -0.897 -8.133 -0.441 1 92.38 155 PHE B CA 1
ATOM 2671 C C . PHE B 1 155 ? -0.446 -7.273 0.737 1 92.38 155 PHE B C 1
ATOM 2673 O O . PHE B 1 155 ? -0.183 -6.082 0.579 1 92.38 155 PHE B O 1
ATOM 2680 N N . THR B 1 156 ? -0.305 -7.922 1.922 1 89.12 156 THR B N 1
ATOM 2681 C CA . THR B 1 156 ? 0.107 -7.238 3.143 1 89.12 156 THR B CA 1
ATOM 2682 C C . THR B 1 156 ? 0.973 -8.148 4.008 1 89.12 156 THR B C 1
ATOM 2684 O O . THR B 1 156 ? 0.816 -9.367 3.982 1 89.12 156 THR B O 1
ATOM 2687 N N . PRO B 1 157 ? 1.9 -7.57 4.688 1 87.19 157 PRO B N 1
ATOM 2688 C CA . PRO B 1 157 ? 2.281 -6.156 4.684 1 87.19 157 PRO B CA 1
ATOM 2689 C C . PRO B 1 157 ? 3.111 -5.773 3.459 1 87.19 157 PRO B C 1
ATOM 2691 O O . PRO B 1 157 ? 3.557 -6.648 2.713 1 87.19 157 PRO B O 1
ATOM 2694 N N . TYR B 1 158 ? 3.191 -4.477 3.211 1 85.69 158 TYR B N 1
ATOM 2695 C CA . TYR B 1 158 ? 4.035 -3.908 2.164 1 85.69 158 TYR B CA 1
ATOM 2696 C C . TYR B 1 158 ? 5.461 -3.701 2.66 1 85.69 158 TYR B C 1
ATOM 2698 O O . TYR B 1 158 ? 5.684 -3.525 3.861 1 85.69 158 TYR B O 1
ATOM 2706 N N . GLY B 1 159 ? 6.441 -3.715 1.691 1 87.75 159 GLY B N 1
ATOM 2707 C CA . GLY B 1 159 ? 7.832 -3.549 2.078 1 87.75 159 GLY B CA 1
ATOM 2708 C C . GLY B 1 159 ? 8.719 -3.09 0.937 1 87.75 159 GLY B C 1
ATOM 2709 O O . GLY B 1 159 ? 8.227 -2.744 -0.139 1 87.75 159 GLY B O 1
ATOM 2710 N N . PRO B 1 160 ? 9.992 -3.076 1.229 1 88.12 160 PRO B N 1
ATOM 2711 C CA . PRO B 1 160 ? 10.945 -2.475 0.292 1 88.12 160 PRO B CA 1
ATOM 2712 C C . PRO B 1 160 ? 10.977 -3.191 -1.056 1 88.12 160 PRO B C 1
ATOM 2714 O O . PRO B 1 160 ? 11.172 -2.551 -2.094 1 88.12 160 PRO B O 1
ATOM 2717 N N . ALA B 1 161 ? 10.82 -4.477 -1.064 1 92.88 161 ALA B N 1
ATOM 2718 C CA . ALA B 1 161 ? 10.859 -5.219 -2.324 1 92.88 161 ALA B CA 1
ATOM 2719 C C . ALA B 1 161 ? 9.75 -4.766 -3.262 1 92.88 161 ALA B C 1
ATOM 2721 O O . ALA B 1 161 ? 9.922 -4.758 -4.484 1 92.88 161 ALA B O 1
ATOM 2722 N N . GLN B 1 162 ? 8.688 -4.266 -2.699 1 91.06 162 GLN B N 1
ATOM 2723 C CA . GLN B 1 162 ? 7.508 -3.932 -3.484 1 91.06 162 GLN B CA 1
ATOM 2724 C C . GLN B 1 162 ? 7.605 -2.52 -4.055 1 91.06 162 GLN B C 1
ATOM 2726 O O . GLN B 1 162 ? 6.746 -2.098 -4.832 1 91.06 162 GLN B O 1
ATOM 2731 N N . THR B 1 163 ? 8.688 -1.841 -3.707 1 88.5 163 THR B N 1
ATOM 2732 C CA . THR B 1 163 ? 9.039 -0.571 -4.336 1 88.5 163 THR B CA 1
ATOM 2733 C C . THR B 1 163 ? 10.367 -0.681 -5.078 1 88.5 163 THR B C 1
ATOM 2735 O O . THR B 1 163 ? 11.023 0.33 -5.344 1 88.5 163 THR B O 1
ATOM 2738 N N . MET B 1 164 ? 10.812 -1.912 -5.25 1 89.81 164 MET B N 1
ATOM 2739 C CA . MET B 1 164 ? 12.031 -2.234 -5.984 1 89.81 164 MET B CA 1
ATOM 2740 C C . MET B 1 164 ? 13.266 -1.713 -5.25 1 89.81 164 MET B C 1
ATOM 2742 O O . MET B 1 164 ? 14.266 -1.379 -5.879 1 89.81 164 MET B O 1
ATOM 2746 N N . ASN B 1 165 ? 13.195 -1.642 -3.945 1 89.5 165 ASN B N 1
ATOM 2747 C CA . ASN B 1 165 ? 14.281 -1.03 -3.189 1 89.5 165 ASN B CA 1
ATOM 2748 C C . ASN B 1 165 ? 14.828 -1.979 -2.125 1 89.5 165 ASN B C 1
ATOM 2750 O O . ASN B 1 165 ? 15.516 -1.549 -1.2 1 89.5 165 ASN B O 1
ATOM 2754 N N . GLY B 1 166 ? 14.516 -3.188 -2.227 1 93.38 166 GLY B N 1
ATOM 2755 C CA . GLY B 1 166 ? 14.984 -4.207 -1.303 1 93.38 166 GLY B CA 1
ATOM 2756 C C . GLY B 1 166 ? 14.82 -5.617 -1.838 1 93.38 166 GLY B C 1
ATOM 2757 O O . GLY B 1 166 ? 14.18 -5.828 -2.867 1 93.38 166 GLY B O 1
ATOM 2758 N N . PRO B 1 167 ? 15.438 -6.551 -1.146 1 96.69 167 PRO B N 1
ATOM 2759 C CA . PRO B 1 167 ? 15.367 -7.941 -1.6 1 96.69 167 PRO B CA 1
ATOM 2760 C C . PRO B 1 167 ? 13.977 -8.547 -1.415 1 96.69 167 PRO B C 1
ATOM 2762 O O . PRO B 1 167 ? 13.25 -8.164 -0.5 1 96.69 167 PRO B O 1
ATOM 2765 N N . LEU B 1 168 ? 13.68 -9.523 -2.227 1 97.88 168 LEU B N 1
ATOM 2766 C CA . LEU B 1 168 ? 12.391 -10.219 -2.184 1 97.88 168 LEU B CA 1
ATOM 2767 C C . LEU B 1 168 ? 12.297 -11.109 -0.948 1 97.88 168 LEU B C 1
ATOM 2769 O O . LEU B 1 168 ? 11.219 -11.266 -0.376 1 97.88 168 LEU B O 1
ATOM 2773 N N . TYR B 1 169 ? 13.398 -11.695 -0.651 1 98.44 169 TYR B N 1
ATOM 2774 C CA . TYR B 1 169 ? 13.461 -12.625 0.473 1 98.44 169 TYR B CA 1
ATOM 2775 C C . TYR B 1 169 ? 14.883 -12.758 1.004 1 98.44 169 TYR B C 1
ATOM 2777 O O . TYR B 1 169 ? 15.812 -12.18 0.439 1 98.44 169 TYR B O 1
ATOM 2785 N N . LYS B 1 170 ? 15 -13.398 2.127 1 98.12 170 LYS B N 1
ATOM 2786 C CA . LYS B 1 170 ? 16.312 -13.727 2.668 1 98.12 170 LYS B CA 1
ATOM 2787 C C . LYS B 1 170 ? 16.797 -15.078 2.143 1 98.12 170 LYS B C 1
ATOM 2789 O O . LYS B 1 170 ? 16.172 -16.109 2.398 1 98.12 170 LYS B O 1
ATOM 2794 N N . GLN B 1 171 ? 17.891 -14.961 1.409 1 98.44 171 GLN B N 1
ATOM 2795 C CA . GLN B 1 171 ? 18.469 -16.188 0.881 1 98.44 171 GLN B CA 1
ATOM 2796 C C . GLN B 1 171 ? 18.922 -17.109 2.008 1 98.44 171 GLN B C 1
ATOM 2798 O O . GLN B 1 171 ? 19.406 -16.641 3.043 1 98.44 171 GLN B O 1
ATOM 2803 N N . GLY B 1 172 ? 18.812 -18.438 1.765 1 98.25 172 GLY B N 1
ATOM 2804 C CA . GLY B 1 172 ? 19.219 -19.438 2.738 1 98.25 172 GLY B CA 1
ATOM 2805 C C . GLY B 1 172 ? 18.453 -20.734 2.623 1 98.25 172 GLY B C 1
ATOM 2806 O O . GLY B 1 172 ? 17.641 -20.906 1.708 1 98.25 172 GLY B O 1
ATOM 2807 N N . GLU B 1 173 ? 18.75 -21.547 3.57 1 97.5 173 GLU B N 1
ATOM 2808 C CA . GLU B 1 173 ? 18.031 -22.828 3.578 1 97.5 173 GLU B CA 1
ATOM 2809 C C . GLU B 1 173 ? 16.531 -22.625 3.756 1 97.5 173 GLU B C 1
ATOM 2811 O O . GLU B 1 173 ? 16.109 -21.797 4.574 1 97.5 173 GLU B O 1
ATOM 2816 N N . THR B 1 174 ? 15.836 -23.328 2.941 1 97.69 174 THR B N 1
ATOM 2817 C CA . THR B 1 174 ? 14.383 -23.266 3.047 1 97.69 174 THR B CA 1
ATOM 2818 C C . THR B 1 174 ? 13.938 -23.438 4.5 1 97.69 174 THR B C 1
ATOM 2820 O O . THR B 1 174 ? 14.438 -24.312 5.211 1 97.69 174 THR B O 1
ATOM 2823 N N . CYS B 1 175 ? 13.141 -22.547 4.973 1 97.5 175 CYS B N 1
ATOM 2824 C CA . CYS B 1 175 ? 12.602 -22.547 6.328 1 97.5 175 CYS B CA 1
ATOM 2825 C C . CYS B 1 175 ? 13.664 -22.125 7.336 1 97.5 175 CYS B C 1
ATOM 2827 O O . CYS B 1 175 ? 13.461 -22.25 8.547 1 97.5 175 CYS B O 1
ATOM 2829 N N . GLY B 1 176 ? 14.766 -21.625 6.922 1 97.5 176 GLY B N 1
ATOM 2830 C CA . GLY B 1 176 ? 15.898 -21.344 7.801 1 97.5 176 GLY B CA 1
ATOM 2831 C C . GLY B 1 176 ? 15.703 -20.109 8.648 1 97.5 176 GLY B C 1
ATOM 2832 O O . GLY B 1 176 ? 16.375 -19.938 9.664 1 97.5 176 GLY B O 1
ATOM 2833 N N . ASN B 1 177 ? 14.82 -19.188 8.25 1 97.38 177 ASN B N 1
ATOM 2834 C CA . ASN B 1 177 ? 14.641 -17.922 8.961 1 97.38 177 ASN B CA 1
ATOM 2835 C C . ASN B 1 177 ? 13.164 -17.578 9.141 1 97.38 177 ASN B C 1
ATOM 2837 O O . ASN B 1 177 ? 12.758 -16.438 8.992 1 97.38 177 ASN B O 1
ATOM 2841 N N . CYS B 1 178 ? 12.406 -18.625 9.414 1 97.12 178 CYS B N 1
ATOM 2842 C CA . CYS B 1 178 ? 10.984 -18.391 9.664 1 97.12 178 CYS B CA 1
ATOM 2843 C C . CYS B 1 178 ? 10.781 -17.672 10.992 1 97.12 178 CYS B C 1
ATOM 2845 O O . CYS B 1 178 ? 11.328 -18.094 12.016 1 97.12 178 CYS B O 1
ATOM 2847 N N . SER B 1 179 ? 10.008 -16.594 11.07 1 88 179 SER B N 1
ATOM 2848 C CA . SER B 1 179 ? 9.828 -15.727 12.227 1 88 179 SER B CA 1
ATOM 2849 C C . SER B 1 179 ? 9.234 -16.484 13.406 1 88 179 SER B C 1
ATOM 2851 O O . SER B 1 179 ? 9.625 -16.266 14.555 1 88 179 SER B O 1
ATOM 2853 N N . ASN B 1 180 ? 8.258 -17.328 13.25 1 84.31 180 ASN B N 1
ATOM 2854 C CA . ASN B 1 180 ? 7.617 -18.031 14.367 1 84.31 180 ASN B CA 1
ATOM 2855 C C . ASN B 1 180 ? 8.133 -19.453 14.508 1 84.31 180 ASN B C 1
ATOM 2857 O O . ASN B 1 180 ? 7.527 -20.266 15.203 1 84.31 180 ASN B O 1
ATOM 2861 N N . ASN B 1 181 ? 9.164 -19.75 13.812 1 85.81 181 ASN B N 1
ATOM 2862 C CA . ASN B 1 181 ? 9.805 -21.062 13.82 1 85.81 181 ASN B CA 1
ATOM 2863 C C . ASN B 1 181 ? 8.844 -22.172 13.391 1 85.81 181 ASN B C 1
ATOM 2865 O O . ASN B 1 181 ? 8.891 -23.281 13.914 1 85.81 181 ASN B O 1
ATOM 2869 N N . LYS B 1 182 ? 7.918 -21.812 12.711 1 94.62 182 LYS B N 1
ATOM 2870 C CA . LYS B 1 182 ? 7.008 -22.781 12.125 1 94.62 182 LYS B CA 1
ATOM 2871 C C . LYS B 1 182 ? 7.09 -22.781 10.602 1 94.62 182 LYS B C 1
ATOM 2873 O O . LYS B 1 182 ? 7.109 -21.703 9.984 1 94.62 182 LYS B O 1
ATOM 2878 N N . CYS B 1 183 ? 7.219 -23.953 10.133 1 97.31 183 CYS B N 1
ATOM 2879 C CA . CYS B 1 183 ? 7.363 -24.109 8.688 1 97.31 183 CYS B CA 1
ATOM 2880 C C . CYS B 1 183 ? 6.711 -25.406 8.219 1 97.31 183 CYS B C 1
ATOM 2882 O O . CYS B 1 183 ? 6.789 -26.422 8.906 1 97.31 183 CYS B O 1
ATOM 2884 N N . ASP B 1 184 ? 5.992 -25.297 7.152 1 97.44 184 ASP B N 1
ATOM 2885 C CA . ASP B 1 184 ? 5.559 -26.516 6.477 1 97.44 184 ASP B CA 1
ATOM 2886 C C . ASP B 1 184 ? 6.691 -27.109 5.648 1 97.44 184 ASP B C 1
ATOM 2888 O O . ASP B 1 184 ? 6.977 -26.656 4.543 1 97.44 184 ASP B O 1
ATOM 2892 N N . LYS B 1 185 ? 7.238 -28.125 6.125 1 94.31 185 LYS B N 1
ATOM 2893 C CA . LYS B 1 185 ? 8.414 -28.703 5.488 1 94.31 185 LYS B CA 1
ATOM 2894 C C . LYS B 1 185 ? 8.07 -29.234 4.098 1 94.31 185 LYS B C 1
ATOM 2896 O O . LYS B 1 185 ? 8.945 -29.312 3.227 1 94.31 185 LYS B O 1
ATOM 2901 N N . GLY B 1 186 ? 6.922 -29.609 3.936 1 96.12 186 GLY B N 1
ATOM 2902 C CA . GLY B 1 186 ? 6.5 -30.094 2.633 1 96.12 186 GLY B CA 1
ATOM 2903 C C . GLY B 1 186 ? 6.57 -29.031 1.549 1 96.12 186 GLY B C 1
ATOM 2904 O O . GLY B 1 186 ? 7.184 -29.25 0.501 1 96.12 186 GLY B O 1
ATOM 2905 N N . SER B 1 187 ? 6.133 -27.875 1.823 1 97.94 187 SER B N 1
ATOM 2906 C CA . SER B 1 187 ? 6.094 -26.797 0.835 1 97.94 187 SER B CA 1
ATOM 2907 C C . SER B 1 187 ? 7.324 -25.906 0.944 1 97.94 187 SER B C 1
ATOM 2909 O O . SER B 1 187 ? 7.676 -25.203 -0.007 1 97.94 187 SER B O 1
ATOM 2911 N N . GLY B 1 188 ? 7.918 -25.922 2.082 1 98.19 188 GLY B N 1
ATOM 2912 C CA . GLY B 1 188 ? 9.023 -25 2.324 1 98.19 188 GLY B CA 1
ATOM 2913 C C . GLY B 1 188 ? 8.578 -23.609 2.703 1 98.19 188 GLY B C 1
ATOM 2914 O O . GLY B 1 188 ? 9.383 -22.672 2.746 1 98.19 188 GLY B O 1
ATOM 2915 N N . LEU B 1 189 ? 7.293 -23.422 3.027 1 98.69 189 LEU B N 1
ATOM 2916 C CA . LEU B 1 189 ? 6.77 -22.109 3.365 1 98.69 189 LEU B CA 1
ATOM 2917 C C . LEU B 1 189 ? 6.656 -21.938 4.875 1 98.69 189 LEU B C 1
ATOM 2919 O O . LEU B 1 189 ? 6.254 -22.875 5.578 1 98.69 189 LEU B O 1
ATOM 2923 N N . CYS B 1 190 ? 7.078 -20.812 5.383 1 98.44 190 CYS B N 1
ATOM 2924 C CA . CYS B 1 190 ? 6.891 -20.453 6.777 1 98.44 190 CYS B CA 1
ATOM 2925 C C . CYS B 1 190 ? 5.41 -20.25 7.094 1 98.44 190 CYS B C 1
ATOM 2927 O O . CYS B 1 190 ? 4.645 -19.797 6.242 1 98.44 190 CYS B O 1
ATOM 2929 N N . ILE B 1 191 ? 4.969 -20.578 8.266 1 96.38 191 ILE B N 1
ATOM 2930 C CA . ILE B 1 191 ? 3.596 -20.406 8.727 1 96.38 191 ILE B CA 1
ATOM 2931 C C . ILE B 1 191 ? 3.518 -19.188 9.648 1 96.38 191 ILE B C 1
ATOM 2933 O O . ILE B 1 191 ? 3.787 -19.297 10.852 1 96.38 191 ILE B O 1
ATOM 2937 N N . PRO B 1 192 ? 3.102 -17.984 9.102 1 92.69 192 PRO B N 1
ATOM 2938 C CA . PRO B 1 192 ? 3.082 -16.781 9.938 1 92.69 192 PRO B CA 1
ATOM 2939 C C . PRO B 1 192 ? 1.869 -16.734 10.859 1 92.69 192 PRO B C 1
ATOM 2941 O O . PRO B 1 192 ? 0.879 -17.422 10.633 1 92.69 192 PRO B O 1
ATOM 2944 N N . LYS B 1 193 ? 2.039 -15.914 11.883 1 84.38 193 LYS B N 1
ATOM 2945 C CA . LYS B 1 193 ? 0.886 -15.602 12.719 1 84.38 193 LYS B CA 1
ATOM 2946 C C . LYS B 1 193 ? -0.002 -14.547 12.07 1 84.38 193 LYS B C 1
ATOM 2948 O O . LYS B 1 193 ? 0.48 -13.484 11.664 1 84.38 193 LYS B O 1
ATOM 2953 N N . VAL B 1 194 ? -1.158 -14.969 11.711 1 80.31 194 VAL B N 1
ATOM 2954 C CA . VAL B 1 194 ? -2.045 -14.008 11.07 1 80.31 194 VAL B CA 1
ATOM 2955 C C . VAL B 1 194 ? -3.271 -13.766 11.945 1 80.31 194 VAL B C 1
ATOM 2957 O O . VAL B 1 194 ? -3.783 -14.695 12.578 1 80.31 194 VAL B O 1
ATOM 2960 N N . ASN B 1 195 ? -3.402 -12.469 12.258 1 59.34 195 ASN B N 1
ATOM 2961 C CA . ASN B 1 195 ? -4.66 -12.156 12.93 1 59.34 195 ASN B CA 1
ATOM 2962 C C . ASN B 1 195 ? -5.852 -12.289 11.984 1 59.34 195 ASN B C 1
ATOM 2964 O O . ASN B 1 195 ? -5.797 -11.828 10.844 1 59.34 195 ASN B O 1
ATOM 2968 N N . LYS B 1 196 ? -6.633 -13.422 12 1 49.88 196 LYS B N 1
ATOM 2969 C CA . LYS B 1 196 ? -7.809 -13.625 11.164 1 49.88 196 LYS B CA 1
ATOM 2970 C C . LYS B 1 196 ? -8.945 -12.703 11.578 1 49.88 196 LYS B C 1
ATOM 2972 O O . LYS B 1 196 ? -9.445 -12.789 12.703 1 49.88 196 LYS B O 1
ATOM 2977 N N . LEU B 1 197 ? -9.023 -11.484 11.211 1 39.06 197 LEU B N 1
ATOM 2978 C CA . LEU B 1 197 ? -10.312 -10.82 11.367 1 39.06 197 LEU B CA 1
ATOM 2979 C C . LEU B 1 197 ? -11.32 -11.328 10.344 1 39.06 197 LEU B C 1
ATOM 2981 O O . LEU B 1 197 ? -11.102 -11.188 9.133 1 39.06 197 LEU B O 1
ATOM 2985 N N . ILE B 1 198 ? -11.953 -12.508 10.406 1 32.78 198 ILE B N 1
ATOM 2986 C CA . ILE B 1 198 ? -13.086 -12.922 9.594 1 32.78 198 ILE B CA 1
ATOM 2987 C C . ILE B 1 198 ? -14.219 -11.914 9.734 1 32.78 198 ILE B C 1
ATOM 2989 O O . ILE B 1 198 ? -14.688 -11.648 10.844 1 32.78 198 ILE B O 1
ATOM 2993 N N . ILE B 1 199 ? -14.336 -10.969 8.906 1 29.94 199 ILE B N 1
ATOM 2994 C CA . ILE B 1 199 ? -15.617 -10.281 8.883 1 29.94 199 ILE B CA 1
ATOM 2995 C C . ILE B 1 199 ? -16.719 -11.25 8.43 1 29.94 199 ILE B C 1
ATOM 2997 O O . ILE B 1 199 ? -16.656 -11.766 7.309 1 29.94 199 ILE B O 1
ATOM 3001 N N . ASP B 1 200 ? -17.312 -12.023 9.305 1 24.05 200 ASP B N 1
ATOM 3002 C CA . ASP B 1 200 ? -18.547 -12.719 8.953 1 24.05 200 ASP B CA 1
ATOM 3003 C C . ASP B 1 200 ? -19.516 -11.789 8.234 1 24.05 200 ASP B C 1
ATOM 3005 O O . ASP B 1 200 ? -19.625 -10.609 8.57 1 24.05 200 ASP B O 1
#

Solvent-accessible surface area (backbone atoms only — not comparable to full-atom values): 20651 Å² total; per-residue (Å²): 136,84,72,78,47,59,53,41,75,37,65,61,72,60,73,72,67,73,80,66,71,49,72,68,56,50,51,49,50,45,50,54,52,40,51,52,49,20,36,37,10,66,33,67,42,78,80,34,63,28,18,6,34,27,38,41,62,42,86,32,68,67,36,17,53,44,16,28,54,48,20,66,62,54,59,75,87,54,69,31,54,20,44,26,70,38,74,42,73,66,89,67,90,44,69,67,58,47,43,51,52,39,52,51,56,26,57,60,22,52,74,42,36,41,60,85,67,36,31,28,42,86,78,9,50,40,28,26,24,76,54,29,15,76,25,41,34,28,17,50,16,55,25,78,42,95,85,18,46,29,39,21,34,27,37,28,45,43,49,37,21,42,51,48,59,27,44,31,54,48,74,43,55,55,44,66,55,26,90,74,74,30,55,43,77,88,50,25,24,13,54,68,92,69,86,79,74,75,80,125,135,85,71,77,51,63,53,38,76,36,67,55,70,61,72,73,68,75,80,66,74,50,71,70,54,50,51,48,50,45,49,54,51,41,51,51,49,20,36,36,10,68,34,67,42,78,82,34,62,29,17,6,33,27,38,41,62,40,86,32,69,68,37,15,53,44,16,29,54,50,19,65,61,54,57,75,86,55,67,31,54,19,42,26,69,39,75,41,75,66,89,67,90,42,68,67,58,48,43,50,52,39,52,51,55,28,56,60,22,52,73,42,35,40,59,84,69,35,30,29,41,87,77,9,49,38,28,25,24,76,56,29,16,74,26,40,35,28,18,52,15,57,26,80,42,94,84,17,48,30,38,21,33,27,36,28,47,42,48,34,22,42,50,48,57,27,46,33,55,48,74,42,56,55,44,66,55,26,89,72,74,31,56,42,76,87,52,26,25,13,52,68,91,67,87,79,75,75,81,124